Protein AF-A0A543APR0-F1 (afdb_monomer_lite)

Radius of gyration: 25.37 Å; chains: 1; bounding box: 69×48×71 Å

InterPro domains:
  IPR005502 ADP-ribosylation/Crystallin J1 [PF03747] (121-390)
  IPR036705 ADP-ribosylation/Crystallin J1 superfamily [G3DSA:1.10.4080.10] (113-400)
  IPR036705 ADP-ribosylation/Crystallin J1 superfamily [SSF101478] (116-398)
  IPR050792 ADP-ribosylglycohydrolase-like [PTHR16222] (116-397)

Organism: NCBI:txid1496996

Secondary structure (DSSP, 8-state):
-PPPEE------EE-HHHHHHHHT-B---STT--EEEEEETTEEEEEETTT--EEEEEEEEEETTEEEEEEEEE---TTT----HHHHHHHHHHHIIIIIIIHHHHHHHHHHHHHHHHHHHHHHHHHHHHHHHGGGSGGGHHHHHHT-PPPSPBPP-HHHHHHHHHHHHHHHTTT---HHHHHHHHHHH--GGG---HHHHHHHHHHHTT--HHHHHHHHHHHT---BGGGTTT-HHHHHHTTTS-HHHHHHHHHHHHHTT--SHHHHHHHHHHHHHHHHHTSSSPPPHHHHHHHHHHHSPSSHHHHHHHHHHTS-TTS-HHHHHHHH--STT-BHHHHHHHHHHHHHHTTT-HHHHHHHHHHH-SSHHHHHHHHHHHHHHHH-TTSS-HHHHHHBPPSSPPPP--

Structure (mmCIF, N/CA/C/O backbone):
data_AF-A0A543APR0-F1
#
_entry.id   AF-A0A543APR0-F1
#
loop_
_atom_site.group_PDB
_atom_site.id
_atom_site.type_symbol
_atom_site.label_atom_id
_atom_site.label_alt_id
_atom_site.label_comp_id
_atom_site.label_asym_id
_atom_site.label_entity_id
_atom_site.label_seq_id
_atom_site.pdbx_PDB_ins_code
_atom_site.Cartn_x
_atom_site.Cartn_y
_atom_site.Cartn_z
_atom_site.occupancy
_atom_site.B_iso_or_equiv
_atom_site.auth_seq_id
_atom_site.auth_comp_id
_atom_site.auth_asym_id
_atom_site.auth_atom_id
_atom_site.pdbx_PDB_model_num
ATOM 1 N N . MET A 1 1 ? -36.160 7.054 45.844 1.00 55.00 1 MET A N 1
ATOM 2 C CA . MET A 1 1 ? -35.936 6.918 44.391 1.00 55.00 1 MET A CA 1
ATOM 3 C C . MET A 1 1 ? -37.292 6.717 43.751 1.00 55.00 1 MET A C 1
ATOM 5 O O . MET A 1 1 ? -38.044 5.893 44.258 1.00 55.00 1 MET A O 1
ATOM 9 N N . VAL A 1 2 ? -37.635 7.522 42.746 1.00 68.62 2 VAL A N 1
ATOM 10 C CA . VAL A 1 2 ? -38.840 7.296 41.935 1.00 68.62 2 VAL A CA 1
ATOM 11 C C . VAL A 1 2 ? -38.541 6.095 41.035 1.00 68.62 2 VAL A C 1
ATOM 13 O O . VAL A 1 2 ? -37.419 5.969 40.552 1.00 68.62 2 VAL A O 1
ATOM 16 N N . ALA A 1 3 ? -39.483 5.163 40.899 1.00 75.25 3 ALA A N 1
ATOM 17 C CA . ALA A 1 3 ? -39.285 4.001 40.038 1.00 75.25 3 ALA A CA 1
ATOM 18 C C . ALA A 1 3 ? -39.317 4.440 38.560 1.00 75.25 3 ALA A C 1
ATOM 20 O O . ALA A 1 3 ? -40.204 5.229 38.212 1.00 75.25 3 ALA A O 1
ATOM 21 N N . PRO A 1 4 ? -38.403 3.956 37.697 1.00 83.25 4 PRO A N 1
ATOM 22 C CA . PRO A 1 4 ? -38.470 4.199 36.257 1.00 83.25 4 PRO A CA 1
ATOM 23 C C . PRO A 1 4 ? -39.834 3.783 35.702 1.00 83.25 4 PRO A C 1
ATOM 25 O O . PRO A 1 4 ? -40.420 2.805 36.171 1.00 83.25 4 PRO A O 1
ATOM 28 N N . HIS A 1 5 ? -40.349 4.517 34.718 1.00 88.62 5 HIS A N 1
ATOM 29 C CA . HIS A 1 5 ? -41.611 4.149 34.083 1.00 88.62 5 HIS A CA 1
ATOM 30 C C . HIS A 1 5 ? -41.349 3.230 32.883 1.00 88.62 5 HIS A C 1
ATOM 32 O O . HIS A 1 5 ? -40.406 3.483 32.128 1.00 88.62 5 HIS A O 1
ATOM 38 N N . PRO A 1 6 ? -42.152 2.168 32.696 1.00 90.56 6 PRO A N 1
ATOM 39 C CA . PRO A 1 6 ? -42.039 1.309 31.527 1.00 90.56 6 PRO A CA 1
ATOM 40 C C . PRO A 1 6 ? -42.437 2.072 30.260 1.00 90.56 6 PRO A C 1
ATOM 42 O O . PRO A 1 6 ? -43.329 2.925 30.285 1.00 90.56 6 PRO A O 1
ATOM 45 N N . ILE A 1 7 ? -41.770 1.752 29.158 1.00 88.94 7 ILE A N 1
ATOM 46 C CA . ILE A 1 7 ? -42.055 2.262 27.821 1.00 88.94 7 ILE A CA 1
ATOM 47 C C . ILE A 1 7 ? -42.745 1.154 27.035 1.00 88.94 7 ILE A C 1
ATOM 49 O O . ILE A 1 7 ? -42.227 0.043 26.943 1.00 88.94 7 ILE A O 1
ATOM 53 N N . ASP A 1 8 ? -43.895 1.480 26.452 1.00 84.06 8 ASP A N 1
ATOM 54 C CA . ASP A 1 8 ? -44.538 0.606 25.478 1.00 84.06 8 ASP A CA 1
ATOM 55 C C . ASP A 1 8 ? -43.742 0.650 24.168 1.00 84.06 8 ASP A C 1
ATOM 57 O O . ASP A 1 8 ? -43.461 1.733 23.641 1.00 84.06 8 ASP A O 1
ATOM 61 N N . TRP A 1 9 ? -43.319 -0.515 23.682 1.00 80.75 9 TRP A N 1
ATOM 62 C CA . TRP A 1 9 ? -42.397 -0.637 22.558 1.00 80.75 9 TRP A CA 1
ATOM 63 C C . TRP A 1 9 ? -43.026 -1.465 21.430 1.00 80.75 9 TRP A C 1
ATOM 65 O O . TRP A 1 9 ? -43.575 -2.535 21.699 1.00 80.75 9 TRP A O 1
ATOM 75 N N . PRO A 1 10 ? -42.950 -1.013 20.164 1.00 77.31 10 PRO A N 1
ATOM 76 C CA . PRO A 1 10 ? -43.477 -1.778 19.039 1.00 77.31 10 PRO A CA 1
ATOM 77 C C . PRO A 1 10 ? -42.713 -3.094 18.853 1.00 77.31 10 PRO A C 1
ATOM 79 O O . PRO A 1 10 ? -41.503 -3.139 19.049 1.00 77.31 10 PRO A O 1
ATOM 82 N N . ASP A 1 11 ? -43.392 -4.148 18.396 1.00 79.94 11 ASP A N 1
ATOM 83 C CA . ASP A 1 11 ? -42.747 -5.420 18.040 1.00 79.94 11 ASP A CA 1
ATOM 84 C C . ASP A 1 11 ? -41.831 -5.230 16.814 1.00 79.94 11 ASP A C 1
ATOM 86 O O . ASP A 1 11 ? -42.232 -5.378 15.657 1.00 79.94 11 ASP A O 1
ATOM 90 N N . ARG A 1 12 ? -40.600 -4.785 17.084 1.00 85.19 12 ARG A N 1
ATOM 91 C CA . ARG A 1 12 ? -39.532 -4.527 16.120 1.00 85.19 12 ARG A CA 1
ATOM 92 C C . ARG A 1 12 ? -38.435 -5.557 16.322 1.00 85.19 12 ARG A C 1
ATOM 94 O O . ARG A 1 12 ? -37.919 -5.725 17.428 1.00 85.19 12 ARG A O 1
ATOM 101 N N . ARG A 1 13 ? -38.035 -6.171 15.213 1.00 89.25 13 ARG A N 1
ATOM 102 C CA . ARG A 1 13 ? -36.875 -7.057 15.139 1.00 89.25 13 ARG A CA 1
ATOM 103 C C . ARG A 1 13 ? -35.628 -6.281 14.733 1.00 89.25 13 ARG A C 1
ATOM 105 O O . ARG A 1 13 ? -35.709 -5.359 13.922 1.00 89.25 13 ARG A O 1
ATOM 112 N N . PHE A 1 14 ? -34.504 -6.679 15.311 1.00 86.00 14 PHE A N 1
ATOM 113 C CA . PHE A 1 14 ? -33.169 -6.193 14.994 1.00 86.00 14 PHE A CA 1
ATOM 114 C C . PHE A 1 14 ? -32.362 -7.353 14.422 1.00 86.00 14 PHE A C 1
ATOM 116 O O . PHE A 1 14 ? -32.359 -8.459 14.975 1.00 86.00 14 PHE A O 1
ATOM 123 N N . THR A 1 15 ? -31.698 -7.093 13.301 1.00 83.25 15 THR A N 1
ATOM 124 C CA . THR A 1 15 ? -30.726 -8.028 12.723 1.00 83.25 15 THR A CA 1
ATOM 125 C C . THR A 1 15 ? -29.511 -8.182 13.646 1.00 83.25 15 THR A C 1
ATOM 127 O O . THR A 1 15 ? -29.287 -7.351 14.528 1.00 83.25 15 THR A O 1
ATOM 130 N N . GLU A 1 16 ? -28.711 -9.233 13.450 1.00 78.25 16 GLU A N 1
ATOM 131 C CA . GLU A 1 16 ? -27.479 -9.418 14.232 1.00 78.25 16 GLU A CA 1
ATOM 132 C C . GLU A 1 16 ? -26.494 -8.257 14.015 1.00 78.25 16 GLU A C 1
ATOM 134 O O . GLU A 1 16 ? -25.882 -7.788 14.970 1.00 78.25 16 GLU A O 1
ATOM 139 N N . ASP A 1 17 ? -26.421 -7.712 12.798 1.00 71.75 17 ASP A N 1
ATOM 140 C CA . ASP A 1 17 ? -25.585 -6.546 12.486 1.00 71.75 17 ASP A CA 1
ATOM 141 C C . ASP A 1 17 ? -26.070 -5.287 13.226 1.00 71.75 17 ASP A C 1
ATOM 143 O O . ASP A 1 17 ? -25.280 -4.562 13.830 1.00 71.75 17 ASP A O 1
ATOM 147 N N . GLU A 1 18 ? -27.384 -5.036 13.254 1.00 78.50 18 GLU A N 1
ATOM 148 C CA . GLU A 1 18 ? -27.956 -3.928 14.030 1.00 78.50 18 GLU A CA 1
ATOM 149 C C . GLU A 1 18 ? -27.731 -4.109 15.536 1.00 78.50 18 GLU A C 1
ATOM 151 O O . GLU A 1 18 ? -27.452 -3.132 16.234 1.00 78.50 18 GLU A O 1
ATOM 156 N N . TRP A 1 19 ? -27.805 -5.344 16.042 1.00 85.25 19 TRP A N 1
ATOM 157 C CA . TRP A 1 19 ? -27.469 -5.639 17.432 1.00 85.25 19 TRP A CA 1
ATOM 158 C C . TRP A 1 19 ? -25.994 -5.381 17.730 1.00 85.25 19 TRP A C 1
ATOM 160 O O . TRP A 1 19 ? -25.693 -4.744 18.739 1.00 85.25 19 TRP A O 1
ATOM 170 N N . GLN A 1 20 ? -25.074 -5.797 16.857 1.00 78.06 20 GLN A N 1
ATOM 171 C CA . GLN A 1 20 ? -23.653 -5.504 17.034 1.00 78.06 20 GLN A CA 1
ATOM 172 C C . GLN A 1 20 ? -23.415 -3.994 17.139 1.00 78.06 20 GLN A C 1
ATOM 174 O O . GLN A 1 20 ? -22.772 -3.548 18.093 1.00 78.06 20 GLN A O 1
ATOM 179 N N . LEU A 1 21 ? -24.015 -3.196 16.249 1.00 75.50 21 LEU A N 1
ATOM 180 C CA . LEU A 1 21 ? -23.932 -1.731 16.292 1.00 75.50 21 LEU A CA 1
ATOM 181 C C . LEU A 1 21 ? -24.455 -1.142 17.614 1.00 75.50 21 LEU A C 1
ATOM 183 O O . LEU A 1 21 ? -23.825 -0.244 18.177 1.00 75.50 21 LEU A O 1
ATOM 187 N N . ILE A 1 22 ? -25.569 -1.663 18.132 1.00 83.69 22 ILE A N 1
ATOM 188 C CA . ILE A 1 22 ? -26.138 -1.260 19.427 1.00 83.69 22 ILE A CA 1
ATOM 189 C C . ILE A 1 22 ? -25.211 -1.666 20.588 1.00 83.69 22 ILE A C 1
ATOM 191 O O . ILE A 1 22 ? -24.950 -0.857 21.483 1.00 83.69 22 ILE A O 1
ATOM 195 N N . SER A 1 23 ? -24.677 -2.891 20.557 1.00 82.88 23 SER A N 1
ATOM 196 C CA . SER A 1 23 ? -23.861 -3.488 21.624 1.00 82.88 23 SER A CA 1
ATOM 197 C C . SER A 1 23 ? -22.539 -2.751 21.859 1.00 82.88 23 SER A C 1
ATOM 199 O O . SER A 1 23 ? -22.088 -2.625 22.999 1.00 82.88 23 SER A O 1
ATOM 201 N N . TYR A 1 24 ? -21.957 -2.172 20.805 1.00 76.56 24 TYR A N 1
ATOM 202 C CA . TYR A 1 24 ? -20.757 -1.339 20.905 1.00 76.56 24 TYR A CA 1
ATOM 203 C C . TYR A 1 24 ? -20.998 0.011 21.595 1.00 76.56 24 TYR A C 1
ATOM 205 O O . TYR A 1 24 ? -20.036 0.668 22.005 1.00 76.56 24 TYR A O 1
ATOM 213 N N . GLY A 1 25 ? -22.256 0.439 21.729 1.00 81.75 25 GLY A N 1
ATOM 214 C CA . GLY A 1 25 ? -22.623 1.711 22.337 1.00 81.75 25 GLY A CA 1
ATOM 215 C C . GLY A 1 25 ? -22.184 2.935 21.524 1.00 81.75 25 GLY A C 1
ATOM 216 O O . GLY A 1 25 ? -21.791 2.853 20.357 1.00 81.75 25 GLY A O 1
ATOM 217 N N . PHE A 1 26 ? -22.259 4.102 22.158 1.00 81.62 26 PHE A N 1
ATOM 218 C CA . PHE A 1 26 ? -21.917 5.402 21.587 1.00 81.62 26 PHE A CA 1
ATOM 219 C C . PHE A 1 26 ? -21.374 6.324 22.679 1.00 81.62 26 PHE A C 1
ATOM 221 O O . PHE A 1 26 ? -21.934 6.410 23.769 1.00 81.62 26 PHE A O 1
ATOM 228 N N . ARG A 1 27 ? -20.291 7.049 22.401 1.00 81.44 27 ARG A N 1
ATOM 229 C CA . ARG A 1 27 ? -19.727 8.016 23.347 1.00 81.44 27 ARG A CA 1
ATOM 230 C C . ARG A 1 27 ? -19.602 9.372 22.677 1.00 81.44 27 ARG A C 1
ATOM 232 O O . ARG A 1 27 ? -18.775 9.517 21.780 1.00 81.44 27 ARG A O 1
ATOM 239 N N . ALA A 1 28 ? -20.368 10.339 23.172 1.00 79.00 28 ALA A N 1
ATOM 240 C CA . ALA A 1 28 ? -20.324 11.735 22.759 1.00 79.00 28 ALA A CA 1
ATOM 241 C C . ALA A 1 28 ? -18.885 12.275 22.757 1.00 79.00 28 ALA A C 1
ATOM 243 O O . ALA A 1 28 ? -18.168 12.125 23.754 1.00 79.00 28 ALA A O 1
ATOM 244 N N . GLN A 1 29 ? -18.476 12.900 21.650 1.00 70.88 29 GLN A N 1
ATOM 245 C CA . GLN A 1 29 ? -17.143 13.499 21.486 1.00 70.88 29 GLN A CA 1
ATOM 246 C C . GLN A 1 29 ? -17.206 15.029 21.419 1.00 70.88 29 GLN A C 1
ATOM 248 O O . GLN A 1 29 ? -16.219 15.694 21.736 1.00 70.88 29 GLN A O 1
ATOM 253 N N . GLN A 1 30 ? -18.353 15.592 21.027 1.00 65.62 30 GLN A N 1
ATOM 254 C CA . GLN A 1 30 ? -18.565 17.034 20.882 1.00 65.62 30 GLN A CA 1
ATOM 255 C C . GLN A 1 30 ? -19.675 17.545 21.812 1.00 65.62 30 GLN A C 1
ATOM 257 O O . GLN A 1 30 ? -20.438 16.769 22.388 1.00 65.62 30 GLN A O 1
ATOM 262 N N . MET A 1 31 ? -19.767 18.866 21.997 1.00 58.41 31 MET A N 1
ATOM 263 C CA . MET A 1 31 ? -20.766 19.468 22.895 1.00 58.41 31 MET A CA 1
ATOM 264 C C . MET A 1 31 ? -22.202 19.305 22.374 1.00 58.41 31 MET A C 1
ATOM 266 O O . MET A 1 31 ? -23.159 19.319 23.151 1.00 58.41 31 MET A O 1
ATOM 270 N N . GLU A 1 32 ? -22.353 19.145 21.064 1.00 67.12 32 GLU A N 1
ATOM 271 C CA . GLU A 1 32 ? -23.605 18.922 20.355 1.00 67.12 32 GLU A CA 1
ATOM 272 C C . GLU A 1 32 ? -24.129 17.487 20.541 1.00 67.12 32 GLU A C 1
ATOM 274 O O . GLU A 1 32 ? -25.340 17.264 20.444 1.00 67.12 32 GLU A O 1
ATOM 279 N N . ASP A 1 33 ? -23.250 16.537 20.886 1.00 66.56 33 ASP A N 1
ATOM 280 C CA . ASP A 1 33 ? -23.580 15.131 21.109 1.00 66.56 33 ASP A CA 1
ATOM 281 C C . ASP A 1 33 ? -24.234 14.948 22.477 1.00 66.56 33 ASP A C 1
ATOM 283 O O . ASP A 1 33 ? -23.596 14.896 23.532 1.00 66.56 33 ASP A O 1
ATOM 287 N N . LYS A 1 34 ? -25.562 14.848 22.474 1.00 82.69 34 LYS A N 1
ATOM 288 C CA . LYS A 1 34 ? -26.356 14.931 23.706 1.00 82.69 34 LYS A CA 1
ATOM 289 C C . LYS A 1 34 ? -26.472 13.639 24.515 1.00 82.69 34 LYS A C 1
ATOM 291 O O . LYS A 1 34 ? -27.140 13.641 25.557 1.00 82.69 34 LYS A O 1
ATOM 296 N N . TRP A 1 35 ? -25.887 12.547 24.031 1.00 84.19 35 TRP A N 1
ATOM 297 C CA . TRP A 1 35 ? -26.159 11.196 24.512 1.00 84.19 35 TRP A CA 1
ATOM 298 C C . TRP A 1 35 ? -24.894 10.345 24.574 1.00 84.19 35 TRP A C 1
ATOM 300 O O . TRP A 1 35 ? -24.043 10.426 23.701 1.00 84.19 35 TRP A O 1
ATOM 310 N N . ASN A 1 36 ? -24.810 9.503 25.596 1.00 85.50 36 ASN A N 1
ATOM 311 C CA . ASN A 1 36 ? -23.918 8.355 25.660 1.00 85.50 36 ASN A CA 1
ATOM 312 C C . ASN A 1 36 ? -24.775 7.092 25.690 1.00 85.50 36 ASN A C 1
ATOM 314 O O . ASN A 1 36 ? -25.873 7.107 26.245 1.00 85.50 36 ASN A O 1
ATOM 318 N N . ALA A 1 37 ? -24.252 6.007 25.145 1.00 89.62 37 ALA A N 1
ATOM 319 C CA . ALA A 1 37 ? -24.862 4.699 25.166 1.00 89.62 37 ALA A CA 1
ATOM 320 C C . ALA A 1 37 ? -23.812 3.623 25.438 1.00 89.62 37 ALA A C 1
ATOM 322 O O . ALA A 1 37 ? -22.691 3.701 24.935 1.00 89.62 37 ALA A O 1
ATOM 323 N N . TRP A 1 38 ? -24.170 2.617 26.220 1.00 89.19 38 TRP A N 1
ATOM 324 C CA . TRP A 1 38 ? -23.316 1.463 26.487 1.00 89.19 38 TRP A CA 1
ATOM 325 C C . TRP A 1 38 ? -24.184 0.244 26.776 1.00 89.19 38 TRP A C 1
ATOM 327 O O . TRP A 1 38 ? -25.321 0.395 27.221 1.00 89.19 38 TRP A O 1
ATOM 337 N N . CYS A 1 39 ? -23.647 -0.950 26.539 1.00 88.75 39 CYS A N 1
ATOM 338 C CA . CYS A 1 39 ? -24.325 -2.193 26.885 1.00 88.75 39 CYS A CA 1
ATOM 339 C C . CYS A 1 39 ? -23.638 -2.902 28.057 1.00 88.75 39 CYS A C 1
ATOM 341 O O . CYS A 1 39 ? -22.410 -2.906 28.157 1.00 88.75 39 CYS A O 1
ATOM 343 N N . ASP A 1 40 ? -24.448 -3.506 28.922 1.00 89.00 40 ASP A N 1
ATOM 344 C CA . ASP A 1 40 ? -24.049 -4.494 29.923 1.00 89.00 40 ASP A CA 1
ATOM 345 C C . ASP A 1 40 ? -24.800 -5.800 29.627 1.00 89.00 40 ASP A C 1
ATOM 347 O O . ASP A 1 40 ? -26.015 -5.905 29.825 1.00 89.00 40 ASP A O 1
ATOM 351 N N . GLY A 1 41 ? -24.092 -6.768 29.041 1.00 90.12 41 GLY A N 1
ATOM 352 C CA . GLY A 1 41 ? -24.705 -7.960 28.454 1.00 90.12 41 GLY A CA 1
ATOM 353 C C . GLY A 1 41 ? -25.751 -7.593 27.397 1.00 90.12 41 GLY A C 1
ATOM 354 O O . GLY A 1 41 ? -25.452 -6.888 26.435 1.00 90.12 41 GLY A O 1
ATOM 355 N N . ASP A 1 42 ? -26.987 -8.046 27.608 1.00 92.94 42 ASP A N 1
ATOM 356 C CA . ASP A 1 42 ? -28.124 -7.797 26.713 1.00 92.94 42 ASP A CA 1
ATOM 357 C C . ASP A 1 42 ? -28.934 -6.544 27.101 1.00 92.94 42 ASP A C 1
ATOM 359 O O . ASP A 1 42 ? -30.061 -6.355 26.644 1.00 92.94 42 ASP A O 1
ATOM 363 N N . THR A 1 43 ? -28.383 -5.681 27.962 1.00 94.75 43 THR A N 1
ATOM 364 C CA . THR A 1 43 ? -29.040 -4.446 28.410 1.00 94.75 43 THR A CA 1
ATOM 365 C C . THR A 1 43 ? -28.317 -3.222 27.865 1.00 94.75 43 THR A C 1
ATOM 367 O O . THR A 1 43 ? -27.165 -2.968 28.206 1.00 94.75 43 THR A O 1
ATOM 370 N N . LEU A 1 44 ? -29.006 -2.427 27.051 1.00 94.19 44 LEU A N 1
ATOM 371 C CA . LEU A 1 44 ? -28.555 -1.120 26.588 1.00 94.19 44 LEU A CA 1
ATOM 372 C C . LEU A 1 44 ? -28.958 -0.036 27.587 1.00 94.19 44 LEU A C 1
ATOM 374 O O . LEU A 1 44 ? -30.112 0.068 28.003 1.00 94.19 44 LEU A O 1
ATOM 378 N N . HIS A 1 45 ? -28.018 0.847 27.878 1.00 94.06 45 HIS A N 1
ATOM 379 C CA . HIS A 1 45 ? -28.208 2.026 28.703 1.00 94.06 45 HIS A CA 1
ATOM 380 C C . HIS A 1 45 ? -27.951 3.269 27.859 1.00 94.06 45 HIS A C 1
ATOM 382 O O . HIS A 1 45 ? -26.935 3.347 27.170 1.00 94.06 45 HIS A O 1
ATOM 388 N N . LEU A 1 46 ? -28.844 4.257 27.923 1.00 92.00 46 LEU A N 1
ATOM 389 C CA . LEU A 1 46 ? -28.654 5.567 27.300 1.00 92.00 46 LEU A CA 1
ATOM 390 C C . LEU A 1 46 ? -28.696 6.651 28.367 1.00 92.00 46 LEU A C 1
ATOM 392 O O . LEU A 1 46 ? -29.665 6.756 29.119 1.00 92.00 46 LEU A O 1
ATOM 396 N N . GLY A 1 47 ? -27.678 7.504 28.396 1.00 91.19 47 GLY A N 1
ATOM 397 C CA . GLY A 1 47 ? -27.571 8.605 29.345 1.00 91.19 47 GLY A CA 1
ATOM 398 C C . GLY A 1 47 ? -27.238 9.938 28.689 1.00 91.19 47 GLY A C 1
ATOM 399 O O . GLY A 1 47 ? -26.756 9.992 27.559 1.00 91.19 47 GLY A O 1
ATOM 400 N N . ARG A 1 48 ? -27.483 11.043 29.395 1.00 88.25 48 ARG A N 1
ATOM 401 C CA . ARG A 1 48 ? -27.067 12.376 28.927 1.00 88.25 48 ARG A CA 1
ATOM 402 C C . ARG A 1 48 ? -25.561 12.543 29.061 1.00 88.25 48 ARG A C 1
ATOM 404 O O . ARG A 1 48 ? -25.007 12.295 30.129 1.00 88.25 48 ARG A O 1
ATOM 411 N N . SER A 1 49 ? -24.913 13.039 28.013 1.00 85.19 49 SER A N 1
ATOM 412 C CA . SER A 1 49 ? -23.455 13.203 27.986 1.00 85.19 49 SER A CA 1
ATOM 413 C C . SER A 1 49 ? -22.927 14.197 29.026 1.00 85.19 49 SER A C 1
ATOM 415 O O . SER A 1 49 ? -21.861 13.973 29.591 1.00 85.19 49 SER A O 1
ATOM 417 N N . TRP A 1 50 ? -23.687 15.254 29.334 1.00 79.69 50 TRP A N 1
ATOM 418 C CA . TRP A 1 50 ? -23.262 16.323 30.250 1.00 79.69 50 TRP A CA 1
ATOM 419 C C . TRP A 1 50 ? -23.649 16.116 31.721 1.00 79.69 50 TRP A C 1
ATOM 421 O O . TRP A 1 50 ? -23.053 16.751 32.587 1.00 79.69 50 TRP A O 1
ATOM 431 N N . THR A 1 51 ? -24.634 15.264 32.035 1.00 86.88 51 THR A N 1
ATOM 432 C CA . THR A 1 51 ? -24.980 14.936 33.437 1.00 86.88 51 THR A CA 1
ATOM 433 C C . THR A 1 51 ? -24.550 13.536 33.854 1.00 86.88 51 THR A C 1
ATOM 435 O O . THR A 1 51 ? -24.426 13.275 35.047 1.00 86.88 51 THR A O 1
ATOM 438 N N . GLY A 1 52 ? -24.371 12.621 32.897 1.00 82.06 52 GLY A N 1
ATOM 439 C CA . GLY A 1 52 ? -24.148 11.200 33.156 1.00 82.06 52 GLY A CA 1
ATOM 440 C C . GLY A 1 52 ? -25.382 10.452 33.670 1.00 82.06 52 GLY A C 1
ATOM 441 O O . GLY A 1 52 ? -25.276 9.272 33.988 1.00 82.06 52 GLY A O 1
ATOM 442 N N . TYR A 1 53 ? -26.549 11.100 33.765 1.00 89.19 53 TYR A N 1
ATOM 443 C CA . TYR A 1 53 ? -27.773 10.417 34.185 1.00 89.19 53 TYR A CA 1
ATOM 444 C C . TYR A 1 53 ? -28.218 9.431 33.115 1.00 89.19 53 TYR A C 1
ATOM 446 O O . TYR A 1 53 ? -28.391 9.820 31.958 1.00 89.19 53 TYR A O 1
ATOM 454 N N . GLU A 1 54 ? -28.427 8.180 33.521 1.00 91.44 54 GLU A N 1
ATOM 455 C CA . GLU A 1 54 ? -29.147 7.189 32.729 1.00 91.44 54 GLU A CA 1
ATOM 456 C C . GLU A 1 54 ? -30.593 7.656 32.570 1.00 91.44 54 GLU A C 1
ATOM 458 O O . GLU A 1 54 ? -31.282 7.948 33.545 1.00 91.44 54 GLU A O 1
ATOM 463 N N . ILE A 1 55 ? -31.019 7.770 31.321 1.00 94.19 55 ILE A N 1
ATOM 464 C CA . ILE A 1 55 ? -32.355 8.212 30.944 1.00 94.19 55 ILE A CA 1
ATOM 465 C C . ILE A 1 55 ? -33.176 7.038 30.448 1.00 94.19 55 ILE A C 1
ATOM 467 O O . ILE A 1 55 ? -34.351 6.962 30.785 1.00 94.19 55 ILE A O 1
ATOM 471 N N . TYR A 1 56 ? -32.571 6.142 29.666 1.00 93.62 56 TYR A N 1
ATOM 472 C CA . TYR A 1 56 ? -33.240 4.955 29.156 1.00 93.62 56 TYR A CA 1
ATOM 473 C C . TYR A 1 56 ? -32.451 3.702 29.476 1.00 93.62 56 TYR A C 1
ATOM 475 O O . TYR A 1 56 ? -31.219 3.696 29.432 1.00 93.62 56 TYR A O 1
ATOM 483 N N . ARG A 1 57 ? -33.199 2.631 29.712 1.00 95.44 57 ARG A N 1
ATOM 484 C CA . ARG A 1 57 ? -32.690 1.272 29.810 1.00 95.44 57 ARG A CA 1
ATOM 485 C C . ARG A 1 57 ? -33.528 0.374 28.924 1.00 95.44 57 ARG A C 1
ATOM 487 O O . ARG A 1 57 ? -34.753 0.444 28.988 1.00 95.44 57 ARG A O 1
ATOM 494 N N . VAL A 1 58 ? -32.880 -0.441 28.108 1.00 95.19 58 VAL A N 1
ATOM 495 C CA . VAL A 1 58 ? -33.533 -1.309 27.131 1.00 95.19 58 VAL A CA 1
ATOM 496 C C . VAL A 1 58 ? -32.942 -2.703 27.245 1.00 95.19 58 VAL A C 1
ATOM 498 O O . VAL A 1 58 ? -31.741 -2.880 27.086 1.00 95.19 58 VAL A O 1
ATOM 501 N N . GLU A 1 59 ? -33.784 -3.680 27.531 1.00 95.56 59 GLU A N 1
ATOM 502 C CA . GLU A 1 59 ? -33.418 -5.087 27.647 1.00 95.56 59 GLU A CA 1
ATOM 503 C C . GLU A 1 59 ? -33.735 -5.800 26.333 1.00 95.56 59 GLU A C 1
ATOM 505 O O . GLU A 1 59 ? -34.811 -5.610 25.756 1.00 95.56 59 GLU A O 1
ATOM 510 N N . PHE A 1 60 ? -32.796 -6.615 25.860 1.00 94.56 60 PHE A N 1
ATOM 511 C CA . PHE A 1 60 ? -32.927 -7.379 24.628 1.00 94.56 60 PHE A CA 1
ATOM 512 C C . PHE A 1 60 ? -33.053 -8.876 24.913 1.00 94.56 60 PHE A C 1
ATOM 514 O O . PHE A 1 60 ? -32.368 -9.437 25.765 1.00 94.56 60 PHE A O 1
ATOM 521 N N . GLY A 1 61 ? -33.924 -9.526 24.150 1.00 92.50 61 GLY A N 1
ATOM 522 C CA . GLY A 1 61 ? -33.999 -10.972 24.001 1.00 92.50 61 GLY A CA 1
ATOM 523 C C . GLY A 1 61 ? -33.538 -11.399 22.609 1.00 92.50 61 GLY A C 1
ATOM 524 O O . GLY A 1 61 ? -33.379 -10.576 21.703 1.00 92.50 61 GLY A O 1
ATOM 525 N N . GLN A 1 62 ? -33.343 -12.703 22.436 1.00 92.38 62 GLN A N 1
ATOM 526 C CA . GLN A 1 62 ? -32.949 -13.314 21.171 1.00 92.38 62 GLN A CA 1
ATOM 527 C C . GLN A 1 62 ? -33.773 -14.580 20.919 1.00 92.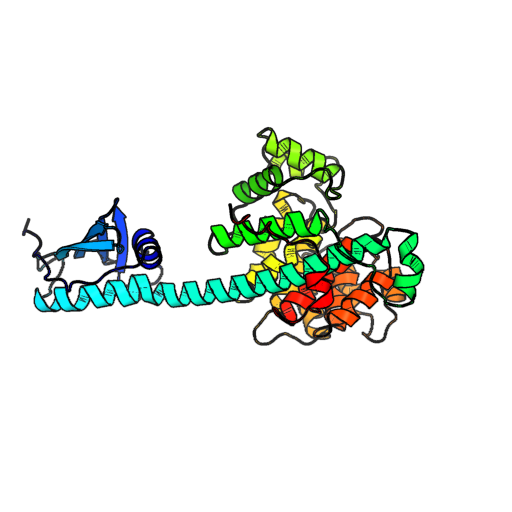38 62 GLN A C 1
ATOM 529 O O . GLN A 1 62 ? -34.013 -15.362 21.839 1.00 92.38 62 GLN A O 1
ATOM 534 N N . ASP A 1 63 ? -34.186 -14.777 19.670 1.00 88.00 63 ASP A N 1
ATOM 535 C CA . ASP A 1 63 ? -34.722 -16.037 19.152 1.00 88.00 63 ASP A CA 1
ATOM 536 C C . ASP A 1 63 ? -34.127 -16.341 17.762 1.00 88.00 63 ASP A C 1
ATOM 538 O O . ASP A 1 63 ? -33.228 -15.639 17.292 1.00 88.00 63 ASP A O 1
ATOM 542 N N . ASP A 1 64 ? -34.625 -17.386 17.094 1.00 82.12 64 ASP A N 1
ATOM 543 C CA . ASP A 1 64 ? -34.137 -17.835 15.780 1.00 82.12 64 ASP A CA 1
ATOM 544 C C . ASP A 1 64 ? -34.303 -16.788 14.659 1.00 82.12 64 ASP A C 1
ATOM 546 O O . ASP A 1 64 ? -33.721 -16.927 13.585 1.00 82.12 64 ASP A O 1
ATOM 550 N N . THR A 1 65 ? -35.108 -15.745 14.882 1.00 78.44 65 THR A N 1
ATOM 551 C CA . THR A 1 65 ? -35.411 -14.697 13.895 1.00 78.44 65 THR A CA 1
ATOM 552 C C . THR A 1 65 ? -34.653 -13.391 14.142 1.00 78.44 65 THR A C 1
ATOM 554 O O . THR A 1 65 ? -34.786 -12.453 13.355 1.00 78.44 65 THR A O 1
ATOM 557 N N . GLY A 1 66 ? -33.843 -13.325 15.204 1.00 82.69 66 GLY A N 1
ATOM 558 C CA . GLY A 1 66 ? -33.007 -12.177 15.552 1.00 82.69 66 GLY A CA 1
ATOM 559 C C . GLY A 1 66 ? -33.263 -11.667 16.967 1.00 82.69 66 GLY A C 1
ATOM 560 O O . GLY A 1 66 ? -33.768 -12.385 17.835 1.00 82.69 66 GLY A O 1
ATOM 561 N N . ARG A 1 67 ? -32.912 -10.402 17.210 1.00 91.31 67 ARG A N 1
ATOM 562 C CA . ARG A 1 67 ? -33.087 -9.765 18.519 1.00 91.31 67 ARG A CA 1
ATOM 563 C C . ARG A 1 67 ? -34.331 -8.897 18.583 1.00 91.31 67 ARG A C 1
ATOM 565 O O . ARG A 1 67 ? -34.791 -8.356 17.578 1.00 91.31 67 ARG A O 1
ATOM 572 N N . PHE A 1 68 ? -34.882 -8.765 19.780 1.00 93.44 68 PHE A N 1
ATOM 573 C CA . PHE A 1 68 ? -36.068 -7.960 20.055 1.00 93.44 68 PHE A CA 1
ATOM 574 C C . PHE A 1 68 ? -35.981 -7.362 21.455 1.00 93.44 68 PHE A C 1
ATOM 576 O O . PHE A 1 68 ? -35.257 -7.868 22.309 1.00 93.44 68 PHE A O 1
ATOM 583 N N . ILE A 1 69 ? -36.711 -6.277 21.694 1.00 94.00 69 ILE A N 1
ATOM 584 C CA . ILE A 1 69 ? -36.733 -5.622 23.003 1.00 94.00 69 ILE A CA 1
ATOM 585 C C . ILE A 1 69 ? -37.746 -6.341 23.892 1.00 94.00 69 ILE A C 1
ATOM 587 O O . ILE A 1 69 ? -38.922 -6.439 23.545 1.00 94.00 69 ILE A O 1
ATOM 591 N N . THR A 1 70 ? -37.286 -6.857 25.029 1.00 93.62 70 THR A N 1
ATOM 592 C CA . THR A 1 70 ? -38.125 -7.538 26.028 1.00 93.62 70 THR A CA 1
ATOM 593 C C . THR A 1 70 ? -38.731 -6.553 27.018 1.00 93.62 70 THR A C 1
ATOM 595 O O . THR A 1 70 ? -39.853 -6.758 27.480 1.00 93.62 70 THR A O 1
ATOM 598 N N . ALA A 1 71 ? -38.005 -5.481 27.334 1.00 93.88 71 ALA A N 1
ATOM 599 C CA . ALA A 1 71 ? -38.472 -4.400 28.187 1.00 93.88 71 ALA A CA 1
ATOM 600 C C . ALA A 1 71 ? -37.712 -3.102 27.893 1.00 93.88 71 ALA A C 1
ATOM 602 O O . ALA A 1 71 ? -36.527 -3.115 27.568 1.00 93.88 71 ALA A O 1
ATOM 603 N N . ALA A 1 72 ? -38.381 -1.964 28.056 1.00 94.12 72 ALA A N 1
ATOM 604 C CA . ALA A 1 72 ? -37.752 -0.653 28.001 1.00 94.12 72 ALA A CA 1
ATOM 605 C C . ALA A 1 72 ? -38.280 0.229 29.134 1.00 94.12 72 ALA A C 1
ATOM 607 O O . ALA A 1 72 ? -39.459 0.179 29.485 1.00 94.12 72 ALA A O 1
ATOM 608 N N . TYR A 1 73 ? -37.405 1.053 29.701 1.00 94.38 73 TYR A N 1
ATOM 609 C CA . TYR A 1 73 ? -37.706 1.928 30.828 1.00 94.38 73 TYR A CA 1
ATOM 610 C C . TYR A 1 73 ? -37.133 3.320 30.592 1.00 94.38 73 TYR A C 1
ATOM 612 O O . TYR A 1 73 ? -36.057 3.457 30.006 1.00 94.38 73 TYR A O 1
ATOM 620 N N . ALA A 1 74 ? -37.817 4.340 31.110 1.00 93.00 74 ALA A N 1
ATOM 621 C CA . ALA A 1 74 ? -37.297 5.699 31.198 1.00 93.00 74 ALA A CA 1
ATOM 622 C C . ALA A 1 74 ? -37.253 6.228 32.637 1.00 93.00 74 ALA A C 1
ATOM 624 O O . ALA A 1 74 ? -38.130 5.948 33.462 1.00 93.00 74 ALA A O 1
ATOM 625 N N . GLU A 1 75 ? -36.237 7.044 32.918 1.00 91.94 75 GLU A N 1
ATOM 626 C CA . GLU A 1 75 ? -36.119 7.829 34.148 1.00 91.94 75 GLU A CA 1
ATOM 627 C C . GLU A 1 75 ? -37.372 8.699 34.340 1.00 91.94 75 GLU A C 1
ATOM 629 O O . GLU A 1 75 ? -37.907 9.291 33.401 1.00 91.94 75 GLU A O 1
ATOM 634 N N . SER A 1 76 ? -37.877 8.723 35.570 1.00 86.62 76 SER A N 1
ATOM 635 C CA . SER A 1 76 ? -39.150 9.345 35.950 1.00 86.62 76 SER A CA 1
ATOM 636 C C . SER A 1 76 ? -38.968 10.468 36.971 1.00 86.62 76 SER A C 1
ATOM 638 O O . SER A 1 76 ? -39.921 11.193 37.262 1.00 86.62 76 SER A O 1
ATOM 640 N N . ALA A 1 77 ? -37.759 10.630 37.518 1.00 88.00 77 ALA A N 1
ATOM 641 C CA . ALA A 1 77 ? -37.409 11.723 38.411 1.00 88.00 77 ALA A CA 1
ATOM 642 C C . ALA A 1 77 ? -37.353 13.062 37.633 1.00 88.00 77 ALA A C 1
ATOM 644 O O . ALA A 1 77 ? -36.469 13.237 36.786 1.00 88.00 77 ALA A O 1
ATOM 645 N N . PRO A 1 78 ? -38.251 14.035 37.907 1.00 82.81 78 PRO A N 1
ATOM 646 C CA . PRO A 1 78 ? -38.363 15.265 37.110 1.00 82.81 78 PRO A CA 1
ATOM 647 C C . PRO A 1 78 ? -37.112 16.153 37.140 1.00 82.81 78 PRO A C 1
ATOM 649 O O . PRO A 1 78 ? -36.880 16.934 36.221 1.00 82.81 78 PRO A O 1
ATOM 652 N N . ASP A 1 79 ? -36.305 16.037 38.195 1.00 85.38 79 ASP A N 1
ATOM 653 C CA . ASP A 1 79 ? -35.019 16.717 38.365 1.00 85.38 79 ASP A CA 1
ATOM 654 C C . ASP A 1 79 ? -33.903 16.131 37.483 1.00 85.38 79 ASP A C 1
ATOM 656 O O . ASP A 1 79 ? -32.912 16.810 37.217 1.00 85.38 79 ASP A O 1
ATOM 660 N N . ARG A 1 80 ? -34.071 14.896 36.995 1.00 84.12 80 ARG A N 1
ATOM 661 C CA . ARG A 1 80 ? -33.102 14.190 36.140 1.00 84.12 80 ARG A CA 1
ATOM 662 C C . ARG A 1 80 ? -33.546 14.120 34.688 1.00 84.12 80 ARG A C 1
ATOM 664 O O . ARG A 1 80 ? -32.719 14.262 33.786 1.00 84.12 80 ARG A O 1
ATOM 671 N N . TYR A 1 81 ? -34.843 13.916 34.464 1.00 85.19 81 TYR A N 1
ATOM 672 C CA . TYR A 1 81 ? -35.426 13.823 33.136 1.00 85.19 81 TYR A CA 1
ATOM 673 C C . TYR A 1 81 ? -36.882 14.296 33.130 1.00 85.19 81 TYR A C 1
ATOM 675 O O . TYR A 1 81 ? -37.795 13.594 33.552 1.00 85.19 81 TYR A O 1
ATOM 683 N N . ASN A 1 82 ? -37.101 15.517 32.643 1.00 83.44 82 ASN A N 1
ATOM 684 C CA . ASN A 1 82 ? -38.434 16.104 32.548 1.00 83.44 82 ASN A CA 1
ATOM 685 C C . ASN A 1 82 ? -39.076 15.766 31.191 1.00 83.44 82 ASN A C 1
ATOM 687 O O . ASN A 1 82 ? -38.985 16.550 30.244 1.00 83.44 82 ASN A O 1
ATOM 691 N N . ALA A 1 83 ? -39.677 14.580 31.092 1.00 81.31 83 ALA A N 1
ATOM 692 C CA . ALA A 1 83 ? -40.390 14.103 29.909 1.00 81.31 83 ALA A CA 1
ATOM 693 C C . ALA A 1 83 ? -41.636 13.294 30.295 1.00 81.31 83 ALA A C 1
ATOM 695 O O . ALA A 1 83 ? -41.682 12.665 31.352 1.00 81.31 83 ALA A O 1
ATOM 696 N N . THR A 1 84 ? -42.650 13.295 29.428 1.00 82.31 84 THR A N 1
ATOM 697 C CA . THR A 1 84 ? -43.828 12.429 29.583 1.00 82.31 84 THR A CA 1
ATOM 698 C C . THR A 1 84 ? -43.532 11.015 29.079 1.00 82.31 84 THR A C 1
ATOM 700 O O . THR A 1 84 ? -42.645 10.823 28.247 1.00 82.31 84 THR A O 1
ATOM 703 N N . ALA A 1 85 ? -44.309 10.024 29.526 1.00 80.19 85 ALA A N 1
ATOM 704 C CA . ALA A 1 85 ? -44.183 8.646 29.040 1.00 80.19 85 ALA A CA 1
ATOM 705 C C . ALA A 1 85 ? -44.383 8.538 27.515 1.00 80.19 85 ALA A C 1
ATOM 707 O O . ALA A 1 85 ? -43.622 7.855 26.836 1.00 80.19 85 ALA A O 1
ATOM 708 N N . GLU A 1 86 ? -45.346 9.282 26.962 1.00 80.06 86 GLU A N 1
ATOM 709 C CA . GLU A 1 86 ? -45.600 9.359 25.514 1.00 80.06 86 GLU A CA 1
ATOM 710 C C . GLU A 1 86 ? -44.401 9.935 24.744 1.00 80.06 86 GLU A C 1
ATOM 712 O O . GLU A 1 86 ? -44.021 9.430 23.685 1.00 80.06 86 GLU A O 1
ATOM 717 N N . TYR A 1 87 ? -43.756 10.970 25.295 1.00 81.00 87 TYR A N 1
ATOM 718 C CA . TYR A 1 87 ? -42.547 11.537 24.706 1.00 81.00 87 TYR A CA 1
ATOM 719 C C . TYR A 1 87 ? -41.383 10.546 24.759 1.00 81.00 87 TYR A C 1
ATOM 721 O O . TYR A 1 87 ? -40.682 10.374 23.765 1.00 81.00 87 TYR A O 1
ATOM 729 N N . SER A 1 88 ? -41.194 9.859 25.889 1.00 84.50 88 SER A N 1
ATOM 730 C CA . SER A 1 88 ? -40.168 8.822 26.048 1.00 84.50 88 SER A CA 1
ATOM 731 C C . SER A 1 88 ? -40.344 7.677 25.048 1.00 84.50 88 SER A C 1
ATOM 733 O O . SER A 1 88 ? -39.365 7.285 24.412 1.00 84.50 88 SER A O 1
ATOM 735 N N . ALA A 1 89 ? -41.580 7.208 24.848 1.00 81.62 89 ALA A N 1
ATOM 736 C CA . ALA A 1 89 ? -41.917 6.178 23.865 1.00 81.62 89 ALA A CA 1
ATOM 737 C C . ALA A 1 89 ? -41.657 6.621 22.416 1.00 81.62 89 ALA A C 1
ATOM 739 O O . ALA A 1 89 ? -41.296 5.807 21.572 1.00 81.62 89 ALA A O 1
ATOM 740 N N . THR A 1 90 ? -41.771 7.921 22.131 1.00 81.00 90 THR A N 1
ATOM 741 C CA . THR A 1 90 ? -41.464 8.486 20.807 1.00 81.00 90 THR A CA 1
ATOM 742 C C . THR A 1 90 ? -39.965 8.727 20.607 1.00 81.00 90 THR A C 1
ATOM 744 O O . THR A 1 90 ? -39.441 8.570 19.507 1.00 81.00 90 THR A O 1
ATOM 747 N N . MET A 1 91 ? -39.256 9.125 21.662 1.00 81.38 91 MET A N 1
ATOM 748 C CA . MET A 1 91 ? -37.849 9.514 21.592 1.00 81.38 91 MET A CA 1
ATOM 749 C C . MET A 1 91 ? -36.909 8.308 21.548 1.00 81.38 91 MET A C 1
ATOM 751 O O . MET A 1 91 ? -35.918 8.346 20.825 1.00 81.38 91 MET A O 1
ATOM 755 N N . LEU A 1 92 ? -37.202 7.231 22.281 1.00 84.12 92 LEU A N 1
ATOM 756 C CA . LEU A 1 92 ? -36.329 6.057 22.318 1.00 84.12 92 LEU A CA 1
ATOM 757 C C . LEU A 1 92 ? -36.074 5.438 20.921 1.00 84.12 92 LEU A C 1
ATOM 759 O O . LEU A 1 92 ? -34.903 5.222 20.606 1.00 84.12 92 LEU A O 1
ATOM 763 N N . PRO A 1 93 ? -37.080 5.234 20.040 1.00 81.62 93 PRO A N 1
ATOM 764 C CA . PRO A 1 93 ? -36.841 4.801 18.661 1.00 81.62 93 PRO A CA 1
ATOM 765 C C . PRO A 1 93 ? -35.958 5.758 17.873 1.00 81.62 93 PRO A C 1
ATOM 767 O O . PRO A 1 93 ? -35.039 5.312 17.198 1.00 81.62 93 PRO A O 1
ATOM 770 N N . VAL A 1 94 ? -36.171 7.068 18.017 1.00 77.25 94 VAL A N 1
ATOM 771 C CA . VAL A 1 94 ? -35.343 8.083 17.355 1.00 77.25 94 VAL A CA 1
ATOM 772 C C . VAL A 1 94 ? -33.895 8.009 17.833 1.00 77.25 94 VAL A C 1
ATOM 774 O O . VAL A 1 94 ? -32.989 8.180 17.029 1.00 77.25 94 VAL A O 1
ATOM 777 N N . LEU A 1 95 ? -33.647 7.736 19.114 1.00 81.44 95 LEU A N 1
ATOM 778 C CA . LEU A 1 95 ? -32.286 7.589 19.632 1.00 81.44 95 LEU A CA 1
ATOM 779 C C . LEU A 1 95 ? -31.621 6.303 19.146 1.00 81.44 95 LEU A C 1
ATOM 781 O O . LEU A 1 95 ? -30.477 6.365 18.705 1.00 81.44 95 LEU A O 1
ATOM 785 N N . LEU A 1 96 ? -32.322 5.166 19.167 1.00 82.25 96 LEU A N 1
ATOM 786 C CA . LEU A 1 96 ? -31.798 3.933 18.574 1.00 82.25 96 LEU A CA 1
ATOM 787 C C . LEU A 1 96 ? -31.480 4.156 17.091 1.00 82.25 96 LEU A C 1
ATOM 789 O O . LEU A 1 96 ? -30.365 3.890 16.652 1.00 82.25 96 LEU A O 1
ATOM 793 N N . ASP A 1 97 ? -32.418 4.728 16.338 1.00 75.12 97 ASP A N 1
ATOM 794 C CA . ASP A 1 97 ? -32.265 4.906 14.901 1.00 75.12 97 ASP A CA 1
ATOM 795 C C . ASP A 1 97 ? -31.252 5.983 14.536 1.00 75.12 97 ASP A C 1
ATOM 797 O O . ASP A 1 97 ? -30.490 5.762 13.613 1.00 75.12 97 ASP A O 1
ATOM 801 N N . MET A 1 98 ? -31.191 7.129 15.215 1.00 68.31 98 MET A N 1
ATOM 802 C CA . MET A 1 98 ? -30.293 8.225 14.829 1.00 68.31 98 MET A CA 1
ATOM 803 C C . MET A 1 98 ? -28.920 8.146 15.489 1.00 68.31 98 MET A C 1
ATOM 805 O O . MET A 1 98 ? -27.921 8.399 14.822 1.00 68.31 98 MET A O 1
ATOM 809 N N . VAL A 1 99 ? -28.857 7.807 16.779 1.00 70.81 99 VAL A N 1
ATOM 810 C CA . VAL A 1 99 ? -27.606 7.825 17.557 1.00 70.81 99 VAL A CA 1
ATOM 811 C C . VAL A 1 99 ? -26.844 6.514 17.400 1.00 70.81 99 VAL A C 1
ATOM 813 O O . VAL A 1 99 ? -25.625 6.540 17.263 1.00 70.81 99 VAL A O 1
ATOM 816 N N . LEU A 1 100 ? -27.542 5.374 17.395 1.00 74.19 100 LEU A N 1
ATOM 817 C CA . LEU A 1 100 ? -26.889 4.061 17.338 1.00 74.19 100 LEU A CA 1
ATOM 818 C C . LEU A 1 100 ? -26.860 3.469 15.932 1.00 74.19 100 LEU A C 1
ATOM 820 O O . LEU A 1 100 ? -25.842 2.905 15.547 1.00 74.19 100 LEU A O 1
ATOM 824 N N . LEU A 1 101 ? -27.932 3.621 15.151 1.00 72.31 101 LEU A N 1
ATOM 825 C CA . LEU A 1 101 ? -28.032 2.985 13.837 1.00 72.31 101 LEU A CA 1
ATOM 826 C C . LEU A 1 101 ? -27.683 3.926 12.670 1.00 72.31 101 LEU A C 1
ATOM 828 O O . LEU A 1 101 ? -26.998 3.492 11.758 1.00 72.31 101 LEU A O 1
ATOM 832 N N . ALA A 1 102 ? -28.082 5.203 12.653 1.00 58.44 102 ALA A N 1
ATOM 833 C CA . ALA A 1 102 ? -27.880 6.100 11.501 1.00 58.44 102 ALA A CA 1
ATOM 834 C C . ALA A 1 102 ? -26.540 6.837 11.535 1.00 58.44 102 ALA A C 1
ATOM 836 O O . ALA A 1 102 ? -25.887 6.922 10.496 1.00 58.44 102 ALA A O 1
ATOM 837 N N . HIS A 1 103 ? -26.099 7.322 12.705 1.00 55.12 103 HIS A N 1
ATOM 838 C CA . HIS A 1 103 ? -24.743 7.862 12.863 1.00 55.12 103 HIS A CA 1
ATOM 839 C C . HIS A 1 103 ? -23.710 6.811 12.443 1.00 55.12 103 HIS A C 1
ATOM 841 O O . HIS A 1 103 ? -22.792 7.101 11.680 1.00 55.12 103 HIS A O 1
ATOM 847 N N . ARG A 1 104 ? -23.964 5.550 12.815 1.00 56.16 104 ARG A N 1
ATOM 848 C CA . ARG A 1 104 ? -23.140 4.426 12.393 1.00 56.16 104 ARG A CA 1
ATOM 849 C C . ARG A 1 104 ? -23.427 3.910 10.991 1.00 56.16 104 ARG A C 1
ATOM 851 O O . ARG A 1 104 ? -22.485 3.447 10.396 1.00 56.16 104 ARG A O 1
ATOM 858 N N . ARG A 1 105 ? -24.618 4.034 10.388 1.00 48.81 105 ARG A N 1
ATOM 859 C CA . ARG A 1 105 ? -24.820 3.708 8.951 1.00 48.81 105 ARG A CA 1
ATOM 860 C C . ARG A 1 105 ? -24.007 4.622 8.034 1.00 48.81 105 ARG A C 1
ATOM 862 O O . ARG A 1 105 ? -23.524 4.155 7.010 1.00 48.81 105 ARG A O 1
ATOM 869 N N . SER A 1 106 ? -23.820 5.892 8.404 1.00 50.56 106 SER A N 1
ATOM 870 C CA . SER A 1 106 ? -22.877 6.785 7.715 1.00 50.56 106 SER A CA 1
ATOM 871 C C . SER A 1 106 ? -21.431 6.305 7.885 1.00 50.56 106 SER A C 1
ATOM 873 O O . SER A 1 106 ? -20.683 6.294 6.911 1.00 50.56 106 SER A O 1
ATOM 875 N N . GLU A 1 107 ? -21.039 5.866 9.086 1.00 54.12 107 GLU A N 1
ATOM 876 C CA . GLU A 1 107 ? -19.722 5.252 9.327 1.00 54.12 107 GLU A CA 1
ATOM 877 C C . GLU A 1 107 ? -19.564 3.900 8.611 1.00 54.12 107 GLU A C 1
ATOM 879 O O . GLU A 1 107 ? -18.521 3.662 8.028 1.00 54.12 107 GLU A O 1
ATOM 884 N N . THR A 1 108 ? -20.582 3.037 8.583 1.00 56.78 108 THR A N 1
ATOM 885 C CA . THR A 1 108 ? -20.598 1.726 7.919 1.00 56.78 108 THR A CA 1
ATOM 886 C C . THR A 1 108 ? -20.488 1.894 6.413 1.00 56.78 108 THR A C 1
ATOM 888 O O . THR A 1 108 ? -19.641 1.255 5.810 1.00 56.78 108 THR A O 1
ATOM 891 N N . PHE A 1 109 ? -21.255 2.808 5.810 1.00 58.06 109 PHE A N 1
ATOM 892 C CA . PHE A 1 109 ? -21.119 3.135 4.388 1.00 58.06 109 PHE A CA 1
ATOM 893 C C . PHE A 1 109 ? -19.725 3.695 4.069 1.00 58.06 109 PHE A C 1
ATOM 895 O O . PHE A 1 109 ? -19.114 3.338 3.066 1.00 58.06 109 PHE A O 1
ATOM 902 N N . THR A 1 110 ? -19.180 4.532 4.956 1.00 67.56 110 THR A N 1
ATOM 903 C CA . THR A 1 110 ? -17.809 5.043 4.820 1.00 67.56 110 THR A CA 1
ATOM 904 C C . THR A 1 110 ? -16.785 3.908 4.923 1.00 67.56 110 THR A C 1
ATOM 906 O O . THR A 1 110 ? -15.898 3.812 4.084 1.00 67.56 110 THR A O 1
ATOM 909 N N . LEU A 1 111 ? -16.928 3.001 5.891 1.00 72.19 111 LEU A N 1
ATOM 910 C CA . LEU A 1 111 ? -16.058 1.838 6.082 1.00 72.19 111 LEU A CA 1
ATOM 911 C C . LEU A 1 111 ? -16.153 0.846 4.917 1.00 72.19 111 LEU A C 1
ATOM 913 O O . LEU A 1 111 ? -15.135 0.291 4.518 1.00 72.19 111 LEU A O 1
ATOM 917 N N . GLU A 1 112 ? -17.338 0.650 4.342 1.00 77.81 112 GLU A N 1
ATOM 918 C CA . GLU A 1 112 ? -17.535 -0.152 3.133 1.00 77.81 112 GLU A CA 1
ATOM 919 C C . GLU A 1 112 ? -16.810 0.467 1.938 1.00 77.81 112 GLU A C 1
ATOM 921 O O . GLU A 1 112 ? -16.102 -0.243 1.228 1.00 77.81 112 GLU A O 1
ATOM 926 N N . ASN A 1 113 ? -16.906 1.786 1.744 1.00 85.00 113 ASN A N 1
ATOM 927 C CA . ASN A 1 113 ? -16.171 2.480 0.683 1.00 85.00 113 ASN A CA 1
ATOM 928 C C . ASN A 1 113 ? -14.651 2.410 0.906 1.00 85.00 113 ASN A C 1
ATOM 930 O O . ASN A 1 113 ? -13.898 2.130 -0.027 1.00 85.00 113 ASN A O 1
ATOM 934 N N . GLN A 1 114 ? -14.186 2.599 2.144 1.00 88.44 114 GLN A N 1
ATOM 935 C CA . GLN A 1 114 ? -12.773 2.459 2.513 1.00 88.44 114 GLN A CA 1
ATOM 936 C C . GLN A 1 114 ? -12.257 1.041 2.247 1.00 88.44 114 GLN A C 1
ATOM 938 O O . GLN A 1 114 ? -11.199 0.874 1.638 1.00 88.44 114 GLN A O 1
ATOM 943 N N . ALA A 1 115 ? -13.030 0.025 2.634 1.00 90.44 115 ALA A N 1
ATOM 944 C CA . ALA A 1 115 ? -12.716 -1.370 2.364 1.00 90.44 115 ALA A CA 1
ATOM 945 C C . ALA A 1 115 ? -12.696 -1.663 0.858 1.00 90.44 115 ALA A C 1
ATOM 947 O O . ALA A 1 115 ? -11.775 -2.318 0.384 1.00 90.44 115 ALA A O 1
ATOM 948 N N . GLN A 1 116 ? -13.645 -1.134 0.081 1.00 94.06 116 GLN A N 1
ATOM 949 C CA . GLN A 1 116 ? -13.666 -1.293 -1.377 1.00 94.06 116 GLN A CA 1
ATOM 950 C C . GLN A 1 116 ? -12.431 -0.677 -2.046 1.00 94.06 116 GLN A C 1
ATOM 952 O O . GLN A 1 116 ? -11.836 -1.313 -2.917 1.00 94.06 116 GLN A O 1
ATOM 957 N N . ARG A 1 117 ? -12.000 0.519 -1.620 1.00 96.44 117 ARG A N 1
ATOM 958 C CA . ARG A 1 117 ? -10.764 1.153 -2.114 1.00 96.44 117 ARG A CA 1
ATOM 959 C C . ARG A 1 117 ? -9.527 0.326 -1.761 1.00 96.44 117 ARG A C 1
ATOM 961 O O . ARG A 1 117 ? -8.674 0.090 -2.618 1.00 96.44 117 ARG A O 1
ATOM 968 N N . ALA A 1 118 ? -9.456 -0.182 -0.532 1.00 97.62 118 ALA A N 1
ATOM 969 C CA . ALA A 1 118 ? -8.373 -1.060 -0.102 1.00 97.62 118 ALA A CA 1
ATOM 970 C C . ALA A 1 118 ? -8.342 -2.388 -0.875 1.00 97.62 118 ALA A C 1
ATOM 972 O O . ALA A 1 118 ? -7.272 -2.818 -1.292 1.00 97.62 118 ALA A O 1
ATOM 973 N N . GLU A 1 119 ? -9.492 -3.016 -1.125 1.00 97.69 119 GLU A N 1
ATOM 974 C CA . GLU A 1 119 ? -9.600 -4.265 -1.894 1.00 97.69 119 GLU A CA 1
ATOM 975 C C . GLU A 1 119 ? -9.280 -4.055 -3.388 1.00 97.69 119 GLU A C 1
ATOM 977 O O . GLU A 1 119 ? -8.652 -4.912 -4.019 1.00 97.69 119 GLU A O 1
ATOM 982 N N . ALA A 1 120 ? -9.632 -2.901 -3.965 1.00 98.00 120 ALA A N 1
ATOM 983 C CA . ALA A 1 120 ? -9.224 -2.523 -5.320 1.00 98.00 120 ALA A CA 1
ATOM 984 C C . ALA A 1 120 ? -7.698 -2.357 -5.424 1.00 98.00 120 ALA A C 1
ATOM 986 O O . ALA A 1 120 ? -7.061 -2.947 -6.303 1.00 98.00 120 ALA A O 1
ATOM 987 N N . SER A 1 121 ? -7.098 -1.639 -4.470 1.00 98.75 121 SER A N 1
ATOM 988 C CA . SER A 1 121 ? -5.643 -1.517 -4.354 1.00 98.75 121 SER A CA 1
ATOM 989 C C . SER A 1 121 ? -4.973 -2.880 -4.146 1.00 98.75 121 SER A C 1
ATOM 991 O O . SER A 1 121 ? -4.026 -3.212 -4.857 1.00 98.75 121 SER A O 1
ATOM 993 N N . LEU A 1 122 ? -5.501 -3.725 -3.254 1.00 98.69 122 LEU A N 1
ATOM 994 C CA . LEU A 1 122 ? -4.984 -5.074 -3.003 1.00 98.69 122 LEU A CA 1
ATOM 995 C C . LEU A 1 122 ? -5.072 -5.955 -4.252 1.00 98.69 122 LEU A C 1
ATOM 997 O O . LEU A 1 122 ? -4.147 -6.709 -4.538 1.00 98.69 122 LEU A O 1
ATOM 1001 N N . THR A 1 123 ? -6.151 -5.848 -5.028 1.00 98.56 123 THR A N 1
ATOM 1002 C CA . THR A 1 123 ? -6.304 -6.583 -6.290 1.00 98.56 123 THR A CA 1
ATOM 1003 C C . THR A 1 123 ? -5.232 -6.177 -7.299 1.00 98.56 123 THR A C 1
ATOM 1005 O O . THR A 1 123 ? -4.631 -7.050 -7.932 1.00 98.56 123 THR A O 1
ATOM 1008 N N . GLY A 1 124 ? -4.970 -4.874 -7.426 1.00 98.75 124 GLY A N 1
ATOM 1009 C CA . GLY A 1 124 ? -3.911 -4.340 -8.276 1.00 98.75 124 GLY A CA 1
ATOM 1010 C C . GLY A 1 124 ? -2.514 -4.760 -7.825 1.00 98.75 124 GLY A C 1
ATOM 1011 O O . GLY A 1 124 ? -1.721 -5.213 -8.650 1.00 98.75 124 GLY A O 1
ATOM 1012 N N . LEU A 1 125 ? -2.234 -4.687 -6.525 1.00 98.88 125 LEU A N 1
ATOM 1013 C CA . LEU A 1 125 ? -0.982 -5.142 -5.920 1.00 98.88 125 LEU A CA 1
ATOM 1014 C C . LEU A 1 125 ? -0.765 -6.633 -6.178 1.00 98.88 125 LEU A C 1
ATOM 1016 O O . LEU A 1 125 ? 0.268 -7.024 -6.708 1.00 98.88 125 LEU A O 1
ATOM 1020 N N . ARG A 1 126 ? -1.777 -7.457 -5.898 1.00 98.62 126 ARG A N 1
ATOM 1021 C CA . ARG A 1 126 ? -1.707 -8.913 -6.034 1.00 98.62 126 ARG A CA 1
ATOM 1022 C C . ARG A 1 126 ? -1.432 -9.377 -7.454 1.00 98.62 126 ARG A C 1
ATOM 1024 O O . ARG A 1 126 ? -0.671 -10.316 -7.664 1.00 98.62 126 ARG A O 1
ATOM 1031 N N . VAL A 1 127 ? -2.102 -8.779 -8.437 1.00 98.75 127 VAL A N 1
ATOM 1032 C CA . VAL A 1 127 ? -1.855 -9.128 -9.842 1.00 98.75 127 VAL A CA 1
ATOM 1033 C C . VAL A 1 127 ? -0.466 -8.655 -10.271 1.00 98.75 127 VAL A C 1
ATOM 1035 O O . VAL A 1 127 ? 0.206 -9.380 -11.002 1.00 98.75 127 VAL A O 1
ATOM 1038 N N . GLY A 1 128 ? -0.022 -7.496 -9.774 1.00 98.75 128 GLY A N 1
ATOM 1039 C CA . GLY A 1 128 ? 1.314 -6.957 -10.007 1.00 98.75 128 GLY A CA 1
ATOM 1040 C C . GLY A 1 128 ? 2.412 -7.882 -9.486 1.00 98.75 128 GLY A C 1
ATOM 1041 O O . GLY A 1 128 ? 3.271 -8.284 -10.264 1.00 98.75 128 GLY A O 1
ATOM 1042 N N . ASP A 1 129 ? 2.321 -8.281 -8.219 1.00 98.81 129 ASP A N 1
ATOM 1043 C CA . ASP A 1 129 ? 3.165 -9.297 -7.580 1.00 98.81 129 ASP A CA 1
ATOM 1044 C C . ASP A 1 129 ? 3.150 -10.599 -8.401 1.00 98.81 129 ASP A C 1
ATOM 1046 O O . ASP A 1 129 ? 4.161 -11.000 -8.982 1.00 98.81 129 ASP A O 1
ATOM 1050 N N . ALA A 1 130 ? 1.979 -11.235 -8.526 1.00 98.62 130 ALA A N 1
ATOM 1051 C CA . ALA A 1 130 ? 1.899 -12.592 -9.052 1.00 98.62 130 ALA A CA 1
ATOM 1052 C C . ALA A 1 130 ? 2.378 -12.697 -10.503 1.00 98.62 130 ALA A C 1
ATOM 1054 O O . ALA A 1 130 ? 3.011 -13.687 -10.871 1.00 98.62 130 ALA A O 1
ATOM 1055 N N . LEU A 1 131 ? 2.062 -11.704 -11.343 1.00 98.62 131 LEU A N 1
ATOM 1056 C CA . LEU A 1 131 ? 2.532 -11.661 -12.726 1.00 98.62 131 LEU A CA 1
ATOM 1057 C C . LEU A 1 131 ? 3.994 -11.203 -12.809 1.00 98.62 131 LEU A C 1
ATOM 1059 O O . LEU A 1 131 ? 4.743 -11.745 -13.621 1.00 98.62 131 LEU A O 1
ATOM 1063 N N . GLY A 1 132 ? 4.411 -10.248 -11.973 1.00 98.38 132 GLY A N 1
ATOM 1064 C CA . GLY A 1 132 ? 5.791 -9.772 -11.884 1.00 98.38 132 GLY A CA 1
ATOM 1065 C C . GLY A 1 132 ? 6.764 -10.899 -11.539 1.00 98.38 132 GLY A C 1
ATOM 1066 O O . GLY A 1 132 ? 7.760 -11.092 -12.242 1.00 98.38 132 GLY A O 1
ATOM 1067 N N . SER A 1 133 ? 6.408 -11.741 -10.566 1.00 97.69 133 SER A N 1
ATOM 1068 C CA . SER A 1 133 ? 7.217 -12.885 -10.127 1.00 97.69 133 SER A CA 1
ATOM 1069 C C . SER A 1 133 ? 7.446 -13.916 -11.241 1.00 97.69 133 SER A C 1
ATOM 1071 O O . SER A 1 133 ? 8.475 -14.600 -11.279 1.00 97.69 133 SER A O 1
ATOM 1073 N N . GLN A 1 134 ? 6.545 -13.990 -12.231 1.00 98.06 134 GLN A N 1
ATOM 1074 C CA . GLN A 1 134 ? 6.720 -14.873 -13.387 1.00 98.06 134 GLN A CA 1
ATOM 1075 C C . GLN A 1 134 ? 7.931 -14.490 -14.239 1.00 98.06 134 GLN A C 1
ATOM 1077 O O . GLN A 1 134 ? 8.449 -15.341 -14.968 1.00 98.06 134 GLN A O 1
ATOM 1082 N N . PHE A 1 135 ? 8.395 -13.242 -14.178 1.00 97.31 135 PHE A N 1
ATOM 1083 C CA . PHE A 1 135 ? 9.491 -12.751 -15.011 1.00 97.31 135 PHE A CA 1
ATOM 1084 C C . PHE A 1 135 ? 10.883 -12.973 -14.414 1.00 97.31 135 PHE A C 1
ATOM 1086 O O . PHE A 1 135 ? 11.877 -12.756 -15.109 1.00 97.31 135 PHE A O 1
ATOM 1093 N N . PHE A 1 136 ? 10.976 -13.552 -13.212 1.00 94.75 136 PHE A N 1
ATOM 1094 C CA . PHE A 1 136 ? 12.218 -14.176 -12.746 1.00 94.75 136 PHE A CA 1
ATOM 1095 C C . PHE A 1 136 ? 12.511 -15.506 -13.451 1.00 94.75 136 PHE A C 1
ATOM 1097 O O . PHE A 1 136 ? 13.665 -15.936 -13.521 1.00 94.75 136 PHE A O 1
ATOM 1104 N N . LEU A 1 137 ? 11.490 -16.164 -14.016 1.00 93.69 137 LEU A N 1
ATOM 1105 C CA . LEU A 1 137 ? 11.657 -17.422 -14.738 1.00 93.69 137 LEU A CA 1
ATOM 1106 C C . LEU A 1 137 ? 12.304 -17.163 -16.109 1.00 93.69 137 LEU A C 1
ATOM 1108 O O . LEU A 1 137 ? 11.707 -16.483 -16.949 1.00 93.69 137 LEU A O 1
ATOM 1112 N N . PRO A 1 138 ? 13.477 -17.756 -16.419 1.00 92.06 138 PRO A N 1
ATOM 1113 C CA . PRO A 1 138 ? 14.143 -17.541 -17.706 1.00 92.06 138 PRO A CA 1
ATOM 1114 C C . PRO A 1 138 ? 13.272 -17.885 -18.923 1.00 92.06 138 PRO A C 1
ATOM 1116 O O . PRO A 1 138 ? 13.429 -17.273 -19.978 1.00 92.06 138 PRO A O 1
ATOM 1119 N N . SER A 1 139 ? 12.333 -18.825 -18.769 1.00 94.62 139 SER A N 1
ATOM 1120 C CA . SER A 1 139 ? 11.372 -19.232 -19.801 1.00 94.62 139 SER A CA 1
ATOM 1121 C C . SER A 1 139 ? 10.385 -18.134 -20.209 1.00 94.62 139 SER A C 1
ATOM 1123 O O . SER A 1 139 ? 9.775 -18.239 -21.269 1.00 94.62 139 SER A O 1
ATOM 1125 N N . ASN A 1 140 ? 10.221 -17.089 -19.395 1.00 95.75 140 ASN A N 1
ATOM 1126 C CA . ASN A 1 140 ? 9.276 -16.000 -19.640 1.00 95.75 140 ASN A CA 1
ATOM 1127 C C . ASN A 1 140 ? 9.947 -14.724 -20.184 1.00 95.75 140 ASN A C 1
ATOM 1129 O O . ASN A 1 140 ? 9.274 -13.714 -20.369 1.00 95.75 140 ASN A O 1
ATOM 1133 N N . ARG A 1 141 ? 11.251 -14.751 -20.500 1.00 92.12 141 ARG A N 1
ATOM 1134 C CA . ARG A 1 141 ? 11.982 -13.574 -21.015 1.00 92.12 141 ARG A CA 1
ATOM 1135 C C . ARG A 1 141 ? 11.429 -13.036 -22.333 1.00 92.12 141 ARG A C 1
ATOM 1137 O O . ARG A 1 141 ? 11.287 -11.827 -22.481 1.00 92.12 141 ARG A O 1
ATOM 1144 N N . ASP A 1 142 ? 11.113 -13.914 -23.282 1.00 95.25 142 ASP A N 1
ATOM 1145 C CA . ASP A 1 142 ? 10.560 -13.480 -24.572 1.00 95.25 142 ASP A CA 1
ATOM 1146 C C . ASP A 1 142 ? 9.141 -12.930 -24.401 1.00 95.25 142 ASP A C 1
ATOM 1148 O O . ASP A 1 142 ? 8.797 -11.906 -24.983 1.00 95.25 142 ASP A O 1
ATOM 1152 N N . ARG A 1 143 ? 8.366 -13.512 -23.478 1.00 95.94 143 ARG A N 1
ATOM 1153 C CA . ARG A 1 143 ? 7.040 -13.008 -23.103 1.00 95.94 143 ARG A CA 1
ATOM 1154 C C . ARG A 1 143 ? 7.090 -11.588 -22.542 1.00 95.94 143 ARG A C 1
ATOM 1156 O O . ARG A 1 143 ? 6.259 -10.768 -22.920 1.00 95.94 143 ARG A O 1
ATOM 1163 N N . LEU A 1 144 ? 8.085 -11.280 -21.705 1.00 94.88 144 LEU A N 1
ATOM 1164 C CA . LEU A 1 144 ? 8.305 -9.924 -21.198 1.00 94.88 144 LEU A CA 1
ATOM 1165 C C . LEU A 1 144 ? 8.573 -8.934 -22.341 1.00 94.88 144 LEU A C 1
ATOM 1167 O O . LEU A 1 144 ? 7.930 -7.890 -22.415 1.00 94.88 144 LEU A O 1
ATOM 1171 N N . ARG A 1 145 ? 9.468 -9.291 -23.274 1.00 93.19 145 ARG A N 1
ATOM 1172 C CA . ARG A 1 145 ? 9.801 -8.462 -24.450 1.00 93.19 145 ARG A CA 1
ATOM 1173 C C . ARG A 1 145 ? 8.593 -8.220 -25.354 1.00 93.19 145 ARG A C 1
ATOM 1175 O O . ARG A 1 145 ? 8.419 -7.124 -25.876 1.00 93.19 145 ARG A O 1
ATOM 1182 N N . GLU A 1 146 ? 7.759 -9.238 -25.523 1.00 96.56 146 GLU A N 1
ATOM 1183 C CA . GLU A 1 146 ? 6.544 -9.197 -26.342 1.00 96.56 146 GLU A CA 1
ATOM 1184 C C . GLU A 1 146 ? 5.333 -8.603 -25.607 1.00 96.56 146 GLU A C 1
ATOM 1186 O O . GLU A 1 146 ? 4.271 -8.441 -26.211 1.00 96.56 146 GLU A O 1
ATOM 1191 N N . ARG A 1 147 ? 5.463 -8.289 -24.308 1.00 96.56 147 ARG A N 1
ATOM 1192 C CA . ARG A 1 147 ? 4.362 -7.855 -23.430 1.00 96.56 147 ARG A CA 1
ATOM 1193 C C . ARG A 1 147 ? 3.172 -8.822 -23.464 1.00 96.56 147 ARG A C 1
ATOM 1195 O O . ARG A 1 147 ? 2.002 -8.419 -23.522 1.00 96.56 147 ARG A O 1
ATOM 1202 N N . SER A 1 148 ? 3.483 -10.118 -23.445 1.00 96.81 148 SER A N 1
ATOM 1203 C CA . SER A 1 148 ? 2.522 -11.219 -23.387 1.00 96.81 148 SER A CA 1
ATOM 1204 C C . SER A 1 148 ? 2.594 -11.928 -22.034 1.00 96.81 148 SER A C 1
ATOM 1206 O O . SER A 1 148 ? 3.647 -12.022 -21.411 1.00 96.81 148 SER A O 1
ATOM 1208 N N . THR A 1 149 ? 1.464 -12.428 -21.536 1.00 97.19 149 THR A N 1
ATOM 1209 C CA . THR A 1 149 ? 1.416 -13.082 -20.220 1.00 97.19 149 THR A CA 1
ATOM 1210 C C . THR A 1 149 ? 1.648 -14.595 -20.329 1.00 97.19 149 THR A C 1
ATOM 1212 O O . THR A 1 149 ? 1.235 -15.204 -21.322 1.00 97.19 149 THR A O 1
ATOM 1215 N N . PRO A 1 150 ? 2.296 -15.241 -19.342 1.00 96.00 150 PRO A N 1
ATOM 1216 C CA . PRO A 1 150 ? 2.353 -16.699 -19.259 1.00 96.00 150 PRO A CA 1
ATOM 1217 C C . PRO A 1 150 ? 0.979 -17.293 -18.909 1.00 96.00 150 PRO A C 1
ATOM 1219 O O . PRO A 1 150 ? 0.069 -16.581 -18.487 1.00 96.00 150 PRO A O 1
ATOM 1222 N N . ALA A 1 151 ? 0.814 -18.606 -19.084 1.00 93.88 151 ALA A N 1
ATOM 1223 C CA . ALA A 1 151 ? -0.397 -19.295 -18.634 1.00 93.88 151 ALA A CA 1
ATOM 1224 C C . ALA A 1 151 ? -0.488 -19.275 -17.097 1.00 93.88 151 ALA A C 1
ATOM 1226 O O . ALA A 1 151 ? 0.532 -19.410 -16.424 1.00 93.88 151 ALA A O 1
ATOM 1227 N N . GLY A 1 152 ? -1.696 -19.092 -16.559 1.00 92.44 152 GLY A N 1
ATOM 1228 C CA . GLY A 1 152 ? -1.957 -19.187 -15.122 1.00 92.44 152 GLY A CA 1
ATOM 1229 C C . GLY A 1 152 ? -2.090 -20.640 -14.626 1.00 92.44 152 GLY A C 1
ATOM 1230 O O . GLY A 1 152 ? -2.075 -21.574 -15.435 1.00 92.44 152 GLY A O 1
ATOM 1231 N N . PRO A 1 153 ? -2.276 -20.846 -13.311 1.00 95.38 153 PRO A N 1
ATOM 1232 C CA . PRO A 1 153 ? -2.368 -19.801 -12.294 1.00 95.38 153 PRO A CA 1
ATOM 1233 C C . PRO A 1 153 ? -0.992 -19.228 -11.903 1.00 95.38 153 PRO A C 1
ATOM 1235 O O . PRO A 1 153 ? -0.039 -19.981 -11.702 1.00 95.38 153 PRO A O 1
ATOM 1238 N N . TRP A 1 154 ? -0.897 -17.906 -11.763 1.00 97.50 154 TRP A N 1
ATOM 1239 C CA . TRP A 1 154 ? 0.266 -17.201 -11.222 1.00 97.50 154 TRP A CA 1
ATOM 1240 C C . TRP A 1 154 ? 0.150 -17.128 -9.701 1.00 97.50 154 TRP A C 1
ATOM 1242 O O . TRP A 1 154 ? -0.871 -16.683 -9.172 1.00 97.50 154 TRP A O 1
ATOM 1252 N N . ARG A 1 155 ? 1.189 -17.583 -9.001 1.00 96.88 155 ARG A N 1
ATOM 1253 C CA . ARG A 1 155 ? 1.259 -17.520 -7.538 1.00 96.88 155 ARG A CA 1
ATOM 1254 C C . ARG A 1 155 ? 1.814 -16.170 -7.107 1.00 96.88 155 ARG A C 1
ATOM 1256 O O . ARG A 1 155 ? 2.781 -15.703 -7.702 1.00 96.88 155 ARG A O 1
ATOM 1263 N N . TRP A 1 156 ? 1.204 -15.592 -6.081 1.00 97.62 156 TRP A N 1
ATOM 1264 C CA . TRP A 1 156 ? 1.696 -14.389 -5.413 1.00 97.62 156 TRP A CA 1
ATOM 1265 C C . TRP A 1 156 ? 2.743 -14.721 -4.331 1.00 97.62 156 TRP A C 1
ATOM 1267 O O . TRP A 1 156 ? 2.812 -15.871 -3.864 1.00 97.62 156 TRP A O 1
ATOM 1277 N N . THR A 1 157 ? 3.538 -13.724 -3.938 1.00 98.50 157 THR A N 1
ATOM 1278 C CA . THR A 1 157 ? 4.680 -13.797 -3.008 1.00 98.50 157 THR A CA 1
ATOM 1279 C C . THR A 1 157 ? 4.360 -13.179 -1.634 1.00 98.50 157 THR A C 1
ATOM 1281 O O . THR A 1 157 ? 3.197 -13.019 -1.243 1.00 98.50 157 THR A O 1
ATOM 1284 N N . ASP A 1 158 ? 5.385 -12.892 -0.829 1.00 98.38 158 ASP A N 1
ATOM 1285 C CA . ASP A 1 158 ? 5.249 -12.253 0.472 1.00 98.38 158 ASP A CA 1
ATOM 1286 C C . ASP A 1 158 ? 4.642 -10.848 0.398 1.00 98.38 158 ASP A C 1
ATOM 1288 O O . ASP A 1 158 ? 3.965 -10.446 1.350 1.00 98.38 158 ASP A O 1
ATOM 1292 N N . ASP A 1 159 ? 4.776 -10.152 -0.731 1.00 98.75 159 ASP A N 1
ATOM 1293 C CA . ASP A 1 159 ? 4.138 -8.870 -1.031 1.00 98.75 159 ASP A CA 1
ATOM 1294 C C . ASP A 1 159 ? 2.625 -8.940 -0.814 1.00 98.75 159 ASP A C 1
ATOM 1296 O O . ASP A 1 159 ? 2.069 -8.253 0.054 1.00 98.75 159 ASP A O 1
ATOM 1300 N N . THR A 1 160 ? 1.951 -9.833 -1.548 1.00 98.75 160 THR A N 1
ATOM 1301 C CA . THR A 1 160 ? 0.511 -10.059 -1.399 1.00 98.75 160 THR A CA 1
ATOM 1302 C C . THR A 1 160 ? 0.173 -10.646 -0.042 1.00 98.75 160 THR A C 1
ATOM 1304 O O . THR A 1 160 ? -0.857 -10.271 0.526 1.00 98.75 160 THR A O 1
ATOM 1307 N N . GLN A 1 161 ? 0.987 -11.562 0.500 1.00 98.44 161 GLN A N 1
ATOM 1308 C CA . GLN A 1 161 ? 0.677 -12.180 1.791 1.00 98.44 161 GLN A CA 1
ATOM 1309 C C . GLN A 1 161 ? 0.586 -11.119 2.888 1.00 98.44 161 GLN A C 1
ATOM 1311 O O . GLN A 1 161 ? -0.409 -11.048 3.613 1.00 98.44 161 GLN A O 1
ATOM 1316 N N . MET A 1 162 ? 1.597 -10.254 2.981 1.00 98.62 162 MET A N 1
ATOM 1317 C CA . MET A 1 162 ? 1.617 -9.183 3.968 1.00 98.62 162 MET A CA 1
ATOM 1318 C C . MET A 1 162 ? 0.560 -8.112 3.673 1.00 98.62 162 MET A C 1
ATOM 1320 O O . MET A 1 162 ? -0.063 -7.612 4.609 1.00 98.62 162 MET A O 1
ATOM 1324 N N . ALA A 1 163 ? 0.310 -7.772 2.406 1.00 98.81 163 ALA A N 1
ATOM 1325 C CA . ALA A 1 163 ? -0.750 -6.827 2.047 1.00 98.81 163 ALA A CA 1
ATOM 1326 C C . ALA A 1 163 ? -2.142 -7.351 2.441 1.00 98.81 163 ALA A C 1
ATOM 1328 O O . ALA A 1 163 ? -2.953 -6.611 2.996 1.00 98.81 163 ALA A O 1
ATOM 1329 N N . THR A 1 164 ? -2.400 -8.644 2.231 1.00 98.62 164 THR A N 1
ATOM 1330 C CA . THR A 1 164 ? -3.667 -9.295 2.597 1.00 98.62 164 THR A CA 1
ATOM 1331 C C . THR A 1 164 ? -3.865 -9.285 4.110 1.00 98.62 164 THR A C 1
ATOM 1333 O O . THR A 1 164 ? -4.926 -8.883 4.578 1.00 98.62 164 THR A O 1
ATOM 1336 N N . VAL A 1 165 ? -2.833 -9.640 4.888 1.00 98.44 165 VAL A N 1
ATOM 1337 C CA . VAL A 1 165 ? -2.883 -9.556 6.360 1.00 98.44 165 VAL A CA 1
ATOM 1338 C C . VAL A 1 165 ? -3.170 -8.126 6.825 1.00 98.44 165 VAL A C 1
ATOM 1340 O O . VAL A 1 165 ? -3.944 -7.929 7.759 1.00 98.44 165 VAL A O 1
ATOM 1343 N N . LEU A 1 166 ? -2.596 -7.119 6.160 1.00 98.38 166 LEU A N 1
ATOM 1344 C CA . LEU A 1 166 ? -2.838 -5.718 6.494 1.00 98.38 166 LEU A CA 1
ATOM 1345 C C . LEU A 1 166 ? -4.287 -5.287 6.212 1.00 98.38 166 LEU A C 1
ATOM 1347 O O . LEU A 1 166 ? -4.899 -4.631 7.053 1.00 98.38 166 LEU A O 1
ATOM 1351 N N . VAL A 1 167 ? -4.862 -5.668 5.070 1.00 97.81 167 VAL A N 1
ATOM 1352 C CA . VAL A 1 167 ? -6.271 -5.367 4.752 1.00 97.81 167 VAL A CA 1
ATOM 1353 C C . VAL A 1 167 ? -7.215 -6.091 5.710 1.00 97.81 167 VAL A C 1
ATOM 1355 O O . VAL A 1 167 ? -8.150 -5.489 6.238 1.00 97.81 167 VAL A O 1
ATOM 1358 N N . ASP A 1 168 ? -6.940 -7.358 6.003 1.00 95.25 168 ASP A N 1
ATOM 1359 C CA . ASP A 1 168 ? -7.663 -8.145 6.998 1.00 95.25 168 ASP A CA 1
ATOM 1360 C C . ASP A 1 168 ? -7.626 -7.489 8.388 1.00 95.25 168 ASP A C 1
ATOM 1362 O O . ASP A 1 168 ? -8.645 -7.416 9.080 1.00 95.25 168 ASP A O 1
ATOM 1366 N N . HIS A 1 169 ? -6.457 -6.987 8.792 1.00 92.75 169 HIS A N 1
ATOM 1367 C CA . HIS A 1 169 ? -6.257 -6.283 10.053 1.00 92.75 169 HIS A CA 1
ATOM 1368 C C . HIS A 1 169 ? -7.139 -5.039 10.157 1.00 92.75 169 HIS A C 1
ATOM 1370 O O . HIS A 1 169 ? -7.826 -4.863 11.167 1.00 92.75 169 HIS A O 1
ATOM 1376 N N . LEU A 1 170 ? -7.120 -4.193 9.120 1.00 84.50 170 LEU A N 1
ATOM 1377 C CA . LEU A 1 170 ? -7.923 -2.973 9.052 1.00 84.50 170 LEU A CA 1
ATOM 1378 C C . LEU A 1 170 ? -9.415 -3.309 9.041 1.00 84.50 170 LEU A C 1
ATOM 1380 O O . LEU A 1 170 ? -10.176 -2.717 9.801 1.00 84.50 170 LEU A O 1
ATOM 1384 N N . THR A 1 171 ? -9.818 -4.323 8.275 1.00 84.00 171 THR A N 1
ATOM 1385 C CA . THR A 1 171 ? -11.213 -4.772 8.186 1.00 84.00 171 THR A CA 1
ATOM 1386 C C . THR A 1 171 ? -11.747 -5.219 9.546 1.00 84.00 171 THR A C 1
ATOM 1388 O O . THR A 1 171 ? -12.777 -4.727 9.998 1.00 84.00 171 THR A O 1
ATOM 1391 N N . ARG A 1 172 ? -11.015 -6.084 10.264 1.00 80.50 172 ARG A N 1
ATOM 1392 C CA . ARG A 1 172 ? -11.422 -6.576 11.598 1.00 80.50 172 ARG A CA 1
ATOM 1393 C C . ARG A 1 172 ? -11.427 -5.492 12.678 1.00 80.50 172 ARG A C 1
ATOM 1395 O O . ARG A 1 172 ? -11.947 -5.721 13.767 1.00 80.50 172 ARG A O 1
ATOM 1402 N N . ARG A 1 173 ? -10.796 -4.344 12.417 1.00 81.00 173 ARG A N 1
ATOM 1403 C CA . ARG A 1 173 ? -10.607 -3.258 13.389 1.00 81.00 173 ARG A CA 1
ATOM 1404 C C . ARG A 1 173 ? -11.172 -1.927 12.913 1.00 81.00 173 ARG A C 1
ATOM 1406 O O . ARG A 1 173 ? -10.797 -0.895 13.465 1.00 81.00 173 ARG A O 1
ATOM 1413 N N . TYR A 1 174 ? -12.072 -1.947 11.931 1.00 76.06 174 TYR A N 1
ATOM 1414 C CA . TYR A 1 174 ? -12.762 -0.757 11.429 1.00 76.06 174 TYR A CA 1
ATOM 1415 C C . TYR A 1 174 ? -11.785 0.368 11.030 1.00 76.06 174 TYR A C 1
ATOM 1417 O O . TYR A 1 174 ? -11.934 1.520 11.429 1.00 76.06 174 TYR A O 1
ATOM 1425 N N . GLY A 1 175 ? -10.720 0.008 10.310 1.00 71.38 175 GLY A N 1
ATOM 1426 C CA . GLY A 1 175 ? -9.666 0.924 9.864 1.00 71.38 175 GLY A CA 1
ATOM 1427 C C . GLY A 1 175 ? -8.634 1.305 10.932 1.00 71.38 175 GLY A C 1
ATOM 1428 O O . GLY A 1 175 ? -7.714 2.065 10.647 1.00 71.38 175 GLY A O 1
ATOM 1429 N N . LEU A 1 176 ? -8.737 0.802 12.167 1.00 73.31 176 LEU A N 1
ATOM 1430 C CA . LEU A 1 176 ? -7.788 1.140 13.230 1.00 73.31 176 LEU A CA 1
ATOM 1431 C C . LEU A 1 176 ? -6.547 0.243 13.197 1.00 73.31 176 LEU A C 1
ATOM 1433 O O . LEU A 1 176 ? -6.621 -0.956 13.464 1.00 73.31 176 LEU A O 1
ATOM 1437 N N . LEU A 1 177 ? -5.382 0.860 12.997 1.00 79.25 177 LEU A N 1
ATOM 1438 C CA . LEU A 1 177 ? -4.090 0.193 13.133 1.00 79.25 177 LEU A CA 1
ATOM 1439 C C . LEU A 1 177 ? -3.767 -0.119 14.607 1.00 79.25 177 LEU A C 1
ATOM 1441 O O . LEU A 1 177 ? -3.734 0.779 15.458 1.00 79.25 177 LEU A O 1
ATOM 1445 N N . ARG A 1 178 ? -3.477 -1.394 14.890 1.00 81.44 178 ARG A N 1
ATOM 1446 C CA . ARG A 1 178 ? -2.990 -1.907 16.180 1.00 81.44 178 ARG A CA 1
ATOM 1447 C C . ARG A 1 178 ? -1.703 -2.700 15.968 1.00 81.44 178 ARG A C 1
ATOM 1449 O O . ARG A 1 178 ? -1.743 -3.874 15.620 1.00 81.44 178 ARG A O 1
ATOM 1456 N N . GLU A 1 179 ? -0.562 -2.069 16.197 1.00 90.25 179 GLU A N 1
ATOM 1457 C CA . GLU A 1 179 ? 0.763 -2.588 15.843 1.00 90.25 179 GLU A CA 1
ATOM 1458 C C . GLU A 1 179 ? 1.074 -3.938 16.498 1.00 90.25 179 GLU A C 1
ATOM 1460 O O . GLU A 1 179 ? 1.566 -4.837 15.825 1.00 90.25 179 GLU A O 1
ATOM 1465 N N . ASP A 1 180 ? 0.722 -4.116 17.777 1.00 89.56 180 ASP A N 1
ATOM 1466 C CA . ASP A 1 180 ? 0.931 -5.386 18.491 1.00 89.56 180 ASP A CA 1
ATOM 1467 C C . ASP A 1 180 ? 0.142 -6.539 17.868 1.00 89.56 180 ASP A C 1
ATOM 1469 O O . ASP A 1 180 ? 0.653 -7.648 17.721 1.00 89.56 180 ASP A O 1
ATOM 1473 N N . ASN A 1 181 ? -1.100 -6.270 17.460 1.00 92.88 181 ASN A N 1
ATOM 1474 C CA . ASN A 1 181 ? -1.908 -7.260 16.768 1.00 92.88 181 ASN A CA 1
ATOM 1475 C C . ASN A 1 181 ? -1.384 -7.521 15.357 1.00 92.88 181 ASN A C 1
ATOM 1477 O O . ASN A 1 181 ? -1.288 -8.676 14.965 1.00 92.88 181 ASN A O 1
ATOM 1481 N N . LEU A 1 182 ? -1.023 -6.472 14.615 1.00 94.88 182 LEU A N 1
ATOM 1482 C CA . LEU A 1 182 ? -0.499 -6.604 13.259 1.00 94.88 182 LEU A CA 1
ATOM 1483 C C . LEU A 1 182 ? 0.806 -7.416 13.243 1.00 94.88 182 LEU A C 1
ATOM 1485 O O . LEU A 1 182 ? 0.998 -8.262 12.376 1.00 94.88 182 LEU A O 1
ATOM 1489 N N . ALA A 1 183 ? 1.684 -7.203 14.227 1.00 97.62 183 ALA A N 1
ATOM 1490 C CA . ALA A 1 183 ? 2.910 -7.976 14.398 1.00 97.62 183 ALA A CA 1
ATOM 1491 C C . ALA A 1 183 ? 2.622 -9.470 14.601 1.00 97.62 183 ALA A C 1
ATOM 1493 O O . ALA A 1 183 ? 3.240 -10.314 13.950 1.00 97.62 183 ALA A O 1
ATOM 1494 N N . ALA A 1 184 ? 1.670 -9.791 15.484 1.00 95.31 184 ALA A N 1
ATOM 1495 C CA . ALA A 1 184 ? 1.249 -11.165 15.735 1.00 95.31 184 ALA A CA 1
ATOM 1496 C C . ALA A 1 184 ? 0.603 -11.799 14.492 1.00 95.31 184 ALA A C 1
ATOM 1498 O O . ALA A 1 184 ? 0.945 -12.922 14.139 1.00 95.31 184 ALA A O 1
ATOM 1499 N N . GLU A 1 185 ? -0.258 -11.062 13.792 1.00 98.00 185 GLU A N 1
ATOM 1500 C CA . GLU A 1 185 ? -0.955 -11.525 12.587 1.00 98.00 185 GLU A CA 1
ATOM 1501 C C . GLU A 1 185 ? 0.017 -11.773 11.421 1.00 98.00 185 GLU A C 1
ATOM 1503 O O . GLU A 1 185 ? -0.110 -12.777 10.722 1.00 98.00 185 GLU A O 1
ATOM 1508 N N . PHE A 1 186 ? 1.048 -10.935 11.241 1.00 98.56 186 PHE A N 1
ATOM 1509 C CA . PHE A 1 186 ? 2.121 -11.222 10.281 1.00 98.56 186 PHE A CA 1
ATOM 1510 C C . PHE A 1 186 ? 2.905 -12.484 10.645 1.00 98.56 186 PHE A C 1
ATOM 1512 O O . PHE A 1 186 ? 3.259 -13.264 9.763 1.00 98.56 186 PHE A O 1
ATOM 1519 N N . ALA A 1 187 ? 3.200 -12.686 11.930 1.00 98.19 187 ALA A N 1
ATOM 1520 C CA . ALA A 1 187 ? 3.935 -13.858 12.390 1.00 98.19 187 ALA A CA 1
ATOM 1521 C C . ALA A 1 187 ? 3.113 -15.152 12.268 1.00 98.19 187 ALA A C 1
ATOM 1523 O O . ALA A 1 187 ? 3.677 -16.200 11.961 1.00 98.19 187 ALA A O 1
ATOM 1524 N N . GLU A 1 188 ? 1.799 -15.075 12.487 1.00 97.56 188 GLU A N 1
ATOM 1525 C CA . GLU A 1 188 ? 0.859 -16.189 12.342 1.00 97.56 188 GLU A CA 1
ATOM 1526 C C . GLU A 1 188 ? 0.664 -16.583 10.874 1.00 97.56 188 GLU A C 1
ATOM 1528 O O . GLU A 1 188 ? 0.702 -17.767 10.543 1.00 97.56 188 GLU A O 1
ATOM 1533 N N . ALA A 1 189 ? 0.501 -15.600 9.987 1.00 96.69 189 ALA A N 1
ATOM 1534 C CA . ALA A 1 189 ? 0.287 -15.843 8.564 1.00 96.69 189 ALA A CA 1
ATOM 1535 C C . ALA A 1 189 ? 1.561 -16.247 7.803 1.00 96.69 189 ALA A C 1
ATOM 1537 O O . ALA A 1 189 ? 1.461 -16.706 6.667 1.00 96.69 189 ALA A O 1
ATOM 1538 N N . PHE A 1 190 ? 2.745 -16.063 8.396 1.00 96.81 190 PHE A N 1
ATOM 1539 C CA . PHE A 1 190 ? 4.041 -16.274 7.752 1.00 96.81 190 PHE A CA 1
ATOM 1540 C C . PHE A 1 190 ? 4.170 -17.659 7.092 1.00 96.81 190 PHE A C 1
ATOM 1542 O O . PHE A 1 190 ? 4.201 -18.691 7.767 1.00 96.81 190 PHE A O 1
ATOM 1549 N N . ASP A 1 191 ? 4.353 -17.667 5.768 1.00 95.69 191 ASP A N 1
ATOM 1550 C CA . ASP A 1 191 ? 4.669 -18.862 4.986 1.00 95.69 191 ASP A CA 1
ATOM 1551 C C . ASP A 1 191 ? 6.077 -18.753 4.378 1.00 95.69 191 ASP A C 1
ATOM 1553 O O . ASP A 1 191 ? 6.362 -17.909 3.529 1.00 95.69 191 ASP A O 1
ATOM 1557 N N . LEU A 1 192 ? 6.971 -19.658 4.792 1.00 94.06 192 LEU A N 1
ATOM 1558 C CA . LEU A 1 192 ? 8.363 -19.704 4.334 1.00 94.06 192 LEU A CA 1
ATOM 1559 C C . LEU A 1 192 ? 8.492 -19.817 2.805 1.00 94.06 192 LEU A C 1
ATOM 1561 O O . LEU A 1 192 ? 9.512 -19.407 2.256 1.00 94.06 192 LEU A O 1
ATOM 1565 N N . TYR A 1 193 ? 7.496 -20.381 2.121 1.00 94.00 193 TYR A N 1
ATOM 1566 C CA . TYR A 1 193 ? 7.541 -20.611 0.677 1.00 94.00 193 TYR A CA 1
ATOM 1567 C C . TYR A 1 193 ? 7.062 -19.417 -0.155 1.00 94.00 193 TYR A C 1
ATOM 1569 O O . TYR A 1 193 ? 6.983 -19.539 -1.377 1.00 94.00 193 TYR A O 1
ATOM 1577 N N . ARG A 1 194 ? 6.758 -18.275 0.477 1.00 96.19 194 ARG A N 1
ATOM 1578 C CA . ARG A 1 194 ? 6.250 -17.082 -0.214 1.00 96.19 194 ARG A CA 1
ATOM 1579 C C . ARG A 1 194 ? 7.300 -16.082 -0.675 1.00 96.19 194 ARG A C 1
ATOM 1581 O O . ARG A 1 194 ? 6.932 -15.197 -1.417 1.00 96.19 194 ARG A O 1
ATOM 1588 N N . GLY A 1 195 ? 8.580 -16.272 -0.360 1.00 95.12 195 GLY A N 1
ATOM 1589 C CA . GLY A 1 195 ? 9.652 -15.424 -0.912 1.00 95.12 195 GLY A CA 1
ATOM 1590 C C . GLY A 1 195 ? 10.331 -14.491 0.088 1.00 95.12 195 GLY A C 1
ATOM 1591 O O . GLY A 1 195 ? 11.336 -13.881 -0.257 1.00 95.12 195 GLY A O 1
ATOM 1592 N N . TYR A 1 196 ? 9.885 -14.486 1.351 1.00 96.88 196 TYR A N 1
ATOM 1593 C CA . TYR A 1 196 ? 10.431 -13.624 2.401 1.00 96.88 196 TYR A CA 1
ATOM 1594 C C . TYR A 1 196 ? 11.961 -13.572 2.463 1.00 96.88 196 TYR A C 1
ATOM 1596 O O . TYR A 1 196 ? 12.650 -14.589 2.620 1.00 96.88 196 TYR A O 1
ATOM 1604 N N . GLY A 1 197 ? 12.480 -12.345 2.515 1.00 94.00 197 GLY A N 1
ATOM 1605 C CA . GLY A 1 197 ? 13.889 -12.086 2.786 1.00 94.00 197 GLY A CA 1
ATOM 1606 C C . GLY A 1 197 ? 14.354 -12.639 4.151 1.00 94.00 197 GLY A C 1
ATOM 1607 O O . GLY A 1 197 ? 13.577 -12.678 5.114 1.00 94.00 197 GLY A O 1
ATOM 1608 N N . PRO A 1 198 ? 15.642 -13.011 4.311 1.00 92.69 198 PRO A N 1
ATOM 1609 C CA . PRO A 1 198 ? 16.148 -13.666 5.526 1.00 92.69 198 PRO A CA 1
ATOM 1610 C C . PRO A 1 198 ? 15.886 -12.896 6.828 1.00 92.69 198 PRO A C 1
ATOM 1612 O O . PRO A 1 198 ? 15.582 -13.499 7.859 1.00 92.69 198 PRO A O 1
ATOM 1615 N N . GLY A 1 199 ? 15.978 -11.562 6.781 1.00 93.00 199 GLY A N 1
ATOM 1616 C CA . GLY A 1 199 ? 15.693 -10.700 7.928 1.00 93.00 199 GLY A CA 1
ATOM 1617 C C . GLY A 1 199 ? 14.228 -10.770 8.368 1.00 93.00 199 GLY A C 1
ATOM 1618 O O . GLY A 1 199 ? 13.957 -10.903 9.561 1.00 93.00 199 GLY A O 1
ATOM 1619 N N . ALA A 1 200 ? 13.291 -10.762 7.414 1.00 95.19 200 ALA A N 1
ATOM 1620 C CA . ALA A 1 200 ? 11.864 -10.911 7.694 1.00 95.19 200 ALA A CA 1
ATOM 1621 C C . ALA A 1 200 ? 11.560 -12.296 8.285 1.00 95.19 200 ALA A C 1
ATOM 1623 O O . ALA A 1 200 ? 10.882 -12.393 9.306 1.00 95.19 200 ALA A O 1
ATOM 1624 N N . VAL A 1 201 ? 12.153 -13.362 7.731 1.00 97.00 201 VAL A N 1
ATOM 1625 C CA . VAL A 1 201 ? 12.027 -14.727 8.277 1.00 97.00 201 VAL A CA 1
ATOM 1626 C C . VAL A 1 201 ? 12.494 -14.794 9.735 1.00 97.00 201 VAL A C 1
ATOM 1628 O O . VAL A 1 201 ? 11.838 -15.422 10.570 1.00 97.00 201 VAL A O 1
ATOM 1631 N N . GLN A 1 202 ? 13.631 -14.172 10.062 1.00 96.44 202 GLN A N 1
ATOM 1632 C CA . GLN A 1 202 ? 14.145 -14.146 11.431 1.00 96.44 202 GLN A CA 1
ATOM 1633 C C . GLN A 1 202 ? 13.207 -13.382 12.373 1.00 96.44 202 GLN A C 1
ATOM 1635 O O . GLN A 1 202 ? 12.901 -13.891 13.454 1.00 96.44 202 GLN A O 1
ATOM 1640 N N . LEU A 1 203 ? 12.744 -12.200 11.957 1.00 97.75 203 LEU A N 1
ATOM 1641 C CA . LEU A 1 203 ? 11.835 -11.360 12.731 1.00 97.75 203 LEU A CA 1
ATOM 1642 C C . LEU A 1 203 ? 10.515 -12.082 13.026 1.00 97.75 203 LEU A C 1
ATOM 1644 O O . LEU A 1 203 ? 10.159 -12.249 14.191 1.00 97.75 203 LEU A O 1
ATOM 1648 N N . LEU A 1 204 ? 9.823 -12.561 11.989 1.00 98.19 204 LEU A N 1
ATOM 1649 C CA . LEU A 1 204 ? 8.497 -13.173 12.114 1.00 98.19 204 LEU A CA 1
ATOM 1650 C C . LEU A 1 204 ? 8.544 -14.453 12.955 1.00 98.19 204 LEU A C 1
ATOM 1652 O O . LEU A 1 204 ? 7.711 -14.651 13.836 1.00 98.19 204 LEU A O 1
ATOM 1656 N N . ARG A 1 205 ? 9.588 -15.280 12.797 1.00 97.75 205 ARG A N 1
ATOM 1657 C CA . ARG A 1 205 ? 9.813 -16.437 13.683 1.00 97.75 205 ARG A CA 1
ATOM 1658 C C . ARG A 1 205 ? 10.153 -16.039 15.118 1.00 97.75 205 ARG A C 1
ATOM 1660 O O . ARG A 1 205 ? 9.905 -16.821 16.030 1.00 97.75 205 ARG A O 1
ATOM 1667 N N . GLY A 1 206 ? 10.793 -14.891 15.330 1.00 98.06 206 GLY A N 1
ATOM 1668 C CA . GLY A 1 206 ? 11.057 -14.347 16.662 1.00 98.06 206 GLY A CA 1
ATOM 1669 C C . GLY A 1 206 ? 9.763 -13.939 17.364 1.00 98.06 206 GLY A C 1
ATOM 1670 O O . GLY A 1 206 ? 9.525 -14.360 18.495 1.00 98.06 206 GLY A O 1
ATOM 1671 N N . ILE A 1 207 ? 8.898 -13.214 16.653 1.00 98.12 207 ILE A N 1
ATOM 1672 C CA . ILE A 1 207 ? 7.573 -12.803 17.136 1.00 98.12 207 ILE A CA 1
ATOM 1673 C C . ILE A 1 207 ? 6.703 -14.035 17.419 1.00 98.12 207 ILE A C 1
ATOM 1675 O O . ILE A 1 207 ? 6.141 -14.148 18.504 1.00 98.12 207 ILE A O 1
ATOM 1679 N N . ALA A 1 208 ? 6.679 -15.023 16.516 1.00 96.88 208 ALA A N 1
ATOM 1680 C CA . ALA A 1 208 ? 5.934 -16.274 16.707 1.00 96.88 208 ALA A CA 1
ATOM 1681 C C . ALA A 1 208 ? 6.383 -17.079 17.946 1.00 96.88 208 ALA A C 1
ATOM 1683 O O . ALA A 1 208 ? 5.630 -17.897 18.467 1.00 96.88 208 ALA A O 1
ATOM 1684 N N . ARG A 1 209 ? 7.611 -16.857 18.437 1.00 97.56 209 ARG A N 1
ATOM 1685 C CA . ARG A 1 209 ? 8.133 -17.458 19.678 1.00 97.56 209 ARG A CA 1
ATOM 1686 C C . ARG A 1 209 ? 7.880 -16.601 20.925 1.00 97.56 209 ARG A C 1
ATOM 1688 O O . ARG A 1 209 ? 8.384 -16.942 21.991 1.00 97.56 209 ARG A O 1
ATOM 1695 N N . GLY A 1 210 ? 7.120 -15.513 20.801 1.00 96.19 210 GLY A N 1
ATOM 1696 C CA . GLY A 1 210 ? 6.758 -14.612 21.896 1.00 96.19 210 GLY A CA 1
ATOM 1697 C C . GLY A 1 210 ? 7.741 -13.465 22.143 1.00 96.19 210 GLY A C 1
ATOM 1698 O O . GLY A 1 210 ? 7.675 -12.846 23.201 1.00 96.19 210 GLY A O 1
ATOM 1699 N N . GLY A 1 211 ? 8.666 -13.187 21.218 1.00 97.06 211 GLY A N 1
ATOM 1700 C CA . GLY A 1 211 ? 9.539 -12.014 21.324 1.00 97.06 211 GLY A CA 1
ATOM 1701 C C . GLY A 1 211 ? 8.796 -10.704 21.035 1.00 97.06 211 GLY A C 1
ATOM 1702 O O . GLY A 1 211 ? 7.880 -10.681 20.213 1.00 97.06 211 GLY A O 1
ATOM 1703 N N . ASP A 1 212 ? 9.211 -9.604 21.674 1.00 95.88 212 ASP A N 1
ATOM 1704 C CA . ASP A 1 212 ? 8.659 -8.271 21.399 1.00 95.88 212 ASP A CA 1
ATOM 1705 C C . ASP A 1 212 ? 9.128 -7.780 20.023 1.00 95.88 212 ASP A C 1
ATOM 1707 O O . ASP A 1 212 ? 10.326 -7.606 19.773 1.00 95.88 212 ASP A O 1
ATOM 1711 N N . TRP A 1 213 ? 8.176 -7.535 19.121 1.00 96.62 213 TRP A N 1
ATOM 1712 C CA . TRP A 1 213 ? 8.461 -7.044 17.776 1.00 96.62 213 TRP A CA 1
ATOM 1713 C C . TRP A 1 213 ? 9.230 -5.720 17.796 1.00 96.62 213 TRP A C 1
ATOM 1715 O O . TRP A 1 213 ? 10.040 -5.486 16.902 1.00 96.62 213 TRP A O 1
ATOM 1725 N N . ARG A 1 214 ? 9.036 -4.870 18.815 1.00 94.19 214 ARG A N 1
ATOM 1726 C CA . ARG A 1 214 ? 9.721 -3.574 18.927 1.00 94.19 214 ARG A CA 1
ATOM 1727 C C . ARG A 1 214 ? 11.220 -3.763 19.081 1.00 94.19 214 ARG A C 1
ATOM 1729 O O . ARG A 1 214 ? 11.996 -3.088 18.409 1.00 94.19 214 ARG A O 1
ATOM 1736 N N . GLU A 1 215 ? 11.614 -4.688 19.950 1.00 95.56 215 GLU A N 1
ATOM 1737 C CA . GLU A 1 215 ? 13.014 -5.024 20.189 1.00 95.56 215 GLU A CA 1
ATOM 1738 C C . GLU A 1 215 ? 13.604 -5.762 18.988 1.00 95.56 215 GLU A C 1
ATOM 1740 O O . GLU A 1 215 ? 14.676 -5.399 18.505 1.00 95.56 215 GLU A O 1
ATOM 1745 N N . LEU A 1 216 ? 12.880 -6.754 18.460 1.00 96.69 216 LEU A N 1
ATOM 1746 C CA . LEU A 1 216 ? 13.347 -7.571 17.343 1.00 96.69 216 LEU A CA 1
ATOM 1747 C C . LEU A 1 216 ? 13.543 -6.748 16.064 1.00 96.69 216 LEU A C 1
ATOM 1749 O O . LEU A 1 216 ? 14.596 -6.857 15.438 1.00 96.69 216 LEU A O 1
ATOM 1753 N N . ALA A 1 217 ? 12.572 -5.908 15.691 1.00 93.81 217 ALA A N 1
ATOM 1754 C CA . ALA A 1 217 ? 12.651 -5.065 14.499 1.00 93.81 217 ALA A CA 1
ATOM 1755 C C . ALA A 1 217 ? 13.736 -3.986 14.637 1.00 93.81 217 ALA A C 1
ATOM 1757 O O . ALA A 1 217 ? 14.438 -3.695 13.668 1.00 93.81 217 ALA A O 1
ATOM 1758 N N . SER A 1 218 ? 13.922 -3.426 15.840 1.00 91.31 218 SER A N 1
ATOM 1759 C CA . SER A 1 218 ? 15.013 -2.484 16.122 1.00 91.31 218 SER A CA 1
ATOM 1760 C C . SER A 1 218 ? 16.386 -3.154 16.065 1.00 91.31 218 SER A C 1
ATOM 1762 O O . SER A 1 218 ? 17.328 -2.549 15.571 1.00 91.31 218 SER A O 1
ATOM 1764 N N . ALA A 1 219 ? 16.519 -4.397 16.536 1.00 92.75 219 ALA A N 1
ATOM 1765 C CA . ALA A 1 219 ? 17.795 -5.113 16.574 1.00 92.75 219 ALA A CA 1
ATOM 1766 C C . ALA A 1 219 ? 18.302 -5.562 15.190 1.00 92.75 219 ALA A C 1
ATOM 1768 O O . ALA A 1 219 ? 19.477 -5.919 15.049 1.00 92.75 219 ALA A O 1
ATOM 1769 N N . MET A 1 220 ? 17.446 -5.554 14.163 1.00 91.38 220 MET A N 1
ATOM 1770 C CA . MET A 1 220 ? 17.835 -5.927 12.802 1.00 91.38 220 MET A CA 1
ATOM 1771 C C . MET A 1 220 ? 18.992 -5.059 12.287 1.00 91.38 220 MET A C 1
ATOM 1773 O O . MET A 1 220 ? 19.117 -3.884 12.633 1.00 91.38 220 MET A O 1
ATOM 1777 N N . PHE A 1 221 ? 19.846 -5.661 11.452 1.00 90.12 221 PHE A N 1
ATOM 1778 C CA . PHE A 1 221 ? 20.979 -4.994 10.792 1.00 90.12 221 PHE A CA 1
ATOM 1779 C C . PHE A 1 221 ? 21.941 -4.265 11.747 1.00 90.12 221 PHE A C 1
ATOM 1781 O O . PHE A 1 221 ? 22.497 -3.222 11.424 1.00 90.12 221 PHE A O 1
ATOM 1788 N N . GLY A 1 222 ? 22.176 -4.843 12.929 1.00 87.25 222 GLY A N 1
ATOM 1789 C CA . GLY A 1 222 ? 23.096 -4.270 13.914 1.00 87.25 222 GLY A CA 1
ATOM 1790 C C . GLY A 1 222 ? 22.491 -3.123 14.725 1.00 87.25 222 GLY A C 1
ATOM 1791 O O . GLY A 1 222 ? 23.236 -2.298 15.246 1.00 87.25 222 GLY A O 1
ATOM 1792 N N . GLY A 1 223 ? 21.160 -3.075 14.846 1.00 89.00 223 GLY A N 1
ATOM 1793 C CA . GLY A 1 223 ? 20.456 -2.086 15.665 1.00 89.00 223 GLY A CA 1
ATOM 1794 C C . GLY A 1 223 ? 19.902 -0.886 14.894 1.00 89.00 223 GLY A C 1
ATOM 1795 O O . GLY A 1 223 ? 19.355 0.025 15.511 1.00 89.00 223 GLY A O 1
ATOM 1796 N N . THR A 1 224 ? 20.057 -0.853 13.569 1.00 88.38 224 THR A N 1
ATOM 1797 C CA . THR A 1 224 ? 19.574 0.245 12.715 1.00 88.38 224 THR A CA 1
ATOM 1798 C C . THR A 1 224 ? 18.180 -0.016 12.138 1.00 88.38 224 THR A C 1
ATOM 1800 O O . THR A 1 224 ? 17.522 0.918 11.683 1.00 88.38 224 THR A O 1
ATOM 1803 N N . GLY A 1 225 ? 17.704 -1.266 12.177 1.00 92.44 225 GLY A N 1
ATOM 1804 C CA . GLY A 1 225 ? 16.457 -1.688 11.543 1.00 92.44 225 GLY A CA 1
ATOM 1805 C C . GLY A 1 225 ? 16.595 -1.943 10.036 1.00 92.44 225 GLY A C 1
ATOM 1806 O O . GLY A 1 225 ? 17.611 -1.643 9.412 1.00 92.44 225 GLY A O 1
ATOM 1807 N N . SER A 1 226 ? 15.559 -2.529 9.428 1.00 94.88 226 SER A N 1
ATOM 1808 C CA . SER A 1 226 ? 15.534 -2.816 7.985 1.00 94.88 226 SER A CA 1
ATOM 1809 C C . SER A 1 226 ? 15.267 -1.568 7.141 1.00 94.88 226 SER A C 1
ATOM 1811 O O . SER A 1 226 ? 14.244 -0.910 7.328 1.00 94.88 226 SER A O 1
ATOM 1813 N N . MET A 1 227 ? 16.150 -1.304 6.173 1.00 95.94 227 MET A N 1
ATOM 1814 C CA . MET A 1 227 ? 15.968 -0.339 5.072 1.00 95.94 227 MET A CA 1
ATOM 1815 C C . MET A 1 227 ? 15.223 -0.925 3.864 1.00 95.94 227 MET A C 1
ATOM 1817 O O . MET A 1 227 ? 15.066 -0.243 2.851 1.00 95.94 227 MET A O 1
ATOM 1821 N N . GLY A 1 228 ? 14.840 -2.202 3.939 1.00 97.12 228 GLY A N 1
ATOM 1822 C CA . GLY A 1 228 ? 14.263 -2.930 2.819 1.00 97.12 228 GLY A CA 1
ATOM 1823 C C . GLY A 1 228 ? 12.952 -2.338 2.305 1.00 97.12 228 GLY A C 1
ATOM 1824 O O . GLY A 1 228 ? 12.265 -1.587 3.000 1.00 97.12 228 GLY A O 1
ATOM 1825 N N . ASN A 1 229 ? 12.589 -2.705 1.080 1.00 98.19 229 ASN A N 1
ATOM 1826 C CA . ASN A 1 229 ? 11.327 -2.308 0.449 1.00 98.19 229 ASN A CA 1
ATOM 1827 C C . ASN A 1 229 ? 10.100 -3.089 0.977 1.00 98.19 229 ASN A C 1
ATOM 1829 O O . ASN A 1 229 ? 8.970 -2.728 0.659 1.00 98.19 229 ASN A O 1
ATOM 1833 N N . GLY A 1 230 ? 10.284 -4.075 1.865 1.00 98.12 230 GLY A N 1
ATOM 1834 C CA . GLY A 1 230 ? 9.207 -4.947 2.352 1.00 98.12 230 GLY A CA 1
ATOM 1835 C C . GLY A 1 230 ? 8.092 -4.258 3.155 1.00 98.12 230 GLY A C 1
ATOM 1836 O O . GLY A 1 230 ? 7.006 -4.813 3.335 1.00 98.12 230 GLY A O 1
ATOM 1837 N N . ALA A 1 231 ? 8.321 -3.041 3.658 1.00 98.62 231 ALA A N 1
ATOM 1838 C CA . ALA A 1 231 ? 7.240 -2.198 4.175 1.00 98.62 231 ALA A CA 1
ATOM 1839 C C . ALA A 1 231 ? 6.467 -1.481 3.066 1.00 98.62 231 ALA A C 1
ATOM 1841 O O . ALA A 1 231 ? 5.246 -1.396 3.151 1.00 98.62 231 ALA A O 1
ATOM 1842 N N . ALA A 1 232 ? 7.153 -1.020 2.022 1.00 98.88 232 ALA A N 1
ATOM 1843 C CA . ALA A 1 232 ? 6.547 -0.342 0.883 1.00 98.88 232 ALA A CA 1
ATOM 1844 C C . ALA A 1 232 ? 5.727 -1.297 0.003 1.00 98.88 232 ALA A C 1
ATOM 1846 O O . ALA A 1 232 ? 4.648 -0.923 -0.449 1.00 98.88 232 ALA A O 1
ATOM 1847 N N . MET A 1 233 ? 6.176 -2.544 -0.161 1.00 98.62 233 MET A N 1
ATOM 1848 C CA . MET A 1 233 ? 5.520 -3.530 -1.027 1.00 98.62 233 MET A CA 1
ATOM 1849 C C . MET A 1 233 ? 4.074 -3.856 -0.632 1.00 98.62 233 MET A C 1
ATOM 1851 O O . MET A 1 233 ? 3.266 -4.211 -1.479 1.00 98.62 233 MET A O 1
ATOM 1855 N N . ARG A 1 234 ? 3.727 -3.700 0.654 1.00 98.75 234 ARG A N 1
ATOM 1856 C CA . ARG A 1 234 ? 2.431 -4.113 1.223 1.00 98.75 234 ARG A CA 1
ATOM 1857 C C . ARG A 1 234 ? 1.461 -2.971 1.539 1.00 98.75 234 ARG A C 1
ATOM 1859 O O . ARG A 1 234 ? 0.351 -3.233 1.994 1.00 98.75 234 ARG A O 1
ATOM 1866 N N . ILE A 1 235 ? 1.894 -1.713 1.426 1.00 98.88 235 ILE A N 1
ATOM 1867 C CA . ILE A 1 235 ? 1.246 -0.586 2.126 1.00 98.88 235 ILE A CA 1
ATOM 1868 C C . ILE A 1 235 ? 0.204 0.166 1.289 1.00 98.88 235 ILE A C 1
ATOM 1870 O O . ILE A 1 235 ? -0.621 0.876 1.861 1.00 98.88 235 ILE A O 1
ATOM 1874 N N . ALA A 1 236 ? 0.200 0.014 -0.041 1.00 98.88 236 ALA A N 1
ATOM 1875 C CA . ALA A 1 236 ? -0.737 0.734 -0.910 1.00 98.88 236 ALA A CA 1
ATOM 1876 C C . ALA A 1 236 ? -2.220 0.565 -0.487 1.00 98.88 236 ALA A C 1
ATOM 1878 O O . ALA A 1 236 ? -2.908 1.585 -0.381 1.00 98.88 236 ALA A O 1
ATOM 1879 N N . PRO A 1 237 ? -2.703 -0.638 -0.100 1.00 98.81 237 PRO A N 1
ATOM 1880 C CA . PRO A 1 237 ? -4.077 -0.804 0.379 1.00 98.81 237 PRO A CA 1
ATOM 1881 C C . PRO A 1 237 ? -4.411 -0.016 1.650 1.00 98.81 237 PRO A C 1
ATOM 1883 O O . PRO A 1 237 ? -5.543 0.433 1.804 1.00 98.81 237 PRO A O 1
ATOM 1886 N N . LEU A 1 238 ? -3.442 0.201 2.550 1.00 98.50 238 LEU A N 1
ATOM 1887 C CA . LEU A 1 238 ? -3.634 1.047 3.735 1.00 98.50 238 LEU A CA 1
ATOM 1888 C C . LEU A 1 238 ? -3.794 2.517 3.342 1.00 98.50 238 LEU A C 1
ATOM 1890 O O . LEU A 1 238 ? -4.635 3.212 3.909 1.00 98.50 238 LEU A O 1
ATOM 1894 N N . GLY A 1 239 ? -3.026 2.980 2.353 1.00 98.38 239 GLY A N 1
ATOM 1895 C CA . GLY A 1 239 ? -3.211 4.306 1.765 1.00 98.38 239 GLY A CA 1
ATOM 1896 C C . GLY A 1 239 ? -4.620 4.484 1.201 1.00 98.38 239 GLY A C 1
ATOM 1897 O O . GLY A 1 239 ? -5.328 5.410 1.588 1.00 98.38 239 GLY A O 1
ATOM 1898 N N . ALA A 1 240 ? -5.058 3.542 0.364 1.00 98.50 240 ALA A N 1
ATOM 1899 C CA . ALA A 1 240 ? -6.391 3.549 -0.242 1.00 98.50 240 ALA A CA 1
ATOM 1900 C C . ALA A 1 240 ? -7.530 3.470 0.798 1.00 98.50 240 ALA A C 1
ATOM 1902 O O . ALA A 1 240 ? -8.546 4.156 0.663 1.00 98.50 240 ALA A O 1
ATOM 1903 N N . TRP A 1 241 ? -7.350 2.691 1.875 1.00 95.38 241 TRP A N 1
ATOM 1904 C CA . TRP A 1 241 ? -8.294 2.658 2.999 1.00 95.38 241 TRP A CA 1
ATOM 1905 C C . TRP A 1 241 ? -8.474 4.053 3.602 1.00 95.38 241 TRP A C 1
ATOM 1907 O O . TRP A 1 241 ? -9.590 4.500 3.845 1.00 95.38 241 TRP A O 1
ATOM 1917 N N . HIS A 1 242 ? -7.374 4.767 3.829 1.00 88.94 242 HIS A N 1
ATOM 1918 C CA . HIS A 1 242 ? -7.381 6.065 4.496 1.00 88.94 242 HIS A CA 1
ATOM 1919 C C . HIS A 1 242 ? -7.492 7.264 3.543 1.00 88.94 242 HIS A C 1
ATOM 1921 O O . HIS A 1 242 ? -7.225 8.379 3.982 1.00 88.94 242 HIS A O 1
ATOM 1927 N N . ALA A 1 243 ? -7.936 7.075 2.295 1.00 93.06 243 ALA A N 1
ATOM 1928 C CA . ALA A 1 243 ? -8.031 8.143 1.291 1.00 93.06 243 ALA A CA 1
ATOM 1929 C C . ALA A 1 243 ? -8.937 9.330 1.694 1.00 93.06 243 ALA A C 1
ATOM 1931 O O . ALA A 1 243 ? -8.724 10.440 1.218 1.00 93.06 243 ALA A O 1
ATOM 1932 N N . ASP A 1 244 ? -9.890 9.138 2.618 1.00 83.31 244 ASP A N 1
ATOM 1933 C CA . ASP A 1 244 ? -10.719 10.237 3.161 1.00 83.31 244 ASP A CA 1
ATOM 1934 C C . ASP A 1 244 ? -9.969 11.138 4.158 1.00 83.31 244 ASP A C 1
ATOM 1936 O O . ASP A 1 244 ? -10.493 12.155 4.615 1.00 83.31 244 ASP A O 1
ATOM 1940 N N . HIS A 1 245 ? -8.763 10.743 4.567 1.00 82.62 245 HIS A N 1
ATOM 1941 C CA . HIS A 1 245 ? -7.944 11.494 5.506 1.00 82.62 245 HIS A CA 1
ATOM 1942 C C . HIS A 1 245 ? -6.901 12.323 4.765 1.00 82.62 245 HIS A C 1
ATOM 1944 O O . HIS A 1 245 ? -6.512 12.037 3.636 1.00 82.62 245 HIS A O 1
ATOM 1950 N N . THR A 1 246 ? -6.382 13.349 5.439 1.00 82.38 246 THR A N 1
ATOM 1951 C CA . THR A 1 246 ? -5.301 14.150 4.864 1.00 82.38 246 THR A CA 1
ATOM 1952 C C . THR A 1 246 ? -4.050 13.288 4.636 1.00 82.38 246 THR A C 1
ATOM 1954 O O . THR A 1 246 ? -3.767 12.392 5.442 1.00 82.38 246 THR A O 1
ATOM 1957 N N . PRO A 1 247 ? -3.226 13.593 3.616 1.00 86.62 247 PRO A N 1
ATOM 1958 C CA . PRO A 1 247 ? -1.978 12.867 3.372 1.00 86.62 247 PRO A CA 1
ATOM 1959 C C . PRO A 1 247 ? -1.047 12.786 4.594 1.00 86.62 247 PRO A C 1
ATOM 1961 O O . PRO A 1 247 ? -0.358 11.789 4.790 1.00 86.62 247 PRO A O 1
ATOM 1964 N N . ALA A 1 248 ? -1.067 13.792 5.476 1.00 76.88 248 ALA A N 1
ATOM 1965 C CA . ALA A 1 248 ? -0.304 13.784 6.727 1.00 76.88 248 ALA A CA 1
ATOM 1966 C C . ALA A 1 248 ? -0.777 12.707 7.727 1.00 76.88 248 ALA A C 1
ATOM 1968 O O . ALA A 1 248 ? 0.042 12.086 8.414 1.00 76.88 248 ALA A O 1
ATOM 1969 N N . VAL A 1 249 ? -2.088 12.458 7.810 1.00 78.12 249 VAL A N 1
ATOM 1970 C CA . VAL A 1 249 ? -2.640 11.363 8.625 1.00 78.12 249 VAL A CA 1
ATOM 1971 C C . VAL A 1 249 ? -2.251 10.018 8.019 1.00 78.12 249 VAL A C 1
ATOM 1973 O O . VAL A 1 249 ? -1.764 9.151 8.745 1.00 78.12 249 VAL A O 1
ATOM 1976 N N . VAL A 1 250 ? -2.377 9.868 6.696 1.00 85.25 250 VAL A N 1
ATOM 1977 C CA . VAL A 1 250 ? -1.960 8.652 5.978 1.00 85.25 250 VAL A CA 1
ATOM 1978 C C . VAL A 1 250 ? -0.481 8.357 6.226 1.00 85.25 250 VAL A C 1
ATOM 1980 O O . VAL A 1 250 ? -0.141 7.242 6.617 1.00 85.25 250 VAL A O 1
ATOM 1983 N N . ALA A 1 251 ? 0.390 9.362 6.102 1.00 79.88 251 ALA A N 1
ATOM 1984 C CA . ALA A 1 251 ? 1.817 9.240 6.389 1.00 79.88 251 ALA A CA 1
ATOM 1985 C C . ALA A 1 251 ? 2.083 8.758 7.826 1.00 79.88 251 ALA A C 1
ATOM 1987 O O . ALA A 1 251 ? 2.904 7.870 8.049 1.00 79.88 251 ALA A O 1
ATOM 1988 N N . THR A 1 252 ? 1.344 9.283 8.806 1.00 80.69 252 THR A N 1
ATOM 1989 C CA . THR A 1 252 ? 1.489 8.887 10.216 1.00 80.69 252 THR A CA 1
ATOM 1990 C C . THR A 1 252 ? 1.111 7.419 10.439 1.00 80.69 252 THR A C 1
ATOM 1992 O O . THR A 1 252 ? 1.827 6.685 11.121 1.00 80.69 252 THR A O 1
ATOM 1995 N N . VAL A 1 253 ? -0.008 6.963 9.869 1.00 78.44 253 VAL A N 1
ATOM 1996 C CA . VAL A 1 253 ? -0.467 5.572 10.027 1.00 78.44 253 VAL A CA 1
ATOM 1997 C C . VAL A 1 253 ? 0.427 4.606 9.240 1.00 78.44 253 VAL A C 1
ATOM 1999 O O . VAL A 1 253 ? 0.776 3.540 9.752 1.00 78.44 253 VAL A O 1
ATOM 2002 N N . ALA A 1 254 ? 0.870 4.991 8.042 1.00 93.94 254 ALA A N 1
ATOM 2003 C CA . ALA A 1 254 ? 1.807 4.213 7.238 1.00 93.94 254 ALA A CA 1
ATOM 2004 C C . ALA A 1 254 ? 3.147 4.011 7.958 1.00 93.94 254 ALA A C 1
ATOM 2006 O O . ALA A 1 254 ? 3.652 2.889 7.999 1.00 93.94 254 ALA A O 1
ATOM 2007 N N . ALA A 1 255 ? 3.679 5.059 8.599 1.00 90.31 255 ALA A N 1
ATOM 2008 C CA . ALA A 1 255 ? 4.909 4.961 9.377 1.00 90.31 255 ALA A CA 1
ATOM 2009 C C . ALA A 1 255 ? 4.784 3.951 10.530 1.00 90.31 255 ALA A C 1
ATOM 2011 O O . ALA A 1 255 ? 5.617 3.054 10.662 1.00 90.31 255 ALA A O 1
ATOM 2012 N N . ARG A 1 256 ? 3.688 4.016 11.296 1.00 93.62 256 ARG A N 1
ATOM 2013 C CA . ARG A 1 256 ? 3.400 3.065 12.385 1.00 93.62 256 ARG A CA 1
ATOM 2014 C C . ARG A 1 256 ? 3.267 1.621 11.888 1.00 93.62 256 ARG A C 1
ATOM 2016 O O . ARG A 1 256 ? 3.742 0.696 12.539 1.00 93.62 256 ARG A O 1
ATOM 2023 N N . SER A 1 257 ? 2.652 1.409 10.722 1.00 96.44 257 SER A N 1
ATOM 2024 C CA . SER A 1 257 ? 2.552 0.075 10.108 1.00 96.44 257 SER A CA 1
ATOM 2025 C C . SER A 1 257 ? 3.912 -0.441 9.620 1.00 96.44 257 SER A C 1
ATOM 2027 O O . SER A 1 257 ? 4.210 -1.637 9.721 1.00 96.44 257 SER A O 1
ATOM 2029 N N . ALA A 1 258 ? 4.764 0.449 9.106 1.00 97.94 258 ALA A N 1
ATOM 2030 C CA . ALA A 1 258 ? 6.113 0.112 8.667 1.00 97.94 258 ALA A CA 1
ATOM 2031 C C . ALA A 1 258 ? 6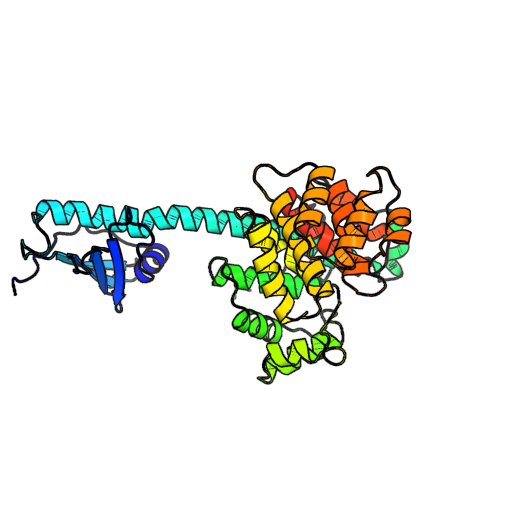.987 -0.350 9.840 1.00 97.94 258 ALA A C 1
ATOM 2033 O O . ALA A 1 258 ? 7.602 -1.415 9.738 1.00 97.94 258 ALA A O 1
ATOM 2034 N N . GLU A 1 259 ? 6.953 0.372 10.967 1.00 96.38 259 GLU A N 1
ATOM 2035 C CA . GLU A 1 259 ? 7.748 0.106 12.178 1.00 96.38 259 GLU A CA 1
ATOM 2036 C C . GLU A 1 259 ? 7.642 -1.332 12.694 1.00 96.38 259 GLU A C 1
ATOM 2038 O O . GLU A 1 259 ? 8.605 -1.835 13.275 1.00 96.38 259 GLU A O 1
ATOM 2043 N N . VAL A 1 260 ? 6.513 -2.010 12.457 1.00 97.00 260 VAL A N 1
ATOM 2044 C CA . VAL A 1 260 ? 6.292 -3.414 12.847 1.00 97.00 260 VAL A CA 1
ATOM 2045 C C . VAL A 1 260 ? 7.383 -4.345 12.306 1.00 97.00 260 VAL A C 1
ATOM 2047 O O . VAL A 1 260 ? 7.734 -5.333 12.947 1.00 97.00 260 VAL A O 1
ATOM 2050 N N . THR A 1 261 ? 7.946 -4.027 11.136 1.00 97.75 261 THR A N 1
ATOM 2051 C CA . THR A 1 261 ? 9.002 -4.834 10.494 1.00 97.75 261 THR A CA 1
ATOM 2052 C C . THR A 1 261 ? 10.222 -4.040 10.040 1.00 97.75 261 THR A C 1
ATOM 2054 O O . THR A 1 261 ? 11.305 -4.602 9.899 1.00 97.75 261 THR A O 1
ATOM 2057 N N . HIS A 1 262 ? 10.064 -2.740 9.809 1.00 97.56 262 HIS A N 1
ATOM 2058 C CA . HIS A 1 262 ? 11.073 -1.846 9.260 1.00 97.56 262 HIS A CA 1
ATOM 2059 C C . HIS A 1 262 ? 11.156 -0.607 10.147 1.00 97.56 262 HIS A C 1
ATOM 2061 O O . HIS A 1 262 ? 10.342 0.302 10.036 1.00 97.56 262 HIS A O 1
ATOM 2067 N N . ARG A 1 263 ? 12.140 -0.584 11.050 1.00 94.38 263 ARG A N 1
ATOM 2068 C CA . ARG A 1 263 ? 12.392 0.556 11.949 1.00 94.38 263 ARG A CA 1
ATOM 2069 C C . ARG A 1 263 ? 13.473 1.514 11.464 1.00 94.38 263 ARG A C 1
ATOM 2071 O O . ARG A 1 263 ? 13.721 2.523 12.117 1.00 94.38 263 ARG A O 1
ATOM 2078 N N . HIS A 1 264 ? 14.108 1.219 10.331 1.00 97.69 264 HIS A N 1
ATOM 2079 C CA . HIS A 1 264 ? 15.033 2.169 9.736 1.00 97.69 264 HIS A CA 1
ATOM 2080 C C . HIS A 1 264 ? 14.251 3.344 9.126 1.00 97.69 264 HIS A C 1
ATOM 2082 O O . HIS A 1 264 ? 13.280 3.084 8.407 1.00 97.69 264 HIS A O 1
ATOM 2088 N N . PRO A 1 265 ? 14.688 4.607 9.310 1.00 98.00 265 PRO A N 1
ATOM 2089 C CA . PRO A 1 265 ? 14.020 5.780 8.741 1.00 98.00 265 PRO A CA 1
ATOM 2090 C C . PRO A 1 265 ? 13.711 5.664 7.242 1.00 98.00 265 PRO A C 1
ATOM 2092 O O . PRO A 1 265 ? 12.586 5.910 6.834 1.00 98.00 265 PRO A O 1
ATOM 2095 N N . GLU A 1 266 ? 14.664 5.195 6.431 1.00 98.50 266 GLU A N 1
ATOM 2096 C CA . GLU A 1 266 ? 14.437 4.969 4.991 1.00 98.50 266 GLU A CA 1
ATOM 2097 C C . GLU A 1 266 ? 13.381 3.897 4.666 1.00 98.50 266 GLU A C 1
ATOM 2099 O O . GLU A 1 266 ? 12.613 4.064 3.723 1.00 98.50 266 GLU A O 1
ATOM 2104 N N . GLY A 1 267 ? 13.291 2.811 5.445 1.00 98.00 267 GLY A N 1
ATOM 2105 C CA . GLY A 1 267 ? 12.246 1.795 5.249 1.00 98.00 267 GLY A CA 1
ATOM 2106 C C . GLY A 1 267 ? 10.852 2.336 5.595 1.00 98.00 267 GLY A C 1
ATOM 2107 O O . GLY A 1 267 ? 9.866 2.019 4.930 1.00 98.00 267 GLY A O 1
ATOM 2108 N N . ILE A 1 268 ? 10.785 3.211 6.602 1.00 98.56 268 ILE A N 1
ATOM 2109 C CA . ILE A 1 268 ? 9.572 3.938 6.990 1.00 98.56 268 ILE A CA 1
ATOM 2110 C C . ILE A 1 268 ? 9.188 4.955 5.908 1.00 98.56 268 ILE A C 1
ATOM 2112 O O . ILE A 1 268 ? 8.042 4.967 5.464 1.00 98.56 268 ILE A O 1
ATOM 2116 N N . ALA A 1 269 ? 10.137 5.771 5.442 1.00 98.81 269 ALA A N 1
ATOM 2117 C CA . ALA A 1 269 ? 9.908 6.779 4.408 1.00 98.81 269 ALA A CA 1
ATOM 2118 C C . ALA A 1 269 ? 9.412 6.152 3.095 1.00 98.81 269 ALA A C 1
ATOM 2120 O O . ALA A 1 269 ? 8.482 6.668 2.479 1.00 98.81 269 ALA A O 1
ATOM 2121 N N . ALA A 1 270 ? 9.965 4.995 2.720 1.00 98.94 270 ALA A N 1
ATOM 2122 C CA . ALA A 1 270 ? 9.526 4.207 1.573 1.00 98.94 270 ALA A CA 1
ATOM 2123 C C . ALA A 1 270 ? 8.044 3.805 1.679 1.00 98.94 270 ALA A C 1
ATOM 2125 O O . ALA A 1 270 ? 7.278 3.989 0.732 1.00 98.94 270 ALA A O 1
ATOM 2126 N N . ALA A 1 271 ? 7.615 3.308 2.843 1.00 98.94 271 ALA A N 1
ATOM 2127 C CA . ALA A 1 271 ? 6.219 2.950 3.070 1.00 98.94 271 ALA A CA 1
ATOM 2128 C C . ALA A 1 271 ? 5.291 4.175 3.087 1.00 98.94 271 ALA A C 1
ATOM 2130 O O . ALA A 1 271 ? 4.195 4.127 2.530 1.00 98.94 271 ALA A O 1
ATOM 2131 N N . VAL A 1 272 ? 5.736 5.285 3.684 1.00 98.81 272 VAL A N 1
ATOM 2132 C CA . VAL A 1 272 ? 4.985 6.548 3.692 1.00 98.81 272 VAL A CA 1
ATOM 2133 C C . VAL A 1 272 ? 4.730 7.043 2.271 1.00 98.81 272 VAL A C 1
ATOM 2135 O O . VAL A 1 272 ? 3.586 7.345 1.941 1.00 98.81 272 VAL A O 1
ATOM 2138 N N . ALA A 1 273 ? 5.757 7.075 1.422 1.00 98.94 273 ALA A N 1
ATOM 2139 C CA . ALA A 1 273 ? 5.630 7.552 0.049 1.00 98.94 273 ALA A CA 1
ATOM 2140 C C . ALA A 1 273 ? 4.596 6.744 -0.754 1.00 98.94 273 ALA A C 1
ATOM 2142 O O . ALA A 1 273 ? 3.721 7.325 -1.395 1.00 98.94 273 ALA A O 1
ATOM 2143 N N . VAL A 1 274 ? 4.642 5.408 -0.669 1.00 99.00 274 VAL A N 1
ATOM 2144 C CA . VAL A 1 274 ? 3.688 4.529 -1.367 1.00 99.00 274 VAL A CA 1
ATOM 2145 C C . VAL A 1 274 ? 2.269 4.671 -0.813 1.00 99.00 274 VAL A C 1
ATOM 2147 O O . VAL A 1 274 ? 1.314 4.738 -1.586 1.00 99.00 274 VAL A O 1
ATOM 2150 N N . ALA A 1 275 ? 2.107 4.751 0.511 1.00 98.94 275 ALA A N 1
ATOM 2151 C CA . ALA A 1 275 ? 0.791 4.910 1.127 1.00 98.94 275 ALA A CA 1
ATOM 2152 C C . ALA A 1 275 ? 0.145 6.251 0.756 1.00 98.94 275 ALA A C 1
ATOM 2154 O O . ALA A 1 275 ? -1.038 6.293 0.425 1.00 98.94 275 ALA A O 1
ATOM 2155 N N . VAL A 1 276 ? 0.920 7.340 0.771 1.00 98.88 276 VAL A N 1
ATOM 2156 C CA . VAL A 1 276 ? 0.441 8.663 0.354 1.00 98.88 276 VAL A CA 1
ATOM 2157 C C . VAL A 1 276 ? 0.075 8.659 -1.129 1.00 98.88 276 VAL A C 1
ATOM 2159 O O . VAL A 1 276 ? -0.996 9.147 -1.477 1.00 98.88 276 VAL A O 1
ATOM 2162 N N . ALA A 1 277 ? 0.899 8.054 -1.993 1.00 98.94 277 ALA A N 1
ATOM 2163 C CA . ALA A 1 277 ? 0.591 7.934 -3.418 1.00 98.94 277 ALA A CA 1
ATOM 2164 C C . ALA A 1 277 ? -0.732 7.189 -3.655 1.00 98.94 277 ALA A C 1
ATOM 2166 O O . ALA A 1 277 ? -1.567 7.655 -4.423 1.00 98.94 277 ALA A O 1
ATOM 2167 N N . ALA A 1 278 ? -0.953 6.067 -2.962 1.00 98.88 278 ALA A N 1
ATOM 2168 C CA . ALA A 1 278 ? -2.189 5.297 -3.075 1.00 98.88 278 ALA A CA 1
ATOM 2169 C C . ALA A 1 278 ? -3.413 6.042 -2.514 1.00 98.88 278 ALA A C 1
ATOM 2171 O O . ALA A 1 278 ? -4.485 5.967 -3.107 1.00 98.88 278 ALA A O 1
ATOM 2172 N N . ALA A 1 279 ? -3.267 6.785 -1.412 1.00 98.50 279 ALA A N 1
ATOM 2173 C CA . ALA A 1 279 ? -4.350 7.599 -0.855 1.00 98.50 279 ALA A CA 1
ATOM 2174 C C . ALA A 1 279 ? -4.769 8.730 -1.803 1.00 98.50 279 ALA A C 1
ATOM 2176 O O . ALA A 1 279 ? -5.956 8.905 -2.055 1.00 98.50 279 ALA A O 1
ATOM 2177 N N . LEU A 1 280 ? -3.794 9.455 -2.363 1.00 98.56 280 LEU A N 1
ATOM 2178 C CA . LEU A 1 280 ? -4.033 10.521 -3.340 1.00 98.56 280 LEU A CA 1
ATOM 2179 C C . LEU A 1 280 ? -4.648 9.980 -4.628 1.00 98.56 280 LEU A C 1
ATOM 2181 O O . LEU A 1 280 ? -5.577 10.567 -5.161 1.00 98.56 280 LEU A O 1
ATOM 2185 N N . ALA A 1 281 ? -4.148 8.845 -5.114 1.00 98.31 281 ALA A N 1
ATOM 2186 C CA . ALA A 1 281 ? -4.686 8.195 -6.299 1.00 98.31 281 ALA A CA 1
ATOM 2187 C C . ALA A 1 281 ? -6.144 7.748 -6.104 1.00 98.31 281 ALA A C 1
ATOM 2189 O O . ALA A 1 281 ? -6.904 7.728 -7.063 1.00 98.31 281 ALA A O 1
ATOM 2190 N N . SER A 1 282 ? -6.522 7.395 -4.874 1.00 97.00 282 SER A N 1
ATOM 2191 C CA . SER A 1 282 ? -7.831 6.846 -4.524 1.00 97.00 282 SER A CA 1
ATOM 2192 C C . SER A 1 282 ? -8.841 7.883 -4.017 1.00 97.00 282 SER A C 1
ATOM 2194 O O . SER A 1 282 ? -9.931 7.483 -3.593 1.00 97.00 282 SER A O 1
ATOM 2196 N N . SER A 1 283 ? -8.482 9.170 -3.980 1.00 92.31 283 SER A N 1
ATOM 2197 C CA . SER A 1 283 ? -9.388 10.236 -3.546 1.00 92.31 283 SER A CA 1
ATOM 2198 C C . SER A 1 283 ? -10.516 10.457 -4.562 1.00 92.31 283 SER A C 1
ATOM 2200 O O . SER A 1 283 ? -10.437 10.023 -5.709 1.00 92.31 283 SER A O 1
ATOM 2202 N N . ASP A 1 284 ? -11.576 11.156 -4.152 1.00 88.31 284 ASP A N 1
ATOM 2203 C CA . ASP A 1 284 ? -12.697 11.480 -5.051 1.00 88.31 284 ASP A CA 1
ATOM 2204 C C . ASP A 1 284 ? -12.292 12.431 -6.194 1.00 88.31 284 ASP A C 1
ATOM 2206 O O . ASP A 1 284 ? -12.919 12.439 -7.253 1.00 88.31 284 ASP A O 1
ATOM 2210 N N . ASP A 1 285 ? -11.240 13.223 -5.974 1.00 91.75 285 ASP A N 1
ATOM 2211 C CA . ASP A 1 285 ? -10.630 14.125 -6.954 1.00 91.75 285 ASP A CA 1
ATOM 2212 C C . ASP A 1 285 ? -9.110 13.885 -6.968 1.00 91.75 285 ASP A C 1
ATOM 2214 O O . ASP A 1 285 ? -8.363 14.573 -6.257 1.00 91.75 285 ASP A O 1
ATOM 2218 N N . PRO A 1 286 ? -8.639 12.834 -7.670 1.00 94.69 286 PRO A N 1
ATOM 2219 C CA . PRO A 1 286 ? -7.222 12.511 -7.717 1.00 94.69 286 PRO A CA 1
ATOM 2220 C C . PRO A 1 286 ? -6.425 13.630 -8.396 1.00 94.69 286 PRO A C 1
ATOM 2222 O O . PRO A 1 286 ? -6.842 14.124 -9.449 1.00 94.69 286 PRO A O 1
ATOM 2225 N N . PRO A 1 287 ? -5.252 14.003 -7.857 1.00 95.75 287 PRO A N 1
ATOM 2226 C CA . PRO A 1 287 ? -4.376 14.960 -8.514 1.00 95.75 287 PRO A CA 1
ATOM 2227 C C . PRO A 1 287 ? -3.870 14.419 -9.857 1.00 95.75 287 PRO A C 1
ATOM 2229 O O . PRO A 1 287 ? -3.833 13.207 -10.095 1.00 95.75 287 PRO A O 1
ATOM 2232 N N . ASP A 1 288 ? -3.426 15.323 -10.732 1.00 96.25 288 ASP A N 1
ATOM 2233 C CA . ASP A 1 288 ? -2.709 14.913 -11.938 1.00 96.25 288 ASP A CA 1
ATOM 2234 C C . ASP A 1 288 ? -1.343 14.284 -11.602 1.00 96.25 288 ASP A C 1
ATOM 2236 O O . ASP A 1 288 ? -0.868 14.314 -10.465 1.00 96.25 288 ASP A O 1
ATOM 2240 N N . SER A 1 289 ? -0.690 13.696 -12.605 1.00 95.12 289 SER A N 1
ATOM 2241 C CA . SER A 1 289 ? 0.571 12.972 -12.430 1.00 95.12 289 SER A CA 1
ATOM 2242 C C . SER A 1 289 ? 1.686 13.804 -11.771 1.00 95.12 289 SER A C 1
ATOM 2244 O O . SER A 1 289 ? 2.455 13.269 -10.972 1.00 95.12 289 SER A O 1
ATOM 2246 N N . ALA A 1 290 ? 1.803 15.096 -12.097 1.00 95.62 290 ALA A N 1
ATOM 2247 C CA . ALA A 1 290 ? 2.857 15.960 -11.561 1.00 95.62 290 ALA A CA 1
ATOM 2248 C C . ALA A 1 290 ? 2.527 16.440 -10.141 1.00 95.62 290 ALA A C 1
ATOM 2250 O O . ALA A 1 290 ? 3.407 16.495 -9.272 1.00 95.62 290 ALA A O 1
ATOM 2251 N N . ASP A 1 291 ? 1.259 16.757 -9.886 1.00 97.38 291 ASP A N 1
ATOM 2252 C CA . ASP A 1 291 ? 0.808 17.147 -8.556 1.00 97.38 291 ASP A CA 1
ATOM 2253 C C . ASP A 1 291 ? 0.848 15.961 -7.577 1.00 97.38 291 ASP A C 1
ATOM 2255 O O . ASP A 1 291 ? 1.297 16.121 -6.442 1.00 97.38 291 ASP A O 1
ATOM 2259 N N . LEU A 1 292 ? 0.543 14.737 -8.033 1.00 98.31 292 LEU A N 1
ATOM 2260 C CA . LEU A 1 292 ? 0.713 13.517 -7.236 1.00 98.31 292 LEU A CA 1
ATOM 2261 C C . LEU A 1 292 ? 2.153 13.383 -6.726 1.00 98.31 292 LEU A C 1
ATOM 2263 O O . LEU A 1 292 ? 2.363 13.208 -5.525 1.00 98.31 292 LEU A O 1
ATOM 2267 N N . LEU A 1 293 ? 3.154 13.498 -7.609 1.00 98.12 293 LEU A N 1
ATOM 2268 C CA . LEU A 1 293 ? 4.566 13.421 -7.211 1.00 98.12 293 LEU A CA 1
ATOM 2269 C C . LEU A 1 293 ? 4.940 14.527 -6.222 1.00 98.12 293 LEU A C 1
ATOM 2271 O O . LEU A 1 293 ? 5.600 14.260 -5.216 1.00 98.12 293 LEU A O 1
ATOM 2275 N N . THR A 1 294 ? 4.484 15.753 -6.477 1.00 98.44 294 THR A N 1
ATOM 2276 C CA . THR A 1 294 ? 4.751 16.909 -5.612 1.00 98.44 294 THR A CA 1
ATOM 2277 C C . THR A 1 294 ? 4.201 16.690 -4.202 1.00 98.44 294 THR A C 1
ATOM 2279 O O . THR A 1 294 ? 4.914 16.902 -3.216 1.00 98.44 294 THR A O 1
ATOM 2282 N N . GLN A 1 295 ? 2.964 16.205 -4.087 1.00 98.31 295 GLN A N 1
ATOM 2283 C CA . GLN A 1 295 ? 2.341 15.913 -2.800 1.00 98.31 295 GLN A CA 1
ATOM 2284 C C . GLN A 1 295 ? 3.007 14.721 -2.093 1.00 98.31 295 GLN A C 1
ATOM 2286 O O . GLN A 1 295 ? 3.278 14.797 -0.892 1.00 98.31 295 GLN A O 1
ATOM 2291 N N . VAL A 1 296 ? 3.362 13.649 -2.812 1.00 98.81 296 VAL A N 1
ATOM 2292 C CA . VAL A 1 296 ? 4.105 12.515 -2.230 1.00 98.81 296 VAL A CA 1
ATOM 2293 C C . VAL A 1 296 ? 5.450 12.976 -1.659 1.00 98.81 296 VAL A C 1
ATOM 2295 O O . VAL A 1 296 ? 5.775 12.641 -0.518 1.00 98.81 296 VAL A O 1
ATOM 2298 N N . ILE A 1 297 ? 6.210 13.798 -2.391 1.00 98.81 297 ILE A N 1
ATOM 2299 C CA . ILE A 1 297 ? 7.479 14.373 -1.913 1.00 98.81 297 ILE A CA 1
ATOM 2300 C C . ILE A 1 297 ? 7.257 15.206 -0.646 1.00 98.81 297 ILE A C 1
ATOM 2302 O O . ILE A 1 297 ? 8.010 15.067 0.319 1.00 98.81 297 ILE A O 1
ATOM 2306 N N . ALA A 1 298 ? 6.224 16.053 -0.623 1.00 98.38 298 ALA A N 1
ATOM 2307 C CA . ALA A 1 298 ? 5.935 16.934 0.508 1.00 98.38 298 ALA A CA 1
ATOM 2308 C C . ALA A 1 298 ? 5.645 16.169 1.812 1.00 98.38 298 ALA A C 1
ATOM 2310 O O . ALA A 1 298 ? 5.977 16.654 2.894 1.00 98.38 298 ALA A O 1
ATOM 2311 N N . HIS A 1 299 ? 5.064 14.970 1.711 1.00 96.94 299 HIS A N 1
ATOM 2312 C CA . HIS A 1 299 ? 4.692 14.137 2.857 1.00 96.94 299 HIS A CA 1
ATOM 2313 C C . HIS A 1 299 ? 5.674 13.000 3.161 1.00 96.94 299 HIS A C 1
ATOM 2315 O O . HIS A 1 299 ? 5.533 12.334 4.188 1.00 96.94 299 HIS A O 1
ATOM 2321 N N . THR A 1 300 ? 6.690 12.797 2.322 1.00 98.50 300 THR A N 1
ATOM 2322 C CA . THR A 1 300 ? 7.758 11.831 2.592 1.00 98.50 300 THR A CA 1
ATOM 2323 C C . THR A 1 300 ? 8.771 12.436 3.580 1.00 98.50 300 THR A C 1
ATOM 2325 O O . THR A 1 300 ? 9.207 13.580 3.378 1.00 98.50 300 THR A O 1
ATOM 2328 N N . PRO A 1 301 ? 9.156 11.711 4.653 1.00 97.19 301 PRO A N 1
ATOM 2329 C CA . PRO A 1 301 ? 10.214 12.136 5.567 1.00 97.19 301 PRO A CA 1
ATOM 2330 C C . PRO A 1 301 ? 11.529 12.427 4.838 1.00 97.19 301 PRO A C 1
ATOM 2332 O O . PRO A 1 301 ? 11.834 11.792 3.831 1.00 97.19 301 PRO A O 1
ATOM 2335 N N . ASP A 1 302 ? 12.313 13.373 5.355 1.00 98.12 302 ASP A N 1
ATOM 2336 C CA . ASP A 1 302 ? 13.620 13.702 4.780 1.00 98.12 302 ASP A CA 1
ATOM 2337 C C . ASP A 1 302 ? 14.568 12.493 4.849 1.00 98.12 302 ASP A C 1
ATOM 2339 O O . ASP A 1 302 ? 14.643 11.809 5.873 1.00 98.12 302 ASP A O 1
ATOM 2343 N N . GLY A 1 303 ? 15.285 12.233 3.754 1.00 98.31 303 GLY A N 1
ATOM 2344 C CA . GLY A 1 303 ? 16.132 11.054 3.594 1.00 98.31 303 GLY A CA 1
ATOM 2345 C C . GLY A 1 303 ? 16.321 10.666 2.129 1.00 98.31 303 GLY A C 1
ATOM 2346 O O . GLY A 1 303 ? 15.834 11.340 1.218 1.00 98.31 303 GLY A O 1
ATOM 2347 N N . LEU A 1 304 ? 16.995 9.541 1.906 1.00 98.75 304 LEU A N 1
ATOM 2348 C CA . LEU A 1 304 ? 17.351 9.042 0.576 1.00 98.75 304 LEU A CA 1
ATOM 2349 C C . LEU A 1 304 ? 16.122 8.742 -0.290 1.00 98.75 304 LEU A C 1
ATOM 2351 O O . LEU A 1 304 ? 16.149 9.002 -1.491 1.00 98.75 304 LEU A O 1
ATOM 2355 N N . VAL A 1 305 ? 15.031 8.230 0.296 1.00 98.88 305 VAL A N 1
ATOM 2356 C CA . VAL A 1 305 ? 13.773 8.022 -0.447 1.00 98.88 305 VAL A CA 1
ATOM 2357 C C . VAL A 1 305 ? 13.246 9.346 -1.007 1.00 98.88 305 VAL A C 1
ATOM 2359 O O . VAL A 1 305 ? 12.868 9.409 -2.176 1.00 98.88 305 VAL A O 1
ATOM 2362 N N . LYS A 1 306 ? 13.231 10.413 -0.199 1.00 98.81 306 LYS A N 1
ATOM 2363 C CA . LYS A 1 306 ? 12.745 11.732 -0.625 1.00 98.81 306 LYS A CA 1
ATOM 2364 C C . LYS A 1 306 ? 13.651 12.357 -1.680 1.00 98.81 306 LYS A C 1
ATOM 2366 O O . LYS A 1 306 ? 13.142 12.872 -2.672 1.00 98.81 306 LYS A O 1
ATOM 2371 N N . ASP A 1 307 ? 14.966 12.258 -1.508 1.00 98.81 307 ASP A N 1
ATOM 2372 C CA . ASP A 1 307 ? 15.942 12.734 -2.495 1.00 98.81 307 ASP A CA 1
ATOM 2373 C C . ASP A 1 307 ? 15.786 11.997 -3.836 1.00 98.81 307 ASP A C 1
ATOM 2375 O O . ASP A 1 307 ? 15.815 12.612 -4.908 1.00 98.81 307 ASP A O 1
ATOM 2379 N N . GLY A 1 308 ? 15.542 10.685 -3.783 1.00 98.88 308 GLY A N 1
ATOM 2380 C CA . GLY A 1 308 ? 15.220 9.874 -4.951 1.00 98.88 308 GLY A CA 1
ATOM 2381 C C . GLY A 1 308 ? 13.914 10.308 -5.617 1.00 98.88 308 GLY A C 1
ATOM 2382 O O . GLY A 1 308 ? 13.880 10.463 -6.834 1.00 98.88 308 GLY A O 1
ATOM 2383 N N . LEU A 1 309 ? 12.850 10.566 -4.847 1.00 98.88 309 LEU A N 1
ATOM 2384 C CA . LEU A 1 309 ? 11.573 11.064 -5.378 1.00 98.88 309 LEU A CA 1
ATOM 2385 C C . LEU A 1 309 ? 11.726 12.437 -6.048 1.00 98.88 309 LEU A C 1
ATOM 2387 O O . LEU A 1 309 ? 11.181 12.651 -7.128 1.00 98.88 309 LEU A O 1
ATOM 2391 N N . ILE A 1 310 ? 12.497 13.350 -5.449 1.00 98.88 310 ILE A N 1
ATOM 2392 C CA . ILE A 1 310 ? 12.824 14.656 -6.043 1.00 98.88 310 ILE A CA 1
ATOM 2393 C C . ILE A 1 310 ? 13.573 14.467 -7.366 1.00 98.88 310 ILE A C 1
ATOM 2395 O O . ILE A 1 310 ? 13.257 15.135 -8.349 1.00 98.88 310 ILE A O 1
ATOM 2399 N N . SER A 1 311 ? 14.530 13.537 -7.402 1.00 98.62 311 SER A N 1
ATOM 2400 C CA . SER A 1 311 ? 15.294 13.218 -8.612 1.00 98.62 311 SER A CA 1
ATOM 2401 C C . SER A 1 311 ? 14.395 12.634 -9.705 1.00 98.62 311 SER A C 1
ATOM 2403 O O . SER A 1 311 ? 14.437 13.103 -10.839 1.00 98.62 311 SER A O 1
ATOM 2405 N N . ALA A 1 312 ? 13.524 11.679 -9.362 1.00 98.44 312 ALA A N 1
ATOM 2406 C CA . ALA A 1 312 ? 12.553 11.089 -10.282 1.00 98.44 312 ALA A CA 1
ATOM 2407 C C . ALA A 1 312 ? 11.576 12.142 -10.841 1.00 98.44 312 ALA A C 1
ATOM 2409 O O . ALA A 1 312 ? 11.299 12.157 -12.036 1.00 98.44 312 ALA A O 1
ATOM 2410 N N . ASN A 1 313 ? 11.114 13.076 -10.004 1.00 97.88 313 ASN A N 1
ATOM 2411 C CA . ASN A 1 313 ? 10.246 14.187 -10.411 1.00 97.88 313 ASN A CA 1
ATOM 2412 C C . ASN A 1 313 ? 10.924 15.182 -11.375 1.00 97.88 313 ASN A C 1
ATOM 2414 O O . ASN A 1 313 ? 10.245 15.970 -12.027 1.00 97.88 313 ASN A O 1
ATOM 2418 N N . GLY A 1 314 ? 12.256 15.155 -11.486 1.00 97.75 314 GLY A N 1
ATOM 2419 C CA . GLY A 1 314 ? 12.999 15.926 -12.483 1.00 97.75 314 GLY A CA 1
ATOM 2420 C C . GLY A 1 314 ? 12.879 15.386 -13.914 1.00 97.75 314 GLY A C 1
ATOM 2421 O O . GLY A 1 314 ? 13.197 16.115 -14.855 1.00 97.75 314 GLY A O 1
ATOM 2422 N N . PHE A 1 315 ? 12.420 14.143 -14.094 1.00 98.25 315 PHE A N 1
ATOM 2423 C CA . PHE A 1 315 ? 12.235 13.518 -15.405 1.00 98.25 315 PHE A CA 1
ATOM 2424 C C . PHE A 1 315 ? 10.812 13.724 -15.935 1.00 98.25 315 PHE A C 1
ATOM 2426 O O . PHE A 1 315 ? 9.829 13.505 -15.223 1.00 98.25 315 PHE A O 1
ATOM 2433 N N . GLY A 1 316 ? 10.699 14.089 -17.215 1.00 97.50 316 GLY A N 1
ATOM 2434 C CA . GLY A 1 316 ? 9.413 14.173 -17.908 1.00 97.50 316 GLY A CA 1
ATOM 2435 C C . GLY A 1 316 ? 8.793 12.790 -18.114 1.00 97.50 316 GLY A C 1
ATOM 2436 O O . GLY A 1 316 ? 9.499 11.808 -18.306 1.00 97.50 316 GLY A O 1
ATOM 2437 N N . PHE A 1 317 ? 7.463 12.685 -18.107 1.00 97.38 317 PHE A N 1
ATOM 2438 C CA . PHE A 1 317 ? 6.766 11.397 -18.274 1.00 97.38 317 PHE A CA 1
ATOM 2439 C C . PHE A 1 317 ? 6.915 10.758 -19.669 1.00 97.38 317 PHE A C 1
ATOM 2441 O O . PHE A 1 317 ? 6.465 9.634 -19.893 1.00 97.38 317 PHE A O 1
ATOM 2448 N N . ASP A 1 318 ? 7.544 11.450 -20.614 1.00 96.56 318 ASP A N 1
ATOM 2449 C CA . ASP A 1 318 ? 7.977 10.932 -21.909 1.00 96.56 318 ASP A CA 1
ATOM 2450 C C . ASP A 1 318 ? 9.346 10.226 -21.863 1.00 96.56 318 ASP A C 1
ATOM 2452 O O . ASP A 1 318 ? 9.650 9.462 -22.780 1.00 96.56 318 ASP A O 1
ATOM 2456 N N . THR A 1 319 ? 10.127 10.393 -20.787 1.00 98.12 319 THR A N 1
ATOM 2457 C CA . THR A 1 319 ? 11.420 9.721 -20.577 1.00 98.12 319 THR A CA 1
ATOM 2458 C C . THR A 1 319 ? 11.278 8.191 -20.554 1.00 98.12 319 THR A C 1
ATOM 2460 O O . THR A 1 319 ? 10.264 7.634 -20.110 1.00 98.12 319 THR A O 1
ATOM 2463 N N . ASP A 1 320 ? 12.298 7.483 -21.046 1.00 98.00 320 ASP A N 1
ATOM 2464 C CA . ASP A 1 320 ? 12.376 6.023 -20.948 1.00 98.00 320 ASP A CA 1
ATOM 2465 C C . ASP A 1 320 ? 12.504 5.607 -19.466 1.00 98.00 320 ASP A C 1
ATOM 2467 O O . ASP A 1 320 ? 13.416 6.080 -18.785 1.00 98.00 320 ASP A O 1
ATOM 2471 N N . PRO A 1 321 ? 11.634 4.724 -18.937 1.00 98.38 321 PRO A N 1
ATOM 2472 C CA . PRO A 1 321 ? 11.764 4.215 -17.574 1.00 98.38 321 PRO A CA 1
ATOM 2473 C C . PRO A 1 321 ? 13.154 3.678 -17.214 1.00 98.38 321 PRO A C 1
ATOM 2475 O O . PRO A 1 321 ? 13.559 3.790 -16.058 1.00 98.38 321 PRO A O 1
ATOM 2478 N N . ALA A 1 322 ? 13.887 3.109 -18.178 1.00 97.94 322 ALA A N 1
ATOM 2479 C CA . ALA A 1 322 ? 15.240 2.613 -17.943 1.00 97.94 322 ALA A CA 1
ATOM 2480 C C . ALA A 1 322 ? 16.221 3.745 -17.585 1.00 97.94 322 ALA A C 1
ATOM 2482 O O . ALA A 1 322 ? 17.045 3.569 -16.695 1.00 97.94 322 ALA A O 1
ATOM 2483 N N . GLU A 1 323 ? 16.089 4.919 -18.209 1.00 98.25 323 GLU A N 1
ATOM 2484 C CA . GLU A 1 323 ? 16.926 6.094 -17.925 1.00 98.25 323 GLU A CA 1
ATOM 2485 C C . GLU A 1 323 ? 16.647 6.657 -16.523 1.00 98.25 323 GLU A C 1
ATOM 2487 O O . GLU A 1 323 ? 17.567 6.992 -15.776 1.00 98.25 323 GLU A O 1
ATOM 2492 N N . VAL A 1 324 ? 15.374 6.694 -16.114 1.00 98.56 324 VAL A N 1
ATOM 2493 C CA . VAL A 1 324 ? 14.999 7.101 -14.749 1.00 98.56 324 VAL A CA 1
ATOM 2494 C C . VAL A 1 324 ? 15.598 6.129 -13.728 1.00 98.56 324 VAL A C 1
ATOM 2496 O O . VAL A 1 324 ? 16.197 6.549 -12.734 1.00 98.56 324 VAL A O 1
ATOM 2499 N N . ALA A 1 325 ? 15.497 4.826 -13.999 1.00 98.44 325 ALA A N 1
ATOM 2500 C CA . ALA A 1 325 ? 16.018 3.767 -13.141 1.00 98.44 325 ALA A CA 1
ATOM 2501 C C . ALA A 1 325 ? 17.548 3.786 -12.987 1.00 98.44 325 ALA A C 1
ATOM 2503 O O . ALA A 1 325 ? 18.049 3.438 -11.920 1.00 98.44 325 ALA A O 1
ATOM 2504 N N . GLU A 1 326 ? 18.300 4.232 -13.999 1.00 98.12 326 GLU A N 1
ATOM 2505 C CA . GLU A 1 326 ? 19.753 4.445 -13.875 1.00 98.12 326 GLU A CA 1
ATOM 2506 C C . GLU A 1 326 ? 20.102 5.482 -12.796 1.00 98.12 326 GLU A C 1
ATOM 2508 O O . GLU A 1 326 ? 21.178 5.414 -12.200 1.00 98.12 326 GLU A O 1
ATOM 2513 N N . THR A 1 327 ? 19.192 6.422 -12.517 1.00 98.19 327 THR A N 1
ATOM 2514 C CA . THR A 1 327 ? 19.393 7.478 -11.517 1.00 98.19 327 THR A CA 1
ATOM 2515 C C . THR A 1 327 ? 18.892 7.078 -10.134 1.00 98.19 327 THR A C 1
ATOM 2517 O O . THR A 1 327 ? 19.574 7.330 -9.142 1.00 98.19 327 THR A O 1
ATOM 2520 N N . VAL A 1 328 ? 17.696 6.488 -10.051 1.00 98.38 328 VAL A N 1
ATOM 2521 C CA . VAL A 1 328 ? 17.006 6.274 -8.764 1.00 98.38 328 VAL A CA 1
ATOM 2522 C C . VAL A 1 328 ? 16.898 4.810 -8.339 1.00 98.38 328 VAL A C 1
ATOM 2524 O O . VAL A 1 328 ? 16.366 4.528 -7.268 1.00 98.38 328 VAL A O 1
ATOM 2527 N N . GLY A 1 329 ? 17.413 3.889 -9.153 1.00 98.50 329 GLY A N 1
ATOM 2528 C CA . GLY A 1 329 ? 17.338 2.453 -8.914 1.00 98.50 329 GLY A CA 1
ATOM 2529 C C . GLY A 1 329 ? 16.086 1.793 -9.493 1.00 98.50 329 GLY A C 1
ATOM 2530 O O . GLY A 1 329 ? 15.157 2.444 -9.975 1.00 98.50 329 GLY A O 1
ATOM 2531 N N . ASN A 1 330 ? 16.089 0.461 -9.462 1.00 98.25 330 ASN A N 1
ATOM 2532 C CA . ASN A 1 330 ? 14.976 -0.402 -9.876 1.00 98.25 330 ASN A CA 1
ATOM 2533 C C . ASN A 1 330 ? 14.696 -1.529 -8.867 1.00 98.25 330 ASN A C 1
ATOM 2535 O O . ASN A 1 330 ? 14.176 -2.586 -9.222 1.00 98.25 330 ASN A O 1
ATOM 2539 N N . GLY A 1 331 ? 15.105 -1.348 -7.619 1.00 98.25 331 GLY A N 1
ATOM 2540 C CA . GLY A 1 331 ? 14.924 -2.308 -6.541 1.00 98.25 331 GLY A CA 1
ATOM 2541 C C . GLY A 1 331 ? 15.922 -3.462 -6.545 1.00 98.25 331 GLY A C 1
ATOM 2542 O O . GLY A 1 331 ? 15.846 -4.303 -5.659 1.00 98.25 331 GLY A O 1
ATOM 2543 N N . SER A 1 332 ? 16.900 -3.516 -7.459 1.00 97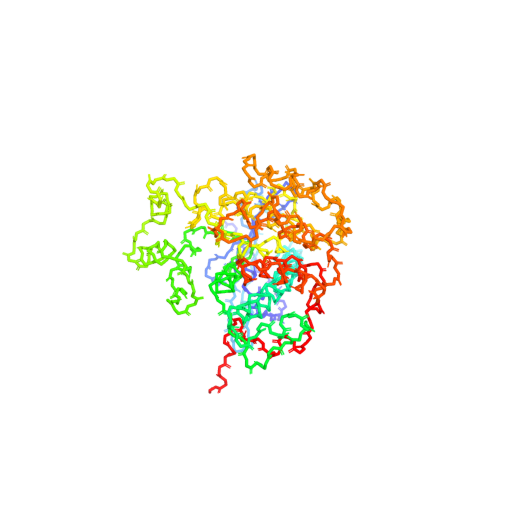.88 332 SER A N 1
ATOM 2544 C CA . SER A 1 332 ? 17.925 -4.580 -7.479 1.00 97.88 332 SER A CA 1
ATOM 2545 C C . SER A 1 332 ? 18.690 -4.736 -6.154 1.00 97.88 332 SER A C 1
ATOM 2547 O O . SER A 1 332 ? 19.284 -5.787 -5.910 1.00 97.88 332 SER A O 1
ATOM 2549 N N . GLN A 1 333 ? 18.705 -3.707 -5.302 1.00 97.50 333 GLN A N 1
ATOM 2550 C CA . GLN A 1 333 ? 19.319 -3.753 -3.971 1.00 97.50 333 GLN A CA 1
ATOM 2551 C C . GLN A 1 333 ? 18.348 -4.181 -2.858 1.00 97.50 333 GLN A C 1
ATOM 2553 O O . GLN A 1 333 ? 18.775 -4.367 -1.719 1.00 97.50 333 GLN A O 1
ATOM 2558 N N . VAL A 1 334 ? 17.058 -4.345 -3.168 1.00 97.06 334 VAL A N 1
ATOM 2559 C CA . VAL A 1 334 ? 15.968 -4.673 -2.232 1.00 97.06 334 VAL A CA 1
ATOM 2560 C C . VAL A 1 334 ? 15.861 -3.629 -1.109 1.00 97.06 334 VAL A C 1
ATOM 2562 O O . VAL A 1 334 ? 15.615 -3.938 0.056 1.00 97.06 334 VAL A O 1
ATOM 2565 N N . LEU A 1 335 ? 16.099 -2.356 -1.446 1.00 98.38 335 LEU A N 1
ATOM 2566 C CA . LEU A 1 335 ? 16.079 -1.216 -0.524 1.00 98.38 335 LEU A CA 1
ATOM 2567 C C . LEU A 1 335 ? 14.963 -0.241 -0.893 1.00 98.38 335 LEU A C 1
ATOM 2569 O O . LEU A 1 335 ? 14.732 0.022 -2.071 1.00 98.38 335 LEU A O 1
ATOM 2573 N N . GLY A 1 336 ? 14.332 0.372 0.111 1.00 98.38 336 GLY A N 1
ATOM 2574 C CA . GLY A 1 336 ? 13.333 1.427 -0.085 1.00 98.38 336 GLY A CA 1
ATOM 2575 C C . GLY A 1 336 ? 13.805 2.553 -1.024 1.00 98.38 336 GLY A C 1
ATOM 2576 O O . GLY A 1 336 ? 13.127 2.799 -2.023 1.00 98.38 336 GLY A O 1
ATOM 2577 N N . PRO A 1 337 ? 14.978 3.179 -0.778 1.00 98.50 337 PRO A N 1
ATOM 2578 C CA . PRO A 1 337 ? 15.529 4.236 -1.637 1.00 98.50 337 PRO A CA 1
ATOM 2579 C C . PRO A 1 337 ? 15.819 3.832 -3.088 1.00 98.50 337 PRO A C 1
ATOM 2581 O O . PRO A 1 337 ? 15.766 4.689 -3.957 1.00 98.50 337 PRO A O 1
ATOM 2584 N N . ASP A 1 338 ? 16.111 2.553 -3.344 1.00 98.31 338 ASP A N 1
ATOM 2585 C CA . ASP A 1 338 ? 16.425 2.010 -4.680 1.00 98.31 338 ASP A CA 1
ATOM 2586 C C . ASP A 1 338 ? 15.166 1.523 -5.422 1.00 98.31 338 ASP A C 1
ATOM 2588 O O . ASP A 1 338 ? 15.235 1.191 -6.597 1.00 98.31 338 ASP A O 1
ATOM 2592 N N . 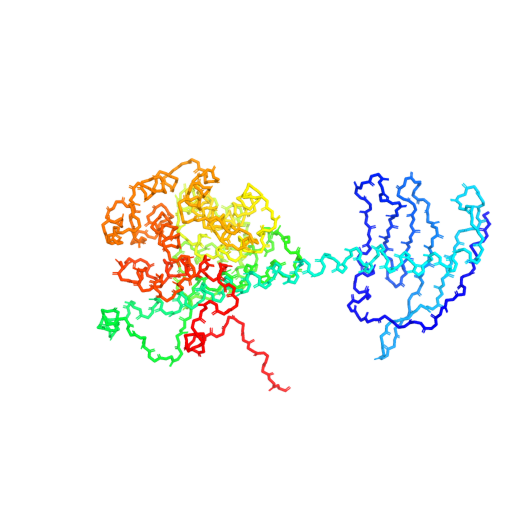THR A 1 339 ? 14.015 1.451 -4.743 1.00 98.88 339 THR A N 1
ATOM 2593 C CA . THR A 1 339 ? 12.763 0.859 -5.258 1.00 98.88 339 THR A CA 1
ATOM 2594 C C . THR A 1 339 ? 11.683 1.925 -5.459 1.00 98.88 339 THR A C 1
ATOM 2596 O O . THR A 1 339 ? 11.095 2.071 -6.532 1.00 98.88 339 THR A O 1
ATOM 2599 N N . VAL A 1 340 ? 11.387 2.676 -4.395 1.00 98.88 340 VAL A N 1
ATOM 2600 C CA . VAL A 1 340 ? 10.173 3.495 -4.296 1.00 98.88 340 VAL A CA 1
ATOM 2601 C C . VAL A 1 340 ? 10.155 4.695 -5.241 1.00 98.88 340 VAL A C 1
ATOM 2603 O O . VAL A 1 340 ? 9.104 4.915 -5.845 1.00 98.88 340 VAL A O 1
ATOM 2606 N N . PRO A 1 341 ? 11.253 5.451 -5.438 1.00 98.88 341 PRO A N 1
ATOM 2607 C CA . PRO A 1 341 ? 11.227 6.598 -6.341 1.00 98.88 341 PRO A CA 1
ATOM 2608 C C . PRO A 1 341 ? 10.775 6.257 -7.766 1.00 98.88 341 PRO A C 1
ATOM 2610 O O . PRO A 1 341 ? 9.886 6.921 -8.303 1.00 98.88 341 PRO A O 1
ATOM 2613 N N . LEU A 1 342 ? 11.326 5.183 -8.348 1.00 98.94 342 LEU A N 1
ATOM 2614 C CA . LEU A 1 342 ? 10.931 4.705 -9.673 1.00 98.94 342 LEU A CA 1
ATOM 2615 C C . LEU A 1 342 ? 9.462 4.270 -9.685 1.00 98.94 342 LEU A C 1
ATOM 2617 O O . LEU A 1 342 ? 8.719 4.633 -10.596 1.00 98.94 342 LEU A O 1
ATOM 2621 N N . CYS A 1 343 ? 9.029 3.515 -8.673 1.00 98.94 343 CYS A N 1
ATOM 2622 C CA . CYS A 1 343 ? 7.661 3.008 -8.603 1.00 98.94 343 CYS A CA 1
ATOM 2623 C C . CYS A 1 343 ? 6.624 4.135 -8.529 1.00 98.94 343 CYS A C 1
ATOM 2625 O O . CYS A 1 343 ? 5.628 4.099 -9.248 1.00 98.94 343 CYS A O 1
ATOM 2627 N N . VAL A 1 344 ? 6.848 5.159 -7.700 1.00 98.94 344 VAL A N 1
ATOM 2628 C CA . VAL A 1 344 ? 5.916 6.294 -7.601 1.00 98.94 344 VAL A CA 1
ATOM 2629 C C . VAL A 1 344 ? 5.877 7.071 -8.919 1.00 98.94 344 VAL A C 1
ATOM 2631 O O . VAL A 1 344 ? 4.791 7.418 -9.381 1.00 98.94 344 VAL A O 1
ATOM 2634 N N . TRP A 1 345 ? 7.023 7.284 -9.573 1.00 98.88 345 TRP A N 1
ATOM 2635 C CA . TRP A 1 345 ? 7.073 7.943 -10.883 1.00 98.88 345 TRP A CA 1
ATOM 2636 C C . TRP A 1 345 ? 6.338 7.147 -11.972 1.00 98.88 345 TRP A C 1
ATOM 2638 O O . TRP A 1 345 ? 5.557 7.715 -12.735 1.00 98.88 345 TRP A O 1
ATOM 2648 N N . LEU A 1 346 ? 6.516 5.822 -12.012 1.00 98.88 346 LEU A N 1
ATOM 2649 C CA . LEU A 1 346 ? 5.813 4.937 -12.945 1.00 98.88 346 LEU A CA 1
ATOM 2650 C C . LEU A 1 346 ? 4.304 4.903 -12.694 1.00 98.88 346 LEU A C 1
ATOM 2652 O O . LEU A 1 346 ? 3.527 4.932 -13.648 1.00 98.88 346 LEU A O 1
ATOM 2656 N N . ALA A 1 347 ? 3.880 4.871 -11.430 1.00 98.81 347 ALA A N 1
ATOM 2657 C CA . ALA A 1 347 ? 2.466 4.932 -11.085 1.00 98.81 347 ALA A CA 1
ATOM 2658 C C . ALA A 1 347 ? 1.853 6.278 -11.500 1.00 98.81 347 ALA A C 1
ATOM 2660 O O . ALA A 1 347 ? 0.810 6.296 -12.150 1.00 98.81 347 ALA A O 1
ATOM 2661 N N . ALA A 1 348 ? 2.535 7.394 -11.217 1.00 98.62 348 ALA A N 1
ATOM 2662 C CA . ALA A 1 348 ? 2.107 8.730 -11.626 1.00 98.62 348 ALA A CA 1
ATOM 2663 C C . ALA A 1 348 ? 1.971 8.848 -13.153 1.00 98.62 348 ALA A C 1
ATOM 2665 O O . ALA A 1 348 ? 0.963 9.348 -13.653 1.00 98.62 348 ALA A O 1
ATOM 2666 N N . ARG A 1 349 ? 2.949 8.330 -13.906 1.00 98.44 349 ARG A N 1
ATOM 2667 C CA . ARG A 1 349 ? 2.944 8.305 -15.378 1.00 98.44 349 ARG A CA 1
ATOM 2668 C C . ARG A 1 349 ? 1.741 7.567 -15.968 1.00 98.44 349 ARG A C 1
ATOM 2670 O O . ARG A 1 349 ? 1.282 7.918 -17.053 1.00 98.44 349 ARG A O 1
ATOM 2677 N N . HIS A 1 350 ? 1.285 6.513 -15.297 1.00 98.38 350 HIS A N 1
ATOM 2678 C CA . HIS A 1 350 ? 0.317 5.555 -15.831 1.00 98.38 350 HIS A CA 1
ATOM 2679 C C . HIS A 1 350 ? -1.022 5.551 -15.083 1.00 98.38 350 HIS A C 1
ATOM 2681 O O . HIS A 1 350 ? -1.753 4.561 -15.158 1.00 98.38 350 HIS A O 1
ATOM 2687 N N . LEU A 1 351 ? -1.371 6.641 -14.388 1.00 96.31 351 LEU A N 1
ATOM 2688 C CA . LEU A 1 351 ? -2.692 6.792 -13.771 1.00 96.31 351 LEU A CA 1
ATOM 2689 C C . LEU A 1 351 ? -3.797 6.497 -14.798 1.00 96.31 351 LEU A C 1
ATOM 2691 O O . LEU A 1 351 ? -3.803 7.027 -15.908 1.00 96.31 351 LEU A O 1
ATOM 2695 N N . GLY A 1 352 ? -4.708 5.596 -14.432 1.00 95.31 352 GLY A N 1
ATOM 2696 C CA . GLY A 1 352 ? -5.806 5.150 -15.294 1.00 95.31 352 GLY A CA 1
ATOM 2697 C C . GLY A 1 352 ? -5.461 4.060 -16.316 1.00 95.31 352 GLY A C 1
ATOM 2698 O O . GLY A 1 352 ? -6.377 3.552 -16.958 1.00 95.31 352 GLY A O 1
ATOM 2699 N N . ASP A 1 353 ? -4.198 3.639 -16.448 1.00 97.81 353 ASP A N 1
ATOM 2700 C CA . ASP A 1 353 ? -3.792 2.545 -17.343 1.00 97.81 353 ASP A CA 1
ATOM 2701 C C . ASP A 1 353 ? -2.923 1.508 -16.617 1.00 97.81 353 ASP A C 1
ATOM 2703 O O . ASP A 1 353 ? -1.693 1.465 -16.733 1.00 97.81 353 ASP A O 1
ATOM 2707 N N . TYR A 1 354 ? -3.595 0.614 -15.883 1.00 98.69 354 TYR A N 1
ATOM 2708 C CA . TYR A 1 354 ? -2.959 -0.482 -15.148 1.00 98.69 354 TYR A CA 1
ATOM 2709 C C . TYR A 1 354 ? -2.065 -1.351 -16.044 1.00 98.69 354 TYR A C 1
ATOM 2711 O O . TYR A 1 354 ? -0.969 -1.751 -15.650 1.00 98.69 354 TYR A O 1
ATOM 2719 N N . ARG A 1 355 ? -2.518 -1.657 -17.269 1.00 98.50 355 ARG A N 1
ATOM 2720 C CA . ARG A 1 355 ? -1.790 -2.550 -18.178 1.00 98.50 355 ARG A CA 1
ATOM 2721 C C . ARG A 1 355 ? -0.500 -1.899 -18.661 1.00 98.50 355 ARG A C 1
ATOM 2723 O O . ARG A 1 355 ? 0.530 -2.573 -18.684 1.00 98.50 355 ARG A O 1
ATOM 2730 N N . ALA A 1 356 ? -0.551 -0.637 -19.083 1.00 98.44 356 ALA A N 1
ATOM 2731 C CA . ALA A 1 356 ? 0.645 0.084 -19.498 1.00 98.44 356 ALA A CA 1
ATOM 2732 C C . ALA A 1 356 ? 1.612 0.265 -18.325 1.00 98.44 356 ALA A C 1
ATOM 2734 O O . ALA A 1 356 ? 2.798 -0.014 -18.497 1.00 98.44 356 ALA A O 1
ATOM 2735 N N . GLY A 1 357 ? 1.096 0.626 -17.144 1.00 98.69 357 GLY A N 1
ATOM 2736 C CA . GLY A 1 357 ? 1.881 0.745 -15.918 1.00 98.69 357 GLY A CA 1
ATOM 2737 C C . GLY A 1 357 ? 2.616 -0.543 -15.572 1.00 98.69 357 GLY A C 1
ATOM 2738 O O . GLY A 1 357 ? 3.835 -0.528 -15.439 1.00 98.69 357 GLY A O 1
ATOM 2739 N N . PHE A 1 358 ? 1.914 -1.679 -15.544 1.00 98.81 358 PHE A N 1
ATOM 2740 C CA . PHE A 1 358 ? 2.530 -2.984 -15.295 1.00 98.81 358 PHE A CA 1
ATOM 2741 C C . PHE A 1 358 ? 3.685 -3.279 -16.264 1.00 98.81 358 PHE A C 1
ATOM 2743 O O . PHE A 1 358 ? 4.788 -3.616 -15.839 1.00 98.81 358 PHE A O 1
ATOM 2750 N N . TRP A 1 359 ? 3.458 -3.145 -17.578 1.00 98.69 359 TRP A N 1
ATOM 2751 C CA . TRP A 1 359 ? 4.491 -3.478 -18.562 1.00 98.69 359 TRP A CA 1
ATOM 2752 C C . TRP A 1 359 ? 5.668 -2.509 -18.540 1.00 98.69 359 TRP A C 1
ATOM 2754 O O . TRP A 1 359 ? 6.794 -2.949 -18.774 1.00 98.69 359 TRP A O 1
ATOM 2764 N N . ALA A 1 360 ? 5.430 -1.221 -18.284 1.00 98.50 360 ALA A N 1
ATOM 2765 C CA . ALA A 1 360 ? 6.497 -0.242 -18.114 1.00 98.50 360 ALA A CA 1
ATOM 2766 C C . ALA A 1 360 ? 7.388 -0.627 -16.927 1.00 98.50 360 ALA A C 1
ATOM 2768 O O . ALA A 1 360 ? 8.601 -0.707 -17.091 1.00 98.50 360 ALA A O 1
ATOM 2769 N N . THR A 1 361 ? 6.784 -0.981 -15.791 1.00 98.75 361 THR A N 1
ATOM 2770 C CA . THR A 1 361 ? 7.493 -1.428 -14.587 1.00 98.75 361 THR A CA 1
ATOM 2771 C C . THR A 1 361 ? 8.268 -2.721 -14.808 1.00 98.75 361 THR A C 1
ATOM 2773 O O . THR A 1 361 ? 9.478 -2.760 -14.596 1.00 98.75 361 THR A O 1
ATOM 2776 N N . ALA A 1 362 ? 7.609 -3.771 -15.303 1.00 98.50 362 ALA A N 1
ATOM 2777 C CA . ALA A 1 362 ? 8.239 -5.077 -15.480 1.00 98.50 362 ALA A CA 1
ATOM 2778 C C . ALA A 1 362 ? 9.410 -5.042 -16.476 1.00 98.50 362 ALA A C 1
ATOM 2780 O O . ALA A 1 362 ? 10.373 -5.795 -16.333 1.00 98.50 362 ALA A O 1
ATOM 2781 N N . SER A 1 363 ? 9.349 -4.162 -17.484 1.00 97.62 363 SER A N 1
ATOM 2782 C CA . SER A 1 363 ? 10.395 -4.048 -18.509 1.00 97.62 363 SER A CA 1
ATOM 2783 C C . SER A 1 363 ? 11.708 -3.465 -17.977 1.00 97.62 363 SER A C 1
ATOM 2785 O O . SER A 1 363 ? 12.750 -3.724 -18.576 1.00 97.62 363 SER A O 1
ATOM 2787 N N . VAL A 1 364 ? 11.679 -2.706 -16.874 1.00 97.62 364 VAL A N 1
ATOM 2788 C CA . VAL A 1 364 ? 12.889 -2.128 -16.260 1.00 97.62 364 VAL A CA 1
ATOM 2789 C C . VAL A 1 364 ? 13.736 -3.196 -15.555 1.00 97.62 364 VAL A C 1
ATOM 2791 O O . VAL A 1 364 ? 14.959 -3.069 -15.471 1.00 97.62 364 VAL A O 1
ATOM 2794 N N . GLY A 1 365 ? 13.117 -4.281 -15.084 1.00 96.31 365 GLY A N 1
ATOM 2795 C CA . GLY A 1 365 ? 13.801 -5.326 -14.323 1.00 96.31 365 GLY A CA 1
ATOM 2796 C C . GLY A 1 365 ? 14.031 -4.947 -12.855 1.00 96.31 365 GLY A C 1
ATOM 2797 O O . GLY A 1 365 ? 13.280 -4.160 -12.285 1.00 96.31 365 GLY A O 1
ATOM 2798 N N . GLY A 1 366 ? 15.067 -5.534 -12.249 1.00 97.44 366 GLY A N 1
ATOM 2799 C CA . GLY A 1 366 ? 15.358 -5.395 -10.820 1.00 97.44 366 GLY A CA 1
ATOM 2800 C C . GLY A 1 366 ? 14.476 -6.298 -9.961 1.00 97.44 366 GLY A C 1
ATOM 2801 O O . GLY A 1 366 ? 14.367 -7.492 -10.250 1.00 97.44 366 GLY A O 1
ATOM 2802 N N . ASP A 1 367 ? 13.864 -5.733 -8.926 1.00 97.94 367 ASP A N 1
ATOM 2803 C CA . ASP A 1 367 ? 12.941 -6.436 -8.023 1.00 97.94 367 ASP A CA 1
ATOM 2804 C C . ASP A 1 367 ? 11.517 -6.410 -8.598 1.00 97.94 367 ASP A C 1
ATOM 2806 O O . ASP A 1 367 ? 10.680 -5.579 -8.247 1.00 97.94 367 ASP A O 1
ATOM 2810 N N . VAL A 1 368 ? 11.308 -7.224 -9.639 1.00 98.19 368 VAL A N 1
ATOM 2811 C CA . VAL A 1 368 ? 10.188 -7.071 -10.581 1.00 98.19 368 VAL A CA 1
ATOM 2812 C C . VAL A 1 368 ? 8.822 -7.265 -9.929 1.00 98.19 368 VAL A C 1
ATOM 2814 O O . VAL A 1 368 ? 7.917 -6.481 -10.219 1.00 98.19 368 VAL A O 1
ATOM 2817 N N . ASP A 1 369 ? 8.650 -8.289 -9.096 1.00 98.44 369 ASP A N 1
ATOM 2818 C CA . ASP A 1 369 ? 7.414 -8.525 -8.342 1.00 98.44 369 ASP A CA 1
ATOM 2819 C C . ASP A 1 369 ? 7.112 -7.361 -7.403 1.00 98.44 369 ASP A C 1
ATOM 2821 O O . ASP A 1 369 ? 6.042 -6.771 -7.547 1.00 98.44 369 ASP A O 1
ATOM 2825 N N . THR A 1 370 ? 8.068 -6.940 -6.570 1.00 98.81 370 THR A N 1
ATOM 2826 C CA . THR A 1 370 ? 7.894 -5.813 -5.643 1.00 98.81 370 THR A CA 1
ATOM 2827 C C . THR A 1 370 ? 7.547 -4.515 -6.356 1.00 98.81 370 THR A C 1
ATOM 2829 O O . THR A 1 370 ? 6.597 -3.814 -5.990 1.00 98.81 370 THR A O 1
ATOM 2832 N N . ASN A 1 371 ? 8.278 -4.183 -7.421 1.00 98.94 371 ASN A N 1
ATOM 2833 C CA . ASN A 1 371 ? 8.008 -2.977 -8.194 1.00 98.94 371 ASN A CA 1
ATOM 2834 C C . ASN A 1 371 ? 6.597 -3.018 -8.798 1.00 98.94 371 ASN A C 1
ATOM 2836 O O . ASN A 1 371 ? 5.846 -2.040 -8.728 1.00 98.94 371 ASN A O 1
ATOM 2840 N N . CYS A 1 372 ? 6.214 -4.157 -9.385 1.00 98.88 372 CYS A N 1
ATOM 2841 C CA . CYS A 1 372 ? 4.892 -4.333 -9.977 1.00 98.88 372 CYS A CA 1
ATOM 2842 C C . CYS A 1 372 ? 3.782 -4.358 -8.919 1.00 98.88 372 CYS A C 1
ATOM 2844 O O . CYS A 1 372 ? 2.691 -3.866 -9.199 1.00 98.88 372 CYS A O 1
ATOM 2846 N N . ALA A 1 373 ? 4.045 -4.871 -7.717 1.00 98.94 373 ALA A N 1
ATOM 2847 C CA . ALA A 1 373 ? 3.126 -4.863 -6.586 1.00 98.94 373 ALA A CA 1
ATOM 2848 C C . ALA A 1 373 ? 2.854 -3.429 -6.108 1.00 98.94 373 ALA A C 1
ATOM 2850 O O . ALA A 1 373 ? 1.696 -3.030 -5.977 1.00 98.94 373 ALA A O 1
ATOM 2851 N N . ILE A 1 374 ? 3.901 -2.614 -5.939 1.00 98.94 374 ILE A N 1
ATOM 2852 C CA . ILE A 1 374 ? 3.775 -1.204 -5.538 1.00 98.94 374 ILE A CA 1
ATOM 2853 C C . ILE A 1 374 ? 3.009 -0.405 -6.599 1.00 98.94 374 ILE A C 1
ATOM 2855 O O . ILE A 1 374 ? 2.004 0.239 -6.285 1.00 98.94 374 ILE A O 1
ATOM 2859 N N . VAL A 1 375 ? 3.454 -0.462 -7.860 1.00 98.94 375 VAL A N 1
ATOM 2860 C CA . VAL A 1 375 ? 2.810 0.271 -8.964 1.00 98.94 375 VAL A CA 1
ATOM 2861 C C . VAL A 1 375 ? 1.377 -0.213 -9.160 1.00 98.94 375 VAL A C 1
ATOM 2863 O O . VAL A 1 375 ? 0.454 0.595 -9.241 1.00 98.94 375 VAL A O 1
ATOM 2866 N N . GLY A 1 376 ? 1.168 -1.529 -9.175 1.00 98.88 376 GLY A N 1
ATOM 2867 C CA . GLY A 1 376 ? -0.149 -2.137 -9.303 1.00 98.88 376 GLY A CA 1
ATOM 2868 C C . GLY A 1 376 ? -1.082 -1.753 -8.158 1.00 98.88 376 GLY A C 1
ATOM 2869 O O . GLY A 1 376 ? -2.257 -1.493 -8.401 1.00 98.88 376 GLY A O 1
ATOM 2870 N N . GLY A 1 377 ? -0.572 -1.650 -6.931 1.00 98.88 377 GLY A N 1
ATOM 2871 C CA . GLY A 1 377 ? -1.338 -1.215 -5.767 1.00 98.88 377 GLY A CA 1
ATOM 2872 C C . GLY A 1 377 ? -1.837 0.224 -5.881 1.00 98.88 377 GLY A C 1
ATOM 2873 O O . GLY A 1 377 ? -3.002 0.488 -5.581 1.00 98.88 377 GLY A O 1
ATOM 2874 N N . ILE A 1 378 ? -0.993 1.144 -6.360 1.00 98.94 378 ILE A N 1
ATOM 2875 C CA . ILE A 1 378 ? -1.365 2.553 -6.574 1.00 98.94 378 ILE A CA 1
ATOM 2876 C C . ILE A 1 378 ? -2.354 2.681 -7.743 1.00 98.94 378 ILE A C 1
ATOM 2878 O O . ILE A 1 378 ? -3.387 3.333 -7.611 1.00 98.94 378 ILE A O 1
ATOM 2882 N N . LEU A 1 379 ? -2.089 2.019 -8.875 1.00 98.81 379 LEU A N 1
ATOM 2883 C CA . LEU A 1 379 ? -2.978 2.061 -10.045 1.00 98.81 379 LEU A CA 1
ATOM 2884 C C . LEU A 1 379 ? -4.323 1.369 -9.787 1.00 98.81 379 LEU A C 1
ATOM 2886 O O . LEU A 1 379 ? -5.352 1.807 -10.302 1.00 98.81 379 LEU A O 1
ATOM 2890 N N . GLY A 1 380 ? -4.322 0.312 -8.972 1.00 98.50 380 GLY A N 1
ATOM 2891 C CA . GLY A 1 380 ? -5.534 -0.349 -8.494 1.00 98.50 380 GLY A CA 1
ATOM 2892 C C . GLY A 1 380 ? -6.368 0.552 -7.586 1.00 98.50 380 GLY A C 1
ATOM 2893 O O . GLY A 1 380 ? -7.590 0.568 -7.699 1.00 98.50 380 GLY A O 1
ATOM 2894 N N . ALA A 1 381 ? -5.709 1.348 -6.738 1.00 98.06 381 ALA A N 1
ATOM 2895 C CA . ALA A 1 381 ? -6.369 2.352 -5.909 1.00 98.06 381 ALA A CA 1
ATOM 2896 C C . ALA A 1 381 ? -7.024 3.454 -6.767 1.00 98.06 381 ALA A C 1
ATOM 2898 O O . ALA A 1 381 ? -8.162 3.828 -6.507 1.00 98.06 381 ALA A O 1
ATOM 2899 N N . TYR A 1 382 ? -6.349 3.897 -7.836 1.00 98.19 382 TYR A N 1
ATOM 2900 C CA . TYR A 1 382 ? -6.880 4.888 -8.781 1.00 98.19 382 TYR A CA 1
ATOM 2901 C C . TYR A 1 382 ? -8.090 4.391 -9.575 1.00 98.19 382 TYR A C 1
ATOM 2903 O O . TYR A 1 382 ? -9.134 5.033 -9.621 1.00 98.19 382 TYR A O 1
ATOM 2911 N N . GLY A 1 383 ? -7.947 3.255 -10.263 1.00 94.56 383 GLY A N 1
ATOM 2912 C CA . GLY A 1 383 ? -8.965 2.802 -11.213 1.00 94.56 383 GLY A CA 1
ATOM 2913 C C . GLY A 1 383 ? -10.080 1.960 -10.585 1.00 94.56 383 GLY A C 1
ATOM 2914 O O . GLY A 1 383 ? -10.950 1.475 -11.308 1.00 94.56 383 GLY A O 1
ATOM 2915 N N . GLY A 1 384 ? -10.042 1.738 -9.269 1.00 94.31 384 GLY A N 1
ATOM 2916 C CA . GLY A 1 384 ? -11.046 0.963 -8.549 1.00 94.31 384 GLY A CA 1
ATOM 2917 C C . GLY A 1 384 ? -11.091 -0.521 -8.952 1.00 94.31 384 GLY A C 1
ATOM 2918 O O . GLY A 1 384 ? -10.141 -1.046 -9.549 1.00 94.31 384 GLY A O 1
ATOM 2919 N N . PRO A 1 385 ? -12.194 -1.226 -8.631 1.00 86.69 385 PRO A N 1
ATOM 2920 C CA . PRO A 1 385 ? -12.313 -2.673 -8.816 1.00 86.69 385 PRO A CA 1
ATOM 2921 C C . PRO A 1 385 ? -12.025 -3.151 -10.242 1.00 86.69 385 PRO A C 1
ATOM 2923 O O . PRO A 1 385 ? -11.457 -4.228 -10.412 1.00 86.69 385 PRO A O 1
ATOM 2926 N N . ASP A 1 386 ? -12.368 -2.354 -11.257 1.00 91.00 386 ASP A N 1
ATOM 2927 C CA . ASP A 1 386 ? -12.276 -2.719 -12.677 1.00 91.00 386 ASP A CA 1
ATOM 2928 C C . ASP A 1 386 ? -10.984 -2.266 -13.372 1.00 91.00 386 ASP A C 1
ATOM 2930 O O . ASP A 1 386 ? -10.808 -2.506 -14.567 1.00 91.00 386 ASP A O 1
ATOM 2934 N N . SER A 1 387 ? -10.052 -1.665 -12.628 1.00 93.94 387 SER A N 1
ATOM 2935 C CA . SER A 1 387 ? -8.743 -1.231 -13.139 1.00 93.94 387 SER A CA 1
ATOM 2936 C C . SER A 1 387 ? -7.914 -2.369 -13.738 1.00 93.94 387 SER A C 1
ATOM 2938 O O . SER A 1 387 ? -7.225 -2.196 -14.746 1.00 93.94 387 SER A O 1
ATOM 2940 N N . VAL A 1 388 ? -7.966 -3.548 -13.115 1.00 97.38 388 VAL A N 1
ATOM 2941 C CA . VAL A 1 388 ? -7.140 -4.693 -13.493 1.00 97.38 388 VAL A CA 1
ATOM 2942 C C . VAL A 1 388 ? -7.844 -5.530 -14.565 1.00 97.38 388 VAL A C 1
ATOM 2944 O O . VAL A 1 388 ? -8.998 -5.924 -14.366 1.00 97.38 388 VAL A O 1
ATOM 2947 N N . PRO A 1 389 ? -7.159 -5.904 -15.666 1.00 97.44 389 PRO A N 1
ATOM 2948 C CA . PRO A 1 389 ? -7.746 -6.745 -16.703 1.00 97.44 389 PRO A CA 1
ATOM 2949 C C . PRO A 1 389 ? -8.350 -8.044 -16.129 1.00 97.44 389 PRO A C 1
ATOM 2951 O O . PRO A 1 389 ? -7.637 -8.780 -15.438 1.00 97.44 389 PRO A O 1
ATOM 2954 N N . PRO A 1 390 ? -9.618 -8.390 -16.438 1.00 96.12 390 PRO A N 1
ATOM 2955 C CA . PRO A 1 390 ? -10.276 -9.573 -15.879 1.00 96.12 390 PRO A CA 1
ATOM 2956 C C . PRO A 1 390 ? -9.485 -10.863 -16.103 1.00 96.12 390 PRO A C 1
ATOM 2958 O O . PRO A 1 390 ? -9.266 -11.613 -15.159 1.00 96.12 390 PRO A O 1
ATOM 2961 N N . GLN A 1 391 ? -8.934 -11.057 -17.308 1.00 96.69 391 GLN A N 1
ATOM 2962 C CA . GLN A 1 391 ? -8.118 -12.234 -17.614 1.00 96.69 391 GLN A CA 1
ATOM 2963 C C . GLN A 1 391 ? -6.830 -12.341 -16.780 1.00 96.69 391 GLN A C 1
ATOM 2965 O O . GLN A 1 391 ? -6.291 -13.433 -16.642 1.00 96.69 391 GLN A O 1
ATOM 2970 N N . TRP A 1 392 ? -6.309 -11.224 -16.261 1.00 98.00 392 TRP A N 1
ATOM 2971 C CA . TRP A 1 392 ? -5.153 -11.233 -15.365 1.00 98.00 392 TRP A CA 1
ATOM 2972 C C . TRP A 1 392 ? -5.594 -11.556 -13.941 1.00 98.00 392 TRP A C 1
ATOM 2974 O O . TRP A 1 392 ? -4.992 -12.416 -13.314 1.00 98.00 392 TRP A O 1
ATOM 2984 N N . ARG A 1 393 ? -6.701 -10.958 -13.472 1.00 96.19 393 ARG A N 1
ATOM 2985 C CA . ARG A 1 393 ? -7.293 -11.289 -12.165 1.00 96.19 393 ARG A CA 1
ATOM 2986 C C . ARG A 1 393 ? -7.624 -12.779 -12.050 1.00 96.19 393 ARG A C 1
ATOM 2988 O O . ARG A 1 393 ? -7.302 -13.385 -11.034 1.00 96.19 393 ARG A O 1
ATOM 2995 N N . ASP A 1 394 ? -8.219 -13.361 -13.090 1.00 95.56 394 ASP A N 1
ATOM 2996 C CA . ASP A 1 394 ? -8.628 -14.771 -13.118 1.00 95.56 394 ASP A CA 1
ATOM 2997 C C . ASP A 1 394 ? -7.438 -15.737 -13.223 1.00 95.56 394 ASP A C 1
ATOM 2999 O O . ASP A 1 394 ? -7.524 -16.889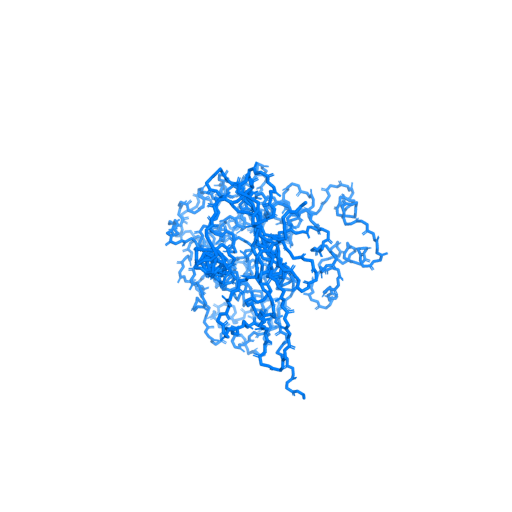 -12.796 1.00 95.56 394 ASP A O 1
ATOM 3003 N N . ALA A 1 395 ? -6.318 -15.277 -13.789 1.00 97.25 395 ALA A N 1
ATOM 3004 C CA . ALA A 1 395 ? -5.083 -16.045 -13.876 1.00 97.25 395 ALA A CA 1
ATOM 3005 C C . ALA A 1 395 ? -4.250 -15.987 -12.587 1.00 97.25 395 ALA A C 1
ATOM 3007 O O . ALA A 1 395 ? -3.279 -16.729 -12.484 1.00 97.25 395 ALA A O 1
ATOM 3008 N N . THR A 1 396 ? -4.603 -15.152 -11.609 1.00 97.69 396 THR A N 1
ATOM 3009 C CA . THR A 1 396 ? -3.855 -14.990 -10.356 1.00 97.69 396 THR A CA 1
ATOM 3010 C C . THR A 1 396 ? -4.466 -15.808 -9.218 1.00 97.69 396 THR A C 1
ATOM 3012 O O . THR A 1 396 ? -5.684 -15.906 -9.072 1.00 97.69 396 THR A O 1
ATOM 3015 N N . GLU A 1 397 ? -3.613 -16.382 -8.368 1.00 95.00 397 GLU A N 1
ATOM 3016 C CA . GLU A 1 397 ? -4.022 -17.050 -7.132 1.00 95.00 397 GLU A CA 1
ATOM 3017 C C . GLU A 1 397 ? -4.938 -16.138 -6.269 1.00 95.00 397 GLU A C 1
ATOM 3019 O O . GLU A 1 397 ? -4.644 -14.953 -6.071 1.00 95.00 397 GLU A O 1
ATOM 3024 N N . PRO A 1 398 ? -6.068 -16.646 -5.734 1.00 90.50 398 PRO A N 1
ATOM 3025 C CA . PRO A 1 398 ? -6.922 -15.893 -4.815 1.00 90.50 398 PRO A CA 1
ATOM 3026 C C . PRO A 1 398 ? -6.154 -15.360 -3.590 1.00 90.50 398 PRO A C 1
ATOM 3028 O O . PRO A 1 398 ? -5.296 -16.060 -3.065 1.00 90.50 398 PRO A O 1
ATOM 3031 N N . ALA A 1 399 ? -6.455 -14.139 -3.122 1.00 78.75 399 ALA A N 1
ATOM 3032 C CA . ALA A 1 399 ? -5.802 -13.562 -1.933 1.00 78.75 399 ALA A CA 1
ATOM 3033 C C . ALA A 1 399 ? -6.219 -14.305 -0.656 1.00 78.75 399 ALA A C 1
ATOM 3035 O O . ALA A 1 399 ? -5.403 -14.628 0.200 1.00 78.75 399 ALA A O 1
ATOM 3036 N N . ARG A 1 400 ? -7.515 -14.622 -0.569 1.00 77.19 400 ARG A N 1
ATOM 3037 C CA . ARG A 1 400 ? -8.108 -15.462 0.469 1.00 77.19 400 ARG A CA 1
ATOM 3038 C C . ARG A 1 400 ? -8.587 -16.764 -0.180 1.00 77.19 400 ARG A C 1
ATOM 3040 O O . ARG A 1 400 ? -9.189 -16.701 -1.261 1.00 77.19 400 ARG A O 1
ATOM 3047 N N . PRO A 1 401 ? -8.355 -17.937 0.433 1.00 54.97 401 PRO A N 1
ATOM 3048 C CA . PRO A 1 401 ? -8.998 -19.165 -0.013 1.00 54.97 401 PRO A CA 1
ATOM 3049 C C . PRO A 1 401 ? -10.514 -18.947 -0.004 1.00 54.97 401 PRO A C 1
ATOM 3051 O O . PRO A 1 401 ? -11.050 -18.414 0.969 1.00 54.97 401 PRO A O 1
ATOM 3054 N N . ARG A 1 402 ? -11.226 -19.342 -1.068 1.00 39.06 402 ARG A N 1
ATOM 3055 C CA . ARG A 1 402 ? -12.691 -19.431 -0.969 1.00 39.06 402 ARG A CA 1
ATOM 3056 C C . ARG A 1 402 ? -13.008 -20.434 0.145 1.00 39.06 402 ARG A C 1
ATOM 3058 O O . ARG A 1 402 ? -12.333 -21.469 0.181 1.00 39.06 402 ARG A O 1
ATOM 3065 N N . PRO A 1 403 ? -13.996 -20.171 1.019 1.00 33.41 403 PRO A N 1
ATOM 3066 C CA . PRO A 1 403 ? -14.529 -21.219 1.875 1.00 33.41 403 PRO A CA 1
ATOM 3067 C C . PRO A 1 403 ? -14.835 -22.420 0.9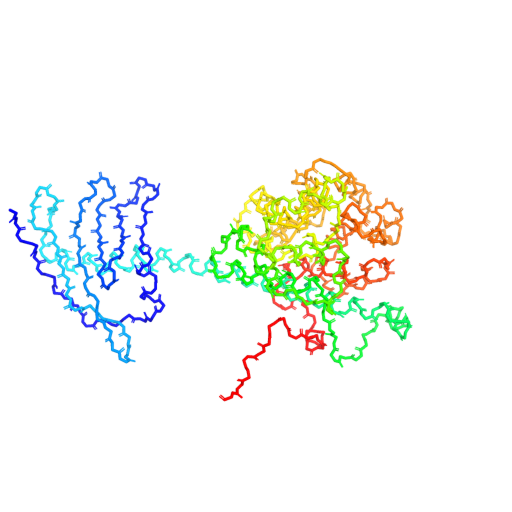82 1.00 33.41 403 PRO A C 1
ATOM 3069 O O . PRO A 1 403 ? -15.511 -22.279 -0.039 1.00 33.41 403 PRO A O 1
ATOM 3072 N N . THR A 1 404 ? -14.238 -23.571 1.281 1.00 33.00 404 THR A N 1
ATOM 3073 C CA . THR A 1 404 ? -14.634 -24.804 0.614 1.00 33.00 404 THR A CA 1
ATOM 3074 C C . THR A 1 404 ? -16.082 -25.041 1.003 1.00 33.00 404 THR A C 1
ATOM 3076 O O . THR A 1 404 ? -16.355 -25.208 2.190 1.00 33.00 404 THR A O 1
ATOM 3079 N N . ASP A 1 405 ? -16.996 -25.032 0.030 1.00 32.41 405 ASP A N 1
ATOM 3080 C CA . ASP A 1 405 ? -18.308 -25.650 0.208 1.00 32.41 405 ASP A CA 1
ATOM 3081 C C . ASP A 1 405 ? -18.048 -27.088 0.686 1.00 32.41 405 ASP A C 1
ATOM 3083 O O . ASP A 1 405 ? -17.580 -27.935 -0.080 1.00 32.41 405 ASP A O 1
ATOM 3087 N N . THR A 1 406 ? -18.239 -27.323 1.984 1.00 34.41 406 THR A N 1
ATOM 3088 C CA . THR A 1 406 ? -18.139 -28.634 2.638 1.00 34.41 406 THR A CA 1
ATOM 3089 C C . THR A 1 406 ? -19.444 -28.933 3.332 1.00 34.41 406 THR A C 1
ATOM 3091 O O . THR A 1 406 ? -19.979 -28.004 3.978 1.00 34.41 406 THR A O 1
#

Foldseek 3Di:
DDDWDWADAPFDFDAPVLVVLLQPWAADDDPPPQWTWHDDVQKIWIAGNVPRDTAKIWGWDADPRHITTPTMTGDDPCVRDNDDSVVVNVVVVVCSCVVRNVVVVVLVVLLVQLLLLLVLLLLQLQLQQQQLVCCVDPVCVVVLVVLHGDFFQGEGALLSLLLLLVSVQCNVVSLDDDLLVSLQSCLVSDDPPRDDDPLSVVLSVCVVVVHDLLVSQCPPPNRQGDQFLSLLSRQLSSLLSCLVDDLLVQLVSSLSNQSSRGPHLNSSLLSSLLSSLSSLLQHPDRDALLVSLVRSLVNRDDDLLSVLSVQLSVDDLVDQLLVSCVRQALCLVRGSSRNRSSLSNLLNSQQLASSSSSSSNSSNDRPRSSSSSSSSSSNSSNNTNPNDPPVSSVRYDDSDPDPPPD

Sequence (406 aa):
MVAPHPIDWPDRRFTEDEWQLISYGFRAQQMEDKWNAWCDGDTLHLGRSWTGYEIYRVEFGQDDTGRFITAAYAESAPDRYNATAEYSATMLPVLLDMVLLAHRRSETFTLENQAQRAEASLTGLRVGDALGSQFFLPSNRDRLRERSTPAGPWRWTDDTQMATVLVDHLTRRYGLLREDNLAAEFAEAFDLYRGYGPGAVQLLRGIARGGDWRELASAMFGGTGSMGNGAAMRIAPLGAWHADHTPAVVATVAARSAEVTHRHPEGIAAAVAVAVAAALASSDDPPDSADLLTQVIAHTPDGLVKDGLISANGFGFDTDPAEVAETVGNGSQVLGPDTVPLCVWLAARHLGDYRAGFWATASVGGDVDTNCAIVGGILGAYGGPDSVPPQWRDATEPARPRPTDT

pLDDT: mean 90.81, std 11.61, range [32.41, 99.0]